Protein AF-A0AAD5Y5A1-F1 (afdb_monomer)

Solvent-accessible surface area (backbone atoms only — not comparable to full-atom values): 31643 Å² total; per-residue (Å²): 118,76,91,76,54,57,68,68,59,48,31,57,57,49,21,71,51,94,55,69,64,64,50,63,69,56,23,79,80,36,78,77,49,42,60,58,72,33,55,66,30,45,44,41,22,40,28,57,68,47,31,45,24,33,17,50,56,51,38,55,77,77,40,48,89,76,65,45,74,69,37,52,51,54,33,43,78,63,56,19,50,69,35,48,54,56,27,30,54,24,68,76,68,72,42,78,67,27,50,52,49,33,55,53,34,34,69,75,55,75,61,59,80,59,85,63,53,57,65,60,49,49,57,58,41,51,73,50,40,86,83,31,44,67,59,52,48,43,43,30,71,76,38,53,52,72,79,39,65,93,78,34,93,56,18,50,63,54,50,49,53,44,41,76,74,42,50,66,61,46,53,41,35,45,74,65,54,27,56,58,58,87,83,44,30,62,59,41,50,41,63,59,62,45,80,55,95,46,73,68,55,39,53,54,40,50,56,53,48,53,51,45,44,74,76,68,46,64,92,46,69,69,40,52,41,54,41,65,71,65,55,82,50,71,69,55,49,59,53,44,62,75,74,43,61,63,71,59,54,45,53,38,48,52,50,47,50,39,42,33,30,24,46,89,31,74,74,52,70,70,43,53,53,47,52,35,63,73,62,66,58,48,68,79,67,46,49,66,40,40,30,65,48,84,86,73,62,72,87,88,79,79,70,97,59,52,51,31,28,74,71,24,96,60,33,59,61,53,50,36,50,49,50,70,74,42,74,82,44,65,69,64,47,51,48,49,49,56,35,51,57,50,45,58,68,53,44,70,80,54,77,83,71,66,75,78,59,51,62,52,48,49,48,34,52,48,50,47,52,75,72,42,57,88,69,63,50,74,70,52,58,56,49,49,59,62,52,34,75,40,83,78,53,18,60,57,48,49,50,49,51,49,52,52,48,50,51,46,73,73,49,79,55,80,83,47,63,70,62,49,48,56,48,45,51,49,50,52,50,52,52,67,62,50,76,77,53,98,52,79,79,48,54,65,51,53,52,51,51,52,51,50,45,50,50,44,52,52,59,56,64,72,40,58,69,46,79,47,94,45,95,95,46,54,36,39,35,35,38,47,98,85,70,51,76,48,76,46,80,52,83,70,79,69,58,62,71,65,60,76,76,44,83,81,60,79,80,74,77,77,87,89,88,87,87,82,90,80,91,77,72,86,90,51,64,78,65,62,66,68,72,74,72,89,88,80,89,84,79,135

Sequence (540 aa):
MLALLPIELLYNIISYLPDIQSLRNTTGTSKRLRSLYDEYAIKKYVNGKYGVPLSLYYAYEKERYILNEKLILLLVEGGSLVPRFLAQHCQKSNTKIDNIIVEYAKRIYNQQEFNGDDVASFEYLSNDFDLNFNDILGLMQEYSFIPLPELTPTAVIRLLKIIQKDIKVFDWLLNVQGLYIPSVNDGLIRMMVTNPPNKEAAQQQFELLKHLLSLGFRISDDVILCQLRNYTSPELFEMLDALVPYSKLKDCAMQVLNRMFGPTGSFIPDIASSLISHFEISLDEIRPIILYTKSSRQSGQHLPYQTRSFEQERVVEIWYWVVTHYSNGALLIDVILDDFMMWLSQSQALLKFRTFKIEIGESLMKSILEYRFDSFKPRHLEQLSKIANIAEWSRLCLNTLSQLQEAFSSGYYKNDLDLLWLWSLNLRYSLNNWVNSPNSQNIAFLNKTKQTLTICNKQISEFSIERLDIPKLDLVRYRTNEGTVRYAEHHTHLELKKTLTDESIYKKNKFNWFKKSFVVQDNKIQSFFKSVSIRLFRKT

Radius of gyration: 38.62 Å; Cα contacts (8 Å, |Δi|>4): 486; chains: 1; bounding box: 82×56×119 Å

Structure (mmCIF, N/CA/C/O backbone):
data_AF-A0AAD5Y5A1-F1
#
_entry.id   AF-A0AAD5Y5A1-F1
#
loop_
_atom_site.group_PDB
_atom_site.id
_atom_site.type_symbol
_atom_site.label_atom_id
_atom_site.label_alt_id
_atom_site.label_comp_id
_atom_site.label_asym_id
_atom_site.label_entity_id
_atom_site.label_seq_id
_atom_site.pdbx_PDB_ins_code
_atom_site.Cartn_x
_atom_site.Cartn_y
_atom_site.Cartn_z
_atom_site.occupancy
_atom_site.B_iso_or_equiv
_atom_site.auth_seq_id
_atom_site.auth_comp_id
_atom_site.auth_asym_id
_atom_site.auth_atom_id
_atom_site.pdbx_PDB_model_num
ATOM 1 N N . MET A 1 1 ? -40.477 -4.847 1.075 1.00 64.44 1 MET A N 1
ATOM 2 C CA . MET A 1 1 ? -39.586 -6.008 1.287 1.00 64.44 1 MET A CA 1
ATOM 3 C C . MET A 1 1 ? -38.921 -5.974 2.666 1.00 64.44 1 MET A C 1
ATOM 5 O O . MET A 1 1 ? -39.270 -6.813 3.478 1.00 64.44 1 MET A O 1
ATOM 9 N N . LEU A 1 2 ? -38.077 -4.982 2.997 1.00 68.12 2 LEU A N 1
ATOM 10 C CA . LEU A 1 2 ? -37.389 -4.906 4.306 1.00 68.12 2 LEU A CA 1
ATOM 11 C C . LEU A 1 2 ? -38.329 -4.858 5.527 1.00 68.12 2 LEU A C 1
ATOM 13 O O . LEU A 1 2 ? -38.074 -5.516 6.524 1.00 68.12 2 LEU A O 1
ATOM 17 N N . ALA A 1 3 ? -39.465 -4.159 5.440 1.00 69.19 3 ALA A N 1
ATOM 18 C CA . ALA A 1 3 ? -40.424 -4.056 6.550 1.00 69.19 3 ALA A CA 1
ATOM 19 C C . ALA A 1 3 ? -41.063 -5.396 6.987 1.00 69.19 3 ALA A C 1
ATOM 21 O O . ALA A 1 3 ? -41.715 -5.435 8.027 1.00 69.19 3 ALA A O 1
ATOM 22 N N . LEU A 1 4 ? -40.899 -6.468 6.202 1.00 78.94 4 LEU A N 1
ATOM 23 C CA . LEU A 1 4 ? -41.423 -7.805 6.499 1.00 78.94 4 LEU A CA 1
ATOM 24 C C . LEU A 1 4 ? -40.405 -8.699 7.227 1.00 78.94 4 LEU A C 1
ATOM 26 O O . LEU A 1 4 ? -40.784 -9.756 7.721 1.00 78.94 4 LEU A O 1
ATOM 30 N N . LEU A 1 5 ? -39.133 -8.292 7.307 1.00 81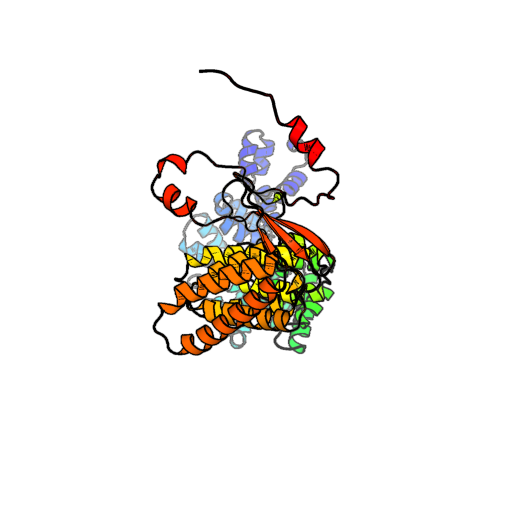.81 5 LEU A N 1
ATOM 31 C CA . LEU A 1 5 ? -38.093 -9.080 7.964 1.00 81.81 5 LEU A CA 1
ATOM 32 C C . LEU A 1 5 ? -38.164 -8.949 9.501 1.00 81.81 5 LEU A C 1
ATOM 34 O O . LEU A 1 5 ? -38.522 -7.876 10.011 1.00 81.81 5 LEU A O 1
ATOM 38 N N . PRO A 1 6 ? -37.806 -10.012 10.248 1.00 84.50 6 PRO A N 1
ATOM 39 C CA . PRO A 1 6 ? -37.517 -9.940 11.681 1.00 84.50 6 PRO A CA 1
ATOM 40 C C . PRO A 1 6 ? -36.509 -8.832 12.003 1.00 84.50 6 PRO A C 1
ATOM 42 O O . PRO A 1 6 ? -35.623 -8.536 11.195 1.00 84.50 6 PRO A O 1
ATOM 45 N N . ILE A 1 7 ? -36.651 -8.198 13.169 1.00 78.50 7 ILE A N 1
ATOM 46 C CA . ILE A 1 7 ? -35.848 -7.018 13.518 1.00 78.50 7 ILE A CA 1
ATOM 47 C C . ILE A 1 7 ? -34.367 -7.367 13.700 1.00 78.50 7 ILE A C 1
ATOM 49 O O . ILE A 1 7 ? -33.494 -6.592 13.330 1.00 78.50 7 ILE A O 1
ATOM 53 N N . GLU A 1 8 ? -34.086 -8.589 14.138 1.00 79.56 8 GLU A N 1
ATOM 54 C CA . GLU A 1 8 ? -32.752 -9.158 14.291 1.00 79.56 8 GLU A CA 1
ATOM 55 C C . GLU A 1 8 ? -32.048 -9.292 12.935 1.00 79.56 8 GLU A C 1
ATOM 57 O O . GLU A 1 8 ? -30.884 -8.918 12.787 1.00 79.56 8 GLU A O 1
ATOM 62 N N . LEU A 1 9 ? -32.773 -9.770 11.915 1.00 82.69 9 LEU A N 1
ATOM 63 C CA . LEU A 1 9 ? -32.259 -9.850 10.546 1.00 82.69 9 LEU A CA 1
ATOM 64 C C . LEU A 1 9 ? -32.047 -8.458 9.952 1.00 82.69 9 LEU A C 1
ATOM 66 O O . LEU A 1 9 ? -31.065 -8.241 9.247 1.00 82.69 9 LEU A O 1
ATOM 70 N N . LEU A 1 10 ? -32.926 -7.504 10.266 1.00 79.81 10 LEU A N 1
ATOM 71 C CA . LEU A 1 10 ? -32.747 -6.118 9.847 1.00 79.81 10 LEU A CA 1
ATOM 72 C C . LEU A 1 10 ? -31.497 -5.496 10.469 1.00 79.81 10 LEU A C 1
ATOM 74 O O . LEU A 1 10 ? -30.721 -4.888 9.742 1.00 79.81 10 LEU A O 1
ATOM 78 N N . TYR A 1 11 ? -31.246 -5.694 11.763 1.00 82.31 11 TYR A N 1
ATOM 79 C CA . TYR A 1 11 ? -30.022 -5.211 12.408 1.00 82.31 11 TYR A CA 1
ATOM 80 C C . TYR A 1 11 ? -28.756 -5.823 11.797 1.00 82.31 11 TYR A C 1
ATOM 82 O O . TYR A 1 11 ? -27.768 -5.114 11.605 1.00 82.31 11 TYR A O 1
ATOM 90 N N . ASN A 1 12 ? -28.791 -7.105 11.418 1.00 80.44 12 ASN A N 1
ATOM 91 C CA . ASN A 1 12 ? -27.677 -7.727 10.703 1.00 80.44 12 ASN A CA 1
ATOM 92 C C . ASN A 1 12 ? -27.467 -7.089 9.325 1.00 80.44 12 ASN A C 1
ATOM 94 O O . ASN A 1 12 ? -26.341 -6.745 8.987 1.00 80.44 12 ASN A O 1
ATOM 98 N N . ILE A 1 13 ? -28.530 -6.858 8.550 1.00 83.00 13 ILE A N 1
ATOM 99 C CA . ILE A 1 13 ? -28.429 -6.183 7.243 1.00 83.00 13 ILE A CA 1
ATOM 100 C C . ILE A 1 13 ? -27.840 -4.775 7.396 1.00 83.00 13 ILE A C 1
ATOM 102 O O . ILE A 1 13 ? -26.992 -4.368 6.606 1.00 83.00 13 ILE A O 1
ATOM 106 N N . ILE A 1 14 ? -28.256 -4.049 8.434 1.00 80.75 14 ILE A N 1
ATOM 107 C CA . ILE A 1 14 ? -27.786 -2.690 8.718 1.00 80.75 14 ILE A CA 1
ATOM 108 C C . ILE A 1 14 ? -26.282 -2.653 8.978 1.00 80.75 14 ILE A C 1
ATOM 110 O O . ILE A 1 14 ? -25.628 -1.709 8.546 1.00 80.75 14 ILE A O 1
ATOM 114 N N . SER A 1 15 ? -25.718 -3.687 9.606 1.00 80.19 15 SER A N 1
ATOM 115 C CA . SER A 1 15 ? -24.272 -3.769 9.848 1.00 80.19 15 SER A CA 1
ATOM 116 C C . SER A 1 15 ? -23.399 -3.811 8.592 1.00 80.19 15 SER A C 1
ATOM 118 O O . SER A 1 15 ? -22.211 -3.521 8.680 1.00 80.19 15 SER A O 1
ATOM 120 N N . TYR A 1 16 ? -23.988 -4.082 7.423 1.00 82.00 16 TYR A N 1
ATOM 121 C CA . TYR A 1 16 ? -23.297 -4.073 6.132 1.00 82.00 16 TYR A CA 1
ATOM 122 C C . TYR A 1 16 ? -23.526 -2.798 5.319 1.00 82.00 16 TYR A C 1
ATOM 124 O O . TYR A 1 16 ? -23.075 -2.705 4.176 1.00 82.00 16 TYR A O 1
ATOM 132 N N . LEU A 1 17 ? -24.252 -1.818 5.861 1.00 81.56 17 LEU A N 1
ATOM 133 C CA . LEU A 1 17 ? -24.471 -0.573 5.143 1.00 81.56 17 LEU A CA 1
ATOM 134 C C . LEU A 1 17 ? -23.171 0.238 5.069 1.00 81.56 17 LEU A C 1
ATOM 136 O O . LEU A 1 17 ? -22.462 0.359 6.067 1.00 81.56 17 LEU A O 1
ATOM 140 N N . PRO A 1 18 ? -22.860 0.841 3.910 1.00 80.25 18 PRO A N 1
ATOM 141 C CA . PRO A 1 18 ? -21.688 1.702 3.787 1.00 80.25 18 PRO A CA 1
ATOM 142 C C . PRO A 1 18 ? -21.858 3.011 4.576 1.00 80.25 18 PRO A C 1
ATOM 144 O O . PRO A 1 18 ? -20.888 3.546 5.116 1.00 80.25 18 PRO A O 1
ATOM 147 N N . ASP A 1 19 ? -23.099 3.499 4.665 1.00 83.00 19 ASP A N 1
ATOM 148 C CA . ASP A 1 19 ? -23.468 4.764 5.292 1.00 83.00 19 ASP A CA 1
ATOM 149 C C . ASP A 1 19 ? -24.813 4.650 6.034 1.00 83.00 19 ASP A C 1
ATOM 151 O O . ASP A 1 19 ? -25.828 4.223 5.474 1.00 83.00 19 ASP A O 1
ATOM 155 N N . ILE A 1 20 ? -24.821 5.070 7.301 1.00 82.94 20 ILE A N 1
ATOM 156 C CA . ILE A 1 20 ? -26.004 5.071 8.166 1.00 82.94 20 ILE A CA 1
ATOM 157 C C . ILE A 1 20 ? -26.892 6.311 7.974 1.00 82.94 20 ILE A C 1
ATOM 159 O O . ILE A 1 20 ? -28.067 6.294 8.347 1.00 82.94 20 ILE A O 1
ATOM 163 N N . GLN A 1 21 ? -26.410 7.379 7.331 1.00 80.88 21 GLN A N 1
ATOM 164 C CA . GLN A 1 21 ? -27.255 8.535 7.003 1.00 80.88 21 GLN A CA 1
ATOM 165 C C . GLN A 1 21 ? -28.320 8.175 5.965 1.00 80.88 21 GLN A C 1
ATOM 167 O O . GLN A 1 21 ? -29.464 8.632 6.042 1.00 80.88 21 GLN A O 1
ATOM 172 N N . SER A 1 22 ? -27.977 7.279 5.042 1.00 75.75 22 SER A N 1
ATOM 173 C CA . SER A 1 22 ? -28.907 6.699 4.075 1.00 75.75 22 SER A CA 1
ATOM 174 C C . SER A 1 22 ? -30.122 6.034 4.744 1.00 75.75 22 SER A C 1
ATOM 176 O O . SER A 1 22 ? -31.246 6.158 4.244 1.00 75.75 22 SER A O 1
ATOM 178 N N . LEU A 1 23 ? -29.939 5.408 5.916 1.00 71.62 23 LEU A N 1
ATOM 179 C CA . LEU A 1 23 ? -31.039 4.923 6.762 1.00 71.62 23 LEU A CA 1
ATOM 180 C C . LEU A 1 23 ? -31.862 6.079 7.323 1.00 71.62 23 LEU A C 1
ATOM 182 O O . LEU A 1 23 ? -33.082 6.086 7.172 1.00 71.62 23 LEU A O 1
ATOM 186 N N . ARG A 1 24 ? -31.214 7.082 7.931 1.00 71.62 24 ARG A N 1
ATOM 187 C CA . ARG A 1 24 ? -31.900 8.247 8.515 1.00 71.62 24 ARG A CA 1
ATOM 188 C C . ARG A 1 24 ? -32.857 8.895 7.511 1.00 71.62 24 ARG A C 1
ATOM 190 O O . ARG A 1 24 ? -34.012 9.148 7.851 1.00 71.62 24 ARG A O 1
ATOM 197 N N . ASN A 1 25 ? -32.419 9.064 6.266 1.00 69.94 25 ASN A N 1
ATOM 198 C CA . ASN A 1 25 ? -33.219 9.671 5.202 1.00 69.94 25 ASN A CA 1
ATOM 199 C C . ASN A 1 25 ? -34.383 8.773 4.740 1.00 69.94 25 ASN A C 1
ATOM 201 O O . ASN A 1 25 ? -35.474 9.267 4.460 1.00 69.94 25 ASN A O 1
ATOM 205 N N . THR A 1 26 ? -34.201 7.448 4.718 1.00 64.38 26 THR A N 1
ATOM 206 C CA . THR A 1 26 ? -35.265 6.492 4.354 1.00 64.38 26 THR A CA 1
ATOM 207 C C . THR A 1 26 ? -36.286 6.268 5.478 1.00 64.38 26 THR A C 1
ATOM 209 O O . THR A 1 26 ? -37.455 5.980 5.196 1.00 64.38 26 THR A O 1
ATOM 212 N N . THR A 1 27 ? -35.914 6.481 6.746 1.00 58.38 27 THR A N 1
ATOM 213 C CA . THR A 1 27 ? -36.802 6.292 7.912 1.00 58.38 27 THR A CA 1
ATOM 214 C C . THR A 1 27 ? -38.013 7.242 7.966 1.00 58.38 27 THR A C 1
ATOM 216 O O . THR A 1 27 ? -38.984 6.973 8.682 1.00 58.38 27 THR A O 1
ATOM 219 N N . GLY A 1 28 ? -38.038 8.315 7.164 1.00 56.38 28 GLY A N 1
ATOM 220 C CA . GLY A 1 28 ? -39.204 9.200 7.043 1.00 56.38 28 GLY A CA 1
ATOM 221 C C . GLY A 1 28 ? -40.485 8.472 6.604 1.00 56.38 28 GLY A C 1
ATOM 222 O O . GLY A 1 28 ? -41.584 8.860 7.002 1.00 56.38 28 GLY A O 1
ATOM 223 N N . THR A 1 29 ? -40.344 7.361 5.872 1.00 58.50 29 THR A N 1
ATOM 224 C CA . THR A 1 29 ? -41.438 6.683 5.154 1.00 58.50 29 THR A CA 1
ATOM 225 C C . THR A 1 29 ? -42.168 5.578 5.938 1.00 58.50 29 THR A C 1
ATOM 227 O O . THR A 1 29 ? -43.280 5.214 5.565 1.00 58.50 29 THR A O 1
ATOM 230 N N . SER A 1 30 ? -41.615 5.048 7.043 1.00 67.62 30 SER A N 1
ATOM 231 C CA . SER A 1 30 ? -42.259 3.977 7.836 1.00 67.62 30 SER A CA 1
ATOM 232 C C . SER A 1 30 ? -41.836 3.979 9.310 1.00 67.62 30 SER A C 1
ATOM 234 O O . SER A 1 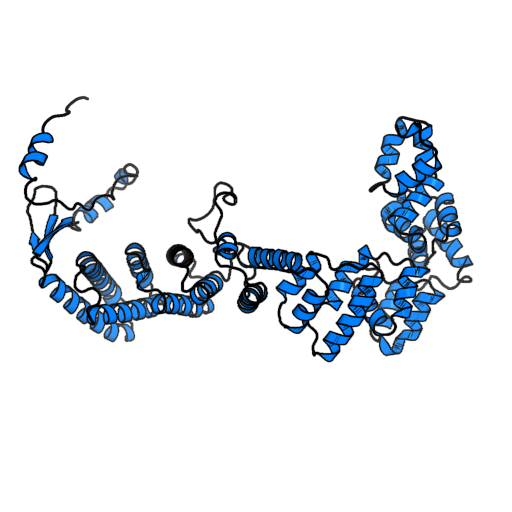30 ? -40.645 4.003 9.615 1.00 67.62 30 SER A O 1
ATOM 236 N N . LYS A 1 31 ? -42.802 3.861 10.241 1.00 70.12 31 LYS A N 1
ATOM 237 C CA . LYS A 1 31 ? -42.544 3.750 11.697 1.00 70.12 31 LYS A CA 1
ATOM 238 C C . LYS A 1 31 ? -41.590 2.597 12.047 1.00 70.12 31 LYS A C 1
ATOM 240 O O . LYS A 1 31 ? -40.758 2.758 12.930 1.00 70.12 31 LYS A O 1
ATOM 245 N N . ARG A 1 32 ? -41.671 1.469 11.330 1.00 70.25 32 ARG A N 1
ATOM 246 C CA . ARG A 1 32 ? -40.802 0.292 11.532 1.00 70.25 32 ARG A CA 1
ATOM 247 C C . ARG A 1 32 ? -39.393 0.484 10.967 1.00 70.25 32 ARG A C 1
ATOM 249 O O . ARG A 1 32 ? -38.464 -0.167 11.414 1.00 70.25 32 ARG A O 1
ATOM 256 N N . LEU A 1 33 ? -39.218 1.374 9.991 1.00 67.94 33 LEU A N 1
ATOM 257 C CA . LEU A 1 33 ? -37.882 1.757 9.534 1.00 67.94 33 LEU A CA 1
ATOM 258 C C . LEU A 1 33 ? -37.257 2.793 10.476 1.00 67.94 33 LEU A C 1
ATOM 260 O O . LEU A 1 33 ? -36.049 2.787 10.637 1.00 67.94 33 LEU A O 1
ATOM 264 N N . ARG A 1 34 ? -38.049 3.619 11.179 1.00 70.06 34 ARG A N 1
ATOM 265 C CA . ARG A 1 34 ? -37.525 4.512 12.236 1.00 70.06 34 ARG A CA 1
ATOM 266 C C . ARG A 1 34 ? -36.908 3.760 13.406 1.00 70.06 34 ARG A C 1
ATOM 268 O O . ARG A 1 34 ? -35.897 4.217 13.921 1.00 70.06 34 ARG A O 1
ATOM 275 N N . SER A 1 35 ? -37.459 2.607 13.791 1.00 69.56 35 SER A N 1
ATOM 276 C CA . SER A 1 35 ? -36.843 1.762 14.826 1.00 69.56 35 SER A CA 1
ATOM 277 C C . SER A 1 35 ? -35.498 1.168 14.397 1.00 69.56 35 SER A C 1
ATOM 279 O O . SER A 1 35 ? -34.759 0.688 15.236 1.00 69.56 35 SER A O 1
ATOM 281 N N . LEU A 1 36 ? -35.138 1.227 13.111 1.00 70.81 36 LEU A N 1
ATOM 282 C CA . LEU A 1 36 ? -33.809 0.829 12.634 1.00 70.81 36 LEU A CA 1
ATOM 283 C C . LEU A 1 36 ? -32.731 1.896 12.873 1.00 70.81 36 LEU A C 1
ATOM 285 O O . LEU A 1 36 ? -31.562 1.649 12.599 1.00 70.81 36 LEU A O 1
ATOM 289 N N . TYR A 1 37 ? -33.121 3.069 13.376 1.00 76.38 37 TYR A N 1
ATOM 290 C CA . TYR A 1 37 ? -32.216 4.109 13.861 1.00 76.38 37 TYR A CA 1
ATOM 291 C C . TYR A 1 37 ? -32.213 4.176 15.401 1.00 76.38 37 TYR A C 1
ATOM 293 O O . TYR A 1 37 ? -31.902 5.213 15.981 1.00 76.38 37 TYR A O 1
ATOM 301 N N . ASP A 1 38 ? -32.615 3.096 16.079 1.00 86.12 38 ASP A N 1
ATOM 302 C CA . ASP A 1 38 ? -32.448 2.987 17.527 1.00 86.12 38 ASP A CA 1
ATOM 303 C C . ASP A 1 38 ? -30.985 2.702 17.905 1.00 86.12 38 ASP A C 1
ATOM 305 O O . ASP A 1 38 ? -30.153 2.323 17.074 1.00 86.12 38 ASP A O 1
ATOM 309 N N . GLU A 1 39 ? -30.642 2.890 19.180 1.00 89.81 39 GLU A N 1
ATOM 310 C CA . GLU A 1 39 ? -29.256 2.730 19.622 1.00 89.81 39 GLU A CA 1
ATOM 311 C C . GLU A 1 39 ? -28.749 1.280 19.508 1.00 89.81 39 GLU A C 1
ATOM 313 O O . GLU A 1 39 ? -27.543 1.064 19.404 1.00 89.81 39 GLU A O 1
ATOM 318 N N . TYR A 1 40 ? -29.631 0.276 19.475 1.00 88.75 40 TYR A N 1
ATOM 319 C CA . TYR A 1 40 ? -29.234 -1.129 19.322 1.00 88.75 40 TYR A CA 1
ATOM 320 C C . TYR A 1 40 ? -28.842 -1.459 17.879 1.00 88.75 40 TYR A C 1
ATOM 322 O O . TYR A 1 40 ? -27.817 -2.108 17.651 1.00 88.75 40 TYR A O 1
ATOM 330 N N . ALA A 1 41 ? -29.616 -0.978 16.909 1.00 86.50 41 ALA A N 1
ATOM 331 C CA . ALA A 1 41 ? -29.311 -1.063 15.489 1.00 86.50 41 ALA A CA 1
ATOM 332 C C . ALA A 1 41 ? -28.013 -0.321 15.178 1.00 86.50 41 ALA A C 1
ATOM 334 O O . ALA A 1 41 ? -27.128 -0.866 14.518 1.00 86.50 41 ALA A O 1
ATOM 335 N N . ILE A 1 42 ? -27.874 0.898 15.712 1.00 89.75 42 ILE A N 1
ATOM 336 C CA . ILE A 1 42 ? -26.673 1.710 15.526 1.00 89.75 42 ILE A CA 1
ATOM 337 C C . ILE A 1 42 ? -25.462 1.026 16.172 1.00 89.75 42 ILE A C 1
ATOM 339 O O . ILE A 1 42 ? -24.418 0.933 15.534 1.00 89.75 42 ILE A O 1
ATOM 343 N N . LYS A 1 43 ? -25.586 0.456 17.378 1.00 92.44 43 LYS A N 1
ATOM 344 C CA . LYS A 1 43 ? -24.517 -0.358 17.982 1.00 92.44 43 LYS A CA 1
ATOM 345 C C . LYS A 1 43 ? -24.087 -1.490 17.049 1.00 92.44 43 LYS A C 1
ATOM 347 O O . LYS A 1 43 ? -22.895 -1.685 16.834 1.00 92.44 43 LYS A O 1
ATOM 352 N N . LYS A 1 44 ? -25.036 -2.248 16.489 1.00 89.75 44 LYS A N 1
ATOM 353 C CA . LYS A 1 44 ? -24.735 -3.341 15.549 1.00 89.75 44 LYS A CA 1
ATOM 354 C C . LYS A 1 44 ? -24.057 -2.833 14.277 1.00 89.75 44 LYS A C 1
ATOM 356 O O . LYS A 1 44 ? -23.122 -3.480 13.814 1.00 89.75 44 LYS A O 1
ATOM 361 N N . TYR A 1 45 ? -24.474 -1.675 13.767 1.00 90.25 45 TYR A N 1
ATOM 362 C CA . TYR A 1 45 ? -23.808 -0.994 12.658 1.00 90.25 45 TYR A CA 1
ATOM 363 C C . TYR A 1 45 ? -22.351 -0.668 12.969 1.00 90.25 45 TYR A C 1
ATOM 365 O O . TYR A 1 45 ? -21.459 -1.129 12.263 1.00 90.25 45 TYR A O 1
ATOM 373 N N . VAL A 1 46 ? -22.104 0.077 14.047 1.00 91.12 46 VAL A N 1
ATOM 374 C CA . VAL A 1 46 ? -20.756 0.514 14.425 1.00 91.12 46 VAL A CA 1
ATOM 375 C C . VAL A 1 46 ? -19.861 -0.698 14.706 1.00 91.12 46 VAL A C 1
ATOM 377 O O . VAL A 1 46 ? -18.750 -0.765 14.186 1.00 91.12 46 VAL A O 1
ATOM 380 N N . ASN A 1 47 ? -20.357 -1.694 15.449 1.00 91.19 47 ASN A N 1
ATOM 381 C CA . ASN A 1 47 ? -19.608 -2.916 15.753 1.00 91.19 47 ASN A CA 1
ATOM 382 C C . ASN A 1 47 ? -19.282 -3.737 14.501 1.00 91.19 47 ASN A C 1
ATOM 384 O O . ASN A 1 47 ? -18.192 -4.291 14.411 1.00 91.19 47 ASN A O 1
ATOM 388 N N . GLY A 1 48 ? -20.215 -3.844 13.551 1.00 87.44 48 GLY A N 1
ATOM 389 C CA . GLY A 1 48 ? -19.975 -4.558 12.297 1.00 87.44 48 GLY A CA 1
ATOM 390 C C . GLY A 1 48 ? -18.990 -3.829 11.386 1.00 87.44 48 GLY A C 1
ATOM 391 O O . GLY A 1 48 ? -18.141 -4.468 10.771 1.00 87.44 48 GLY A O 1
ATOM 392 N N . LYS A 1 49 ? -19.063 -2.493 11.342 1.00 86.44 49 LYS A N 1
ATOM 393 C CA . LYS A 1 49 ? -18.217 -1.651 10.486 1.00 86.44 49 LYS A CA 1
ATOM 394 C C . LYS A 1 49 ? -16.786 -1.502 11.011 1.00 86.44 49 LYS A C 1
ATOM 396 O O . LYS A 1 49 ? -15.854 -1.497 10.213 1.00 86.44 49 LYS A O 1
ATOM 401 N N . TYR A 1 50 ? -16.610 -1.366 12.326 1.00 86.25 50 TYR A N 1
ATOM 402 C CA . TYR A 1 50 ? -15.322 -1.017 12.942 1.00 86.25 50 TYR A CA 1
ATOM 403 C C . TYR A 1 50 ? -14.744 -2.098 13.867 1.00 86.25 50 TYR A C 1
ATOM 405 O O . TYR A 1 50 ? -13.636 -1.935 14.374 1.00 86.25 50 TYR A O 1
ATOM 413 N N . GLY A 1 51 ? -15.472 -3.194 14.093 1.00 87.88 51 GLY A N 1
ATOM 414 C CA . GLY A 1 51 ? -15.139 -4.183 15.118 1.00 87.88 51 GLY A CA 1
ATOM 415 C C . GLY A 1 51 ? -15.570 -3.729 16.514 1.00 87.88 51 GLY A C 1
ATOM 416 O O . GLY A 1 51 ? -15.693 -2.539 16.793 1.00 87.88 51 GLY A O 1
ATOM 417 N N . VAL A 1 52 ? -15.822 -4.686 17.412 1.00 91.75 52 VAL A N 1
ATOM 418 C CA . VAL A 1 52 ? -16.311 -4.389 18.770 1.00 91.75 52 VAL A CA 1
ATOM 419 C C . VAL A 1 52 ? -15.325 -3.526 19.573 1.00 91.75 52 VAL A C 1
ATOM 421 O O . VAL A 1 52 ? -15.765 -2.480 20.055 1.00 91.75 52 VAL A O 1
ATOM 424 N N . PRO A 1 53 ? -14.025 -3.873 19.694 1.00 92.75 53 PRO A N 1
ATOM 425 C CA . PRO A 1 53 ? -13.134 -3.176 20.625 1.00 92.75 53 PRO A CA 1
ATOM 426 C C . PRO A 1 53 ? -12.922 -1.691 20.294 1.00 92.75 53 PRO A C 1
ATOM 428 O O . PRO A 1 53 ? -12.911 -0.864 21.199 1.00 92.75 53 PRO A O 1
ATOM 431 N N . LEU A 1 54 ? -12.828 -1.331 19.010 1.00 91.06 54 LEU A N 1
ATOM 432 C CA . LEU A 1 54 ? -12.590 0.047 18.551 1.00 91.06 54 LEU A CA 1
ATOM 433 C C . LEU A 1 54 ? -13.863 0.804 18.138 1.00 91.06 54 LEU A C 1
ATOM 435 O O . LEU A 1 54 ? -13.780 1.940 17.663 1.00 91.06 54 LEU A O 1
ATOM 439 N N . SER A 1 55 ? -15.041 0.202 18.319 1.00 93.00 55 SER A N 1
ATOM 440 C CA . SER A 1 55 ? -16.322 0.764 17.873 1.00 93.00 55 SER A CA 1
ATOM 441 C C . SER A 1 55 ? -16.587 2.168 18.430 1.00 93.00 55 SER A C 1
ATOM 443 O O . SER A 1 55 ? -16.943 3.062 17.663 1.00 93.00 55 SER A O 1
ATOM 445 N N . LEU A 1 56 ? -16.357 2.402 19.727 1.00 94.94 56 LEU A N 1
ATOM 446 C CA . LEU A 1 56 ? -16.536 3.720 20.345 1.00 94.94 56 LEU A CA 1
ATOM 447 C C . LEU A 1 56 ? -15.572 4.768 19.779 1.00 94.94 56 LEU A C 1
ATOM 449 O O . LEU A 1 56 ? -16.008 5.872 19.459 1.00 94.94 56 LEU A O 1
ATOM 453 N N . TYR A 1 57 ? -14.288 4.427 19.627 1.00 93.69 57 TYR A N 1
ATOM 454 C CA . TYR A 1 57 ? -13.284 5.340 19.076 1.00 93.69 57 TYR A CA 1
ATOM 455 C C . TYR A 1 57 ? -13.646 5.767 17.647 1.00 93.69 57 TYR A C 1
ATOM 457 O O . TYR A 1 57 ? -13.737 6.959 17.359 1.00 93.69 57 TYR A O 1
ATOM 465 N N . TYR A 1 58 ? -13.935 4.813 16.757 1.00 91.62 58 TYR A N 1
ATOM 466 C CA . TYR A 1 58 ? -14.278 5.149 15.375 1.00 91.62 58 TYR A CA 1
ATOM 467 C C . TYR A 1 58 ? -15.646 5.822 15.241 1.00 91.62 58 TYR A C 1
ATOM 469 O O . TYR A 1 58 ? -15.804 6.691 14.384 1.00 91.62 58 TYR A O 1
ATOM 477 N N . ALA A 1 59 ? -16.625 5.480 16.085 1.00 93.12 59 ALA A N 1
ATOM 478 C CA . ALA A 1 59 ? -17.884 6.219 16.133 1.00 93.12 59 ALA A CA 1
ATOM 479 C C . ALA A 1 59 ? -17.666 7.673 16.561 1.00 93.12 59 ALA A C 1
ATOM 481 O O . ALA A 1 59 ? -18.291 8.566 15.996 1.00 93.12 59 ALA A O 1
ATOM 482 N N . TYR A 1 60 ? -16.773 7.917 17.522 1.00 94.06 60 TYR A N 1
ATOM 483 C CA . TYR A 1 60 ? -16.425 9.264 17.963 1.00 94.06 60 TYR A CA 1
ATOM 484 C C . TYR A 1 60 ? -15.770 10.071 16.848 1.00 94.06 60 TYR A C 1
ATOM 486 O O . TYR A 1 60 ? -16.194 11.193 16.580 1.00 94.06 60 TYR A O 1
ATOM 494 N N . GLU A 1 61 ? -14.799 9.476 16.160 1.00 91.94 61 GLU A N 1
ATOM 495 C CA . GLU A 1 61 ? -14.000 10.186 15.166 1.00 91.94 61 GLU A CA 1
ATOM 496 C C . GLU A 1 61 ? -14.729 10.378 13.830 1.00 91.94 61 GLU A C 1
ATOM 498 O O . GLU A 1 61 ? -14.689 11.451 13.232 1.00 91.94 61 GLU A O 1
ATOM 503 N N . LYS A 1 62 ? -15.428 9.343 13.349 1.00 90.62 62 LYS A N 1
ATOM 504 C CA . LYS A 1 62 ? -16.001 9.320 11.991 1.00 90.62 62 LYS A CA 1
ATOM 505 C C . LYS A 1 62 ? -17.507 9.569 11.966 1.00 90.62 62 LYS A C 1
ATOM 507 O O . LYS A 1 62 ? -18.032 10.000 10.946 1.00 90.62 62 LYS A O 1
ATOM 512 N N . GLU A 1 63 ? -18.215 9.306 13.064 1.00 90.69 63 GLU A N 1
ATOM 513 C CA . GLU A 1 63 ? -19.683 9.297 13.092 1.00 90.69 63 GLU A CA 1
ATOM 514 C C . GLU A 1 63 ? -20.256 10.043 14.314 1.00 90.69 63 GLU A C 1
ATOM 516 O O . GLU A 1 63 ? -21.340 9.715 14.789 1.00 90.69 63 GLU A O 1
ATOM 521 N N . ARG A 1 64 ? -19.565 11.071 14.836 1.00 90.50 64 ARG A N 1
ATOM 522 C CA . ARG A 1 64 ? -19.902 11.738 16.117 1.00 90.50 64 ARG A CA 1
ATOM 523 C C . ARG A 1 64 ? -21.380 12.121 16.275 1.00 90.50 64 ARG A C 1
ATOM 525 O O . ARG A 1 64 ? -21.903 12.127 17.383 1.00 90.50 64 ARG A O 1
ATOM 532 N N . TYR A 1 65 ? -22.068 12.420 15.173 1.00 89.31 65 TYR A N 1
ATOM 533 C CA . TYR A 1 65 ? -23.483 12.801 15.145 1.00 89.31 65 TYR A CA 1
ATOM 534 C C . TYR A 1 65 ? -24.463 11.681 15.542 1.00 89.31 65 TYR A C 1
ATOM 536 O O . TYR A 1 65 ? -25.607 11.994 15.876 1.00 89.31 65 TYR A O 1
ATOM 544 N N . ILE A 1 66 ? -24.070 10.401 15.483 1.00 90.19 66 ILE A N 1
ATOM 545 C CA . ILE A 1 66 ? -24.908 9.278 15.950 1.00 90.19 66 ILE A CA 1
ATOM 546 C C . ILE A 1 66 ? -24.702 8.984 17.433 1.00 90.19 66 ILE A C 1
ATOM 548 O O . ILE A 1 66 ? -25.519 8.284 18.032 1.00 90.19 66 ILE A O 1
ATOM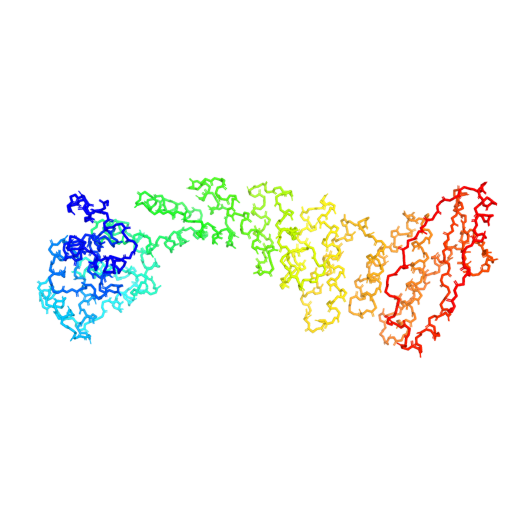 552 N N . LEU A 1 67 ? -23.619 9.495 18.026 1.00 93.12 67 LEU A N 1
ATOM 553 C CA . LEU A 1 67 ? -23.306 9.251 19.423 1.00 93.12 67 LEU A CA 1
ATOM 554 C C . LEU A 1 67 ? -24.278 9.989 20.335 1.00 93.12 67 LEU A C 1
ATOM 556 O O . LEU A 1 67 ? -24.514 11.190 20.224 1.00 93.12 67 LEU A O 1
ATOM 560 N N . ASN A 1 68 ? -24.813 9.241 21.286 1.00 92.62 68 ASN A N 1
ATOM 561 C CA . ASN A 1 68 ? -25.557 9.758 22.415 1.00 92.62 68 ASN A CA 1
ATOM 562 C C . ASN A 1 68 ? -25.187 8.939 23.658 1.00 92.62 68 ASN A C 1
ATOM 564 O O . ASN A 1 68 ? -24.521 7.908 23.562 1.00 92.62 68 ASN A O 1
ATOM 568 N N . GLU A 1 69 ? -25.623 9.401 24.825 1.00 93.00 69 GLU A N 1
ATOM 569 C CA . GLU A 1 69 ? -25.325 8.768 26.113 1.00 93.00 69 GLU A CA 1
ATOM 570 C C . GLU A 1 69 ? -25.672 7.274 26.127 1.00 93.00 69 GLU A C 1
ATOM 572 O O . GLU A 1 69 ? -24.829 6.443 26.449 1.00 93.00 69 GLU A O 1
ATOM 577 N N . LYS A 1 70 ? -26.874 6.915 25.668 1.00 94.25 70 LYS A N 1
ATOM 578 C CA . LYS A 1 70 ? -27.346 5.529 25.637 1.00 94.25 70 LYS A CA 1
ATOM 579 C C . LYS A 1 70 ? -26.539 4.654 24.675 1.00 94.25 70 LYS A C 1
ATOM 581 O O . LYS A 1 70 ? -26.252 3.508 25.004 1.00 94.25 70 LYS A O 1
ATOM 586 N N . LEU A 1 71 ? -26.149 5.169 23.511 1.00 94.88 71 LEU A N 1
ATOM 587 C CA . LEU A 1 71 ? -25.320 4.427 22.563 1.00 94.88 71 LEU A CA 1
ATOM 588 C C . LEU A 1 71 ? -23.911 4.182 23.117 1.00 94.88 71 LEU A C 1
ATOM 590 O O . LEU A 1 71 ? -23.401 3.077 22.968 1.00 94.88 71 LEU A O 1
ATOM 594 N N . ILE A 1 72 ? -23.301 5.167 23.782 1.00 95.06 72 ILE A N 1
ATOM 595 C CA . ILE A 1 72 ? -21.979 5.007 24.413 1.00 95.06 72 ILE A CA 1
ATOM 596 C C . ILE A 1 72 ? -22.037 3.904 25.470 1.00 95.06 72 ILE A C 1
ATOM 598 O O . ILE A 1 72 ? -21.220 2.987 25.429 1.00 95.06 72 ILE A O 1
ATOM 602 N N . LEU A 1 73 ? -23.046 3.941 26.348 1.00 93.12 73 LEU A N 1
ATOM 603 C CA . LEU A 1 73 ? -23.299 2.888 27.338 1.00 93.12 73 LEU A CA 1
ATOM 604 C C . LEU A 1 73 ? -23.403 1.515 26.673 1.00 93.12 73 LEU A C 1
ATOM 606 O O . LEU A 1 73 ? -22.683 0.588 27.030 1.00 93.12 73 LEU A O 1
ATOM 610 N N . LEU A 1 74 ? -24.243 1.412 25.643 1.00 95.25 74 LEU A N 1
ATOM 611 C CA . LEU A 1 74 ? -24.465 0.171 24.915 1.00 95.25 74 LEU A CA 1
ATOM 612 C C . LEU A 1 74 ? -23.204 -0.345 24.207 1.00 95.25 74 LEU A C 1
ATOM 614 O O . LEU A 1 74 ? -23.033 -1.563 24.113 1.00 95.25 74 LEU A O 1
ATOM 618 N N . LEU A 1 75 ? -22.340 0.531 23.690 1.00 95.56 75 LEU A N 1
ATOM 619 C CA . LEU A 1 75 ? -21.065 0.155 23.072 1.00 95.56 75 LEU A CA 1
ATOM 620 C C . LEU A 1 75 ? -20.087 -0.376 24.125 1.00 95.56 75 LEU A C 1
ATOM 622 O O . LEU A 1 75 ? -19.547 -1.465 23.939 1.00 95.56 75 LEU A O 1
ATOM 626 N N . VAL A 1 76 ? -19.927 0.332 25.247 1.00 94.19 76 VAL A N 1
ATOM 627 C CA . VAL A 1 76 ? -19.043 -0.070 26.356 1.00 94.19 76 VAL A CA 1
ATOM 628 C C . VAL A 1 76 ? -19.502 -1.390 26.982 1.00 94.19 76 VAL A C 1
ATOM 630 O O . VAL A 1 76 ? -18.718 -2.328 27.077 1.00 94.19 76 VAL A O 1
ATOM 633 N N . GLU A 1 77 ? -20.790 -1.533 27.307 1.00 93.00 77 GLU A N 1
ATOM 634 C CA . GLU A 1 77 ? -21.382 -2.802 27.774 1.00 93.00 77 GLU A CA 1
ATOM 635 C C . GLU A 1 77 ? -21.270 -3.920 26.728 1.00 93.00 77 GLU A C 1
ATOM 637 O O . GLU A 1 77 ? -21.276 -5.106 27.047 1.00 93.00 77 GLU A O 1
ATOM 642 N N . GLY A 1 78 ? -21.182 -3.544 25.451 1.00 91.44 78 GLY A N 1
ATOM 643 C CA . GLY A 1 78 ? -20.939 -4.453 24.341 1.00 91.44 78 GLY A CA 1
ATOM 644 C C . GLY A 1 78 ? -19.495 -4.921 24.198 1.00 91.44 78 GLY A C 1
ATOM 645 O O . GLY A 1 78 ? -19.253 -5.706 23.287 1.00 91.44 78 GLY A O 1
ATOM 646 N N . GLY A 1 79 ? -18.574 -4.449 25.042 1.00 92.12 79 GLY A N 1
ATOM 647 C CA . GLY A 1 79 ? -17.149 -4.768 24.978 1.00 92.12 79 GLY A CA 1
ATOM 648 C C . GLY A 1 79 ? -16.313 -3.775 24.170 1.00 92.12 79 GLY A C 1
ATOM 649 O O . GLY A 1 79 ? -15.159 -4.075 23.873 1.00 92.12 79 GLY A O 1
ATOM 650 N N . SER A 1 80 ? -16.860 -2.614 23.791 1.00 94.56 80 SER A N 1
ATOM 651 C CA . SER A 1 80 ? -16.026 -1.545 23.239 1.00 94.56 80 SER A CA 1
ATOM 652 C C . SER A 1 80 ? -15.063 -1.038 24.298 1.00 94.56 80 SER A C 1
ATOM 654 O O . SER A 1 80 ? -15.457 -0.749 25.429 1.00 94.56 80 SER A O 1
ATOM 656 N N . LEU A 1 81 ? -13.814 -0.852 23.897 1.00 92.69 81 LEU A N 1
ATOM 657 C CA . LEU A 1 81 ? -12.807 -0.226 24.729 1.00 92.69 81 LEU A CA 1
ATOM 658 C C . LEU A 1 81 ? -13.092 1.269 24.859 1.00 92.69 81 LEU A C 1
ATOM 660 O O . LEU A 1 81 ? -13.690 1.894 23.975 1.00 92.69 81 LEU A O 1
ATOM 664 N N . VAL A 1 82 ? -12.610 1.838 25.961 1.00 93.31 82 VAL A N 1
ATOM 665 C CA . VAL A 1 82 ? -12.553 3.283 26.191 1.00 93.31 82 VAL A CA 1
ATOM 666 C C . VAL A 1 82 ? -11.082 3.653 26.376 1.00 93.31 82 VAL A C 1
ATOM 668 O O . VAL A 1 82 ? -10.636 3.762 27.515 1.00 93.31 82 VAL A O 1
ATOM 671 N N . PRO A 1 83 ? -10.300 3.789 25.287 1.00 91.19 83 PRO A N 1
ATOM 672 C CA . PRO A 1 83 ? -8.868 4.039 25.403 1.00 91.19 83 PRO A CA 1
ATOM 673 C C . PRO A 1 83 ? -8.572 5.331 26.166 1.00 91.19 83 PRO A C 1
ATOM 675 O O . PRO A 1 83 ? -9.264 6.339 25.980 1.00 91.19 83 PRO A O 1
ATOM 678 N N . ARG A 1 84 ? -7.510 5.342 26.980 1.00 91.88 84 ARG A N 1
ATOM 679 C CA . ARG A 1 84 ? -7.155 6.523 27.784 1.00 91.88 84 ARG A CA 1
ATOM 680 C C . ARG A 1 84 ? -6.883 7.756 26.919 1.00 91.88 84 ARG A C 1
ATOM 682 O O . ARG A 1 84 ? -7.375 8.837 27.244 1.00 91.88 84 ARG A O 1
ATOM 689 N N . PHE A 1 85 ? -6.209 7.590 25.780 1.00 91.38 85 PHE A N 1
ATOM 690 C CA . PHE A 1 85 ? -5.934 8.685 24.842 1.00 91.38 85 PHE A CA 1
ATOM 691 C C . PHE A 1 85 ? -7.214 9.360 24.313 1.00 91.38 85 PHE A C 1
ATOM 693 O O . PHE A 1 85 ? -7.248 10.577 24.124 1.00 91.38 85 PHE A O 1
ATOM 700 N N . LEU A 1 86 ? -8.299 8.598 24.111 1.00 92.69 86 LEU A N 1
ATOM 701 C CA . LEU A 1 86 ? -9.583 9.151 23.677 1.00 92.69 86 LEU A CA 1
ATOM 702 C C . LEU A 1 86 ? -10.179 10.033 24.779 1.00 92.69 86 LEU A C 1
ATOM 704 O O . LEU A 1 86 ? -10.684 11.118 24.497 1.00 92.69 86 LEU A O 1
ATOM 708 N N . ALA A 1 87 ? -10.080 9.606 26.039 1.00 92.25 87 ALA A N 1
ATOM 709 C CA . ALA A 1 87 ? -10.525 10.400 27.179 1.00 92.25 87 ALA A CA 1
ATOM 710 C C . ALA A 1 87 ? -9.678 11.671 27.373 1.00 92.25 87 ALA A C 1
ATOM 712 O O . ALA A 1 87 ? -10.246 12.740 27.594 1.00 92.25 87 ALA A O 1
ATOM 713 N N . GLN A 1 88 ? -8.351 11.591 27.209 1.00 91.44 88 GLN A N 1
ATOM 714 C CA . GLN A 1 88 ? -7.453 12.760 27.211 1.00 91.44 88 GLN A CA 1
ATOM 715 C C . GLN A 1 88 ? -7.844 13.770 26.118 1.00 91.44 88 GLN A C 1
ATOM 717 O O . GLN A 1 88 ? -7.848 14.981 26.345 1.00 91.44 88 GLN A O 1
ATOM 722 N N . HIS A 1 89 ? -8.228 13.284 24.931 1.00 90.31 89 HIS A N 1
ATOM 723 C CA . HIS A 1 89 ? -8.736 14.130 23.851 1.00 90.31 89 HIS A CA 1
ATOM 724 C C . HIS A 1 89 ? -10.101 14.759 24.194 1.00 90.31 89 HIS A C 1
ATOM 726 O O . HIS A 1 89 ? -10.294 15.967 24.038 1.00 90.31 89 HIS A O 1
ATOM 732 N N . CYS A 1 90 ? -11.036 13.965 24.719 1.00 91.19 90 CYS A N 1
ATOM 733 C CA . CYS A 1 90 ? -12.375 14.405 25.125 1.00 91.19 90 CYS A CA 1
ATOM 734 C C . CYS A 1 90 ? -12.333 15.479 26.226 1.00 91.19 90 CYS A C 1
ATOM 736 O O . CYS A 1 90 ? -13.084 16.454 26.176 1.00 91.19 90 CYS A O 1
ATOM 738 N N . GLN A 1 91 ? -11.410 15.366 27.186 1.00 89.31 91 GLN A N 1
ATOM 739 C CA . GLN A 1 91 ? -11.253 16.346 28.265 1.00 89.31 91 GLN A CA 1
ATOM 740 C C . GLN A 1 91 ? -10.970 17.767 27.743 1.00 89.31 91 GLN A C 1
ATOM 742 O O . GLN A 1 91 ? -11.328 18.743 28.399 1.00 89.31 91 GLN A O 1
ATOM 747 N N . LYS A 1 92 ? -10.372 17.898 26.551 1.00 86.44 92 LYS A N 1
ATOM 748 C CA . LYS A 1 92 ? -10.066 19.194 25.926 1.00 86.44 92 LYS A CA 1
ATOM 749 C C . LYS A 1 92 ? -11.284 19.840 25.240 1.00 86.44 92 LYS A C 1
ATOM 751 O O . LYS A 1 92 ? -11.295 21.057 25.084 1.00 86.44 92 LYS A O 1
ATOM 756 N N . SER A 1 93 ? -12.291 19.064 24.818 1.00 80.00 93 SER A N 1
ATOM 757 C CA . SER A 1 93 ? -13.417 19.531 23.978 1.00 80.00 93 SER A CA 1
ATOM 758 C C . SER A 1 93 ? -14.737 19.778 24.729 1.00 80.00 93 SER A C 1
ATOM 760 O O . SER A 1 93 ? -15.576 20.538 24.242 1.00 80.00 93 SER A O 1
ATOM 762 N N . ASN A 1 94 ? -14.881 19.246 25.947 1.00 78.81 94 ASN A N 1
ATOM 763 C CA . ASN A 1 94 ? -15.876 19.633 26.960 1.00 78.81 94 ASN A CA 1
ATOM 764 C C . ASN A 1 94 ? -17.367 19.585 26.527 1.00 78.81 94 ASN A C 1
ATOM 766 O O . ASN A 1 94 ? -18.198 20.330 27.053 1.00 78.81 94 ASN A O 1
ATOM 770 N N . THR A 1 95 ? -17.746 18.717 25.579 1.00 90.38 95 THR A N 1
ATOM 771 C CA . THR A 1 95 ? -19.161 18.471 25.232 1.00 90.38 95 THR A CA 1
ATOM 772 C C . THR A 1 95 ? -19.817 17.440 26.162 1.00 90.38 95 THR A C 1
ATOM 774 O O . THR A 1 95 ? -19.141 16.694 26.869 1.00 90.38 95 THR A O 1
ATOM 777 N N . LYS A 1 96 ? -21.158 17.329 26.139 1.00 89.25 96 LYS A N 1
ATOM 778 C CA . LYS A 1 96 ? -21.885 16.319 26.939 1.00 89.25 96 LYS A CA 1
ATOM 779 C C . LYS A 1 96 ? -21.390 14.890 26.659 1.00 89.25 96 LYS A C 1
ATOM 781 O O . LYS A 1 96 ? -21.238 14.110 27.591 1.00 89.25 96 LYS A O 1
ATOM 786 N N . ILE A 1 97 ? -21.143 14.557 25.389 1.00 92.25 97 ILE A N 1
ATOM 787 C CA . ILE A 1 97 ? -20.626 13.242 24.969 1.00 92.25 97 ILE A CA 1
ATOM 788 C C . ILE A 1 97 ? -19.211 13.022 25.514 1.00 92.25 97 ILE A C 1
ATOM 790 O O . ILE A 1 97 ? -18.925 11.954 26.050 1.00 92.25 97 ILE A O 1
ATOM 794 N N . ASP A 1 98 ? -18.361 14.045 25.425 1.00 93.19 98 ASP A N 1
ATOM 795 C CA . ASP A 1 98 ? -16.975 13.979 25.894 1.00 93.19 98 ASP A CA 1
ATOM 796 C C . ASP A 1 98 ? -16.918 13.713 27.403 1.00 93.19 98 ASP A C 1
ATOM 798 O O . ASP A 1 98 ? -16.175 12.841 27.850 1.00 93.19 98 ASP A O 1
ATOM 802 N N . ASN A 1 99 ? -17.765 14.396 28.180 1.00 91.31 99 ASN A N 1
ATOM 803 C CA . ASN A 1 99 ? -17.847 14.212 29.630 1.00 91.31 99 ASN A CA 1
ATOM 804 C C . ASN A 1 99 ? -18.225 12.776 30.010 1.00 91.31 99 ASN A C 1
ATOM 806 O O . ASN A 1 99 ? -17.629 12.216 30.925 1.00 91.31 99 ASN A O 1
ATOM 810 N N . ILE A 1 100 ? -19.153 12.153 29.275 1.00 92.50 100 ILE A N 1
ATOM 811 C CA . ILE A 1 100 ? -19.547 10.755 29.507 1.00 92.50 100 ILE A CA 1
ATOM 812 C C . ILE A 1 100 ? -18.363 9.814 29.252 1.00 92.50 100 ILE A C 1
ATOM 814 O O . ILE A 1 100 ? -18.086 8.938 30.069 1.00 92.50 100 ILE A O 1
ATOM 818 N N . ILE A 1 101 ? -17.635 10.006 28.147 1.00 93.94 101 ILE A N 1
ATOM 819 C CA . ILE A 1 101 ? -16.456 9.191 27.816 1.00 93.94 101 ILE A C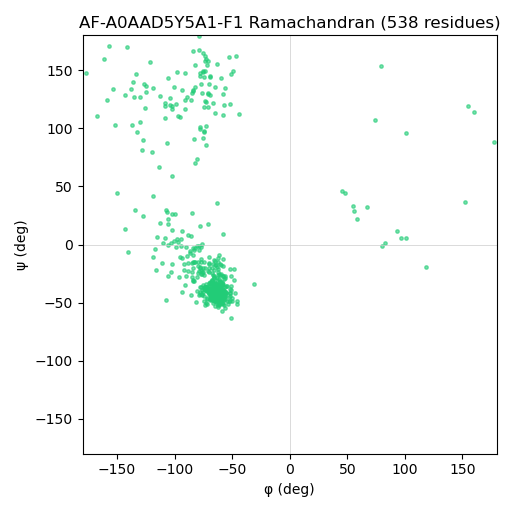A 1
ATOM 820 C C . ILE A 1 101 ? -15.377 9.342 28.900 1.00 93.94 101 ILE A C 1
ATOM 822 O O . ILE A 1 101 ? -14.835 8.342 29.372 1.00 93.94 101 ILE A O 1
ATOM 826 N N . VAL A 1 102 ? -15.106 10.574 29.345 1.00 92.62 102 VAL A N 1
ATOM 827 C CA . VAL A 1 102 ? -14.132 10.866 30.410 1.00 92.62 102 VAL A CA 1
ATOM 828 C C . VAL A 1 102 ? -14.548 10.244 31.745 1.00 92.62 102 VAL A C 1
ATOM 830 O O . VAL A 1 102 ? -13.710 9.674 32.442 1.00 92.62 102 VAL A O 1
ATOM 833 N N . GLU A 1 103 ? -15.826 10.314 32.121 1.00 91.06 103 GLU A N 1
ATOM 834 C CA . GLU A 1 103 ? -16.334 9.680 33.344 1.00 91.06 103 GLU A CA 1
ATOM 835 C C . GLU A 1 103 ? -16.177 8.157 33.314 1.00 91.06 103 GLU A C 1
ATOM 837 O O . GLU A 1 103 ? -15.759 7.564 34.310 1.00 91.06 103 GLU A O 1
ATOM 842 N N . TYR A 1 104 ? -16.460 7.523 32.174 1.00 91.12 104 TYR A N 1
ATOM 843 C CA . TYR A 1 104 ? -16.238 6.089 31.995 1.00 91.12 104 TYR A CA 1
ATOM 844 C C . TYR A 1 104 ? -14.760 5.723 32.098 1.00 91.12 104 TYR A C 1
ATOM 846 O O . TYR A 1 104 ? -14.404 4.807 32.840 1.00 91.12 104 TYR A O 1
ATOM 854 N N . ALA A 1 105 ? -13.890 6.476 31.429 1.00 92.31 105 ALA A N 1
ATOM 855 C CA . ALA A 1 105 ? -12.454 6.255 31.503 1.00 92.31 105 ALA A CA 1
ATOM 856 C C . ALA A 1 105 ? -11.924 6.416 32.939 1.00 92.31 105 ALA A C 1
ATOM 858 O O . ALA A 1 105 ? -11.141 5.589 33.398 1.00 92.31 105 ALA A O 1
ATOM 859 N N . LYS A 1 106 ? -12.398 7.413 33.702 1.00 91.12 106 LYS A N 1
ATOM 860 C CA . LYS A 1 106 ? -12.034 7.598 35.122 1.00 91.12 106 LYS A CA 1
ATOM 861 C C . LYS A 1 106 ? -12.365 6.385 35.991 1.00 91.12 106 LYS A C 1
ATOM 863 O O . LYS A 1 106 ? -11.627 6.117 36.937 1.00 91.12 106 LYS A O 1
ATOM 868 N N . ARG A 1 107 ? -13.452 5.664 35.686 1.00 90.38 107 ARG A N 1
ATOM 869 C CA . ARG A 1 107 ? -13.834 4.426 36.389 1.00 90.38 107 ARG A CA 1
ATOM 870 C C . ARG A 1 107 ? -12.916 3.257 36.038 1.00 90.38 107 ARG A C 1
ATOM 872 O O . ARG A 1 107 ? -12.632 2.451 36.913 1.00 90.38 107 ARG A O 1
ATOM 879 N N . ILE A 1 108 ? -12.463 3.173 34.787 1.00 89.81 108 ILE A N 1
ATOM 880 C CA . ILE A 1 108 ? -11.576 2.100 34.310 1.00 89.81 108 ILE A CA 1
ATOM 881 C C . ILE A 1 108 ? -10.150 2.303 34.838 1.00 89.81 108 ILE A C 1
ATOM 883 O O . ILE A 1 108 ? -9.533 1.366 35.332 1.00 89.81 108 ILE A O 1
ATOM 887 N N . TYR A 1 109 ? -9.645 3.536 34.784 1.00 88.50 109 TYR A N 1
ATOM 888 C CA . TYR A 1 109 ? -8.249 3.867 35.085 1.00 88.50 109 TYR A CA 1
ATOM 889 C C . TYR A 1 109 ? -8.050 4.494 36.477 1.00 88.50 109 TYR A C 1
ATOM 891 O O . TYR A 1 109 ? -7.111 5.259 36.681 1.00 88.50 109 TYR A O 1
ATOM 899 N N . ASN A 1 110 ? -8.936 4.208 37.441 1.00 82.31 110 ASN A N 1
ATOM 900 C CA . ASN A 1 110 ? -8.825 4.627 38.851 1.00 82.31 110 ASN A CA 1
ATOM 901 C C . ASN A 1 110 ? -8.497 6.121 39.065 1.00 82.31 110 ASN A C 1
ATOM 903 O O . ASN A 1 110 ? -7.658 6.466 39.892 1.00 82.31 110 ASN A O 1
ATOM 907 N N . GLN A 1 111 ? -9.164 7.015 38.329 1.00 68.50 111 GLN A N 1
ATOM 908 C CA . GLN A 1 111 ? -8.956 8.473 38.397 1.00 68.50 111 GLN A CA 1
ATOM 909 C C . GLN A 1 111 ? -7.523 8.964 38.097 1.00 68.50 111 GLN A C 1
ATOM 911 O O . GLN A 1 111 ? -7.190 10.084 38.485 1.00 68.50 111 GLN A O 1
ATOM 916 N N . GLN A 1 112 ? -6.688 8.186 37.396 1.00 65.50 112 GLN A N 1
ATOM 917 C CA . GLN A 1 112 ? -5.392 8.678 36.913 1.00 65.50 112 GLN A CA 1
ATOM 918 C C . GLN A 1 112 ? -5.525 10.026 36.185 1.00 65.50 112 GLN A C 1
ATOM 920 O O . GLN A 1 112 ? -6.547 10.315 35.556 1.00 65.50 112 GLN A O 1
ATOM 925 N N . GLU A 1 113 ? -4.484 10.859 36.259 1.00 65.38 113 GLU A N 1
ATOM 926 C CA . GLU A 1 113 ? -4.489 12.154 35.586 1.00 65.38 113 GLU A CA 1
ATOM 927 C C . GLU A 1 113 ? -4.531 11.982 34.060 1.00 65.38 113 GLU A C 1
ATOM 929 O O . GLU A 1 113 ? -3.570 11.562 33.420 1.00 65.38 113 GLU A O 1
ATOM 934 N N . PHE A 1 114 ? -5.645 12.395 33.458 1.00 79.75 114 PHE A N 1
ATOM 935 C CA . PHE A 1 114 ? -5.828 12.515 32.006 1.00 79.75 114 PHE A CA 1
ATOM 936 C C . PHE A 1 114 ? -5.168 13.793 31.437 1.00 79.75 114 PHE A C 1
ATOM 938 O O . PHE A 1 114 ? -5.444 14.200 30.313 1.00 79.75 114 PHE A O 1
ATOM 945 N N . ASN A 1 115 ? -4.278 14.428 32.208 1.00 76.56 115 ASN A N 1
ATOM 946 C CA . ASN A 1 115 ? -3.550 15.639 31.820 1.00 76.56 115 ASN A CA 1
ATOM 947 C C . ASN A 1 115 ? -2.387 15.357 30.844 1.00 76.56 115 ASN A C 1
ATOM 949 O O . ASN A 1 115 ? -1.826 16.294 30.277 1.00 76.56 115 ASN A O 1
ATOM 953 N N . GLY A 1 116 ? -2.011 14.084 30.673 1.00 81.31 116 GLY A N 1
ATOM 954 C CA . GLY A 1 116 ? -0.978 13.641 29.736 1.00 81.31 116 GLY A CA 1
ATOM 955 C C . GLY A 1 116 ? -1.449 13.548 28.281 1.00 81.31 116 GLY A C 1
ATOM 956 O O . GLY A 1 116 ? -2.607 13.809 27.954 1.00 81.31 116 GLY A O 1
ATOM 957 N N . ASP A 1 117 ? -0.524 13.159 27.406 1.00 89.62 117 ASP A N 1
ATOM 958 C CA . ASP A 1 117 ? -0.782 12.902 25.989 1.00 89.62 117 ASP A CA 1
ATOM 959 C C . ASP A 1 117 ? -0.143 11.568 25.596 1.00 89.62 117 ASP A C 1
ATOM 961 O O . ASP A 1 117 ? 1.057 11.486 25.332 1.00 89.62 117 ASP A O 1
ATOM 965 N N . ASP A 1 118 ? -0.953 10.509 25.594 1.00 91.56 118 ASP A N 1
ATOM 966 C CA . ASP A 1 118 ? -0.493 9.147 25.317 1.00 91.56 118 ASP A CA 1
ATOM 967 C C . ASP A 1 118 ? 0.066 9.000 23.898 1.00 91.56 118 ASP A C 1
ATOM 969 O O . ASP A 1 118 ? 0.979 8.204 23.682 1.00 91.56 118 ASP A O 1
ATOM 973 N N . VAL A 1 119 ? -0.441 9.782 22.936 1.00 92.06 119 VAL A N 1
ATOM 974 C CA . VAL A 1 119 ? 0.065 9.780 21.557 1.00 92.06 119 VAL A CA 1
ATOM 975 C C . VAL A 1 119 ? 1.481 10.351 21.540 1.00 92.06 119 VAL A C 1
ATOM 977 O O . VAL A 1 119 ? 2.388 9.735 20.978 1.00 92.06 119 VAL A O 1
ATOM 980 N N . ALA A 1 120 ? 1.698 11.488 22.206 1.00 92.12 120 ALA A N 1
ATOM 981 C CA . ALA A 1 120 ? 3.024 12.086 22.324 1.00 92.12 120 ALA A CA 1
ATOM 982 C C . ALA A 1 120 ? 3.993 11.192 23.118 1.00 92.12 120 ALA A C 1
ATOM 984 O O . ALA A 1 120 ? 5.150 11.038 22.720 1.00 92.12 120 ALA A O 1
ATOM 985 N N . SER A 1 121 ? 3.531 10.566 24.205 1.00 92.75 121 SER A N 1
ATOM 986 C CA . SER A 1 121 ? 4.326 9.607 24.977 1.00 92.75 121 SER A CA 1
ATOM 987 C C . SER A 1 121 ? 4.724 8.396 24.138 1.00 92.75 121 SER A C 1
ATOM 989 O O . SER A 1 121 ? 5.890 8.008 24.159 1.00 92.75 121 SER A O 1
ATOM 991 N N . PHE A 1 122 ? 3.806 7.829 23.351 1.00 94.31 122 PHE A N 1
ATOM 992 C CA . PHE A 1 122 ? 4.118 6.721 22.451 1.00 94.31 122 PHE A CA 1
ATOM 993 C C . PHE A 1 122 ? 5.153 7.116 21.389 1.00 94.31 122 PHE A C 1
ATOM 995 O O . PHE A 1 122 ? 6.121 6.385 21.170 1.00 94.31 122 PHE A O 1
ATOM 1002 N N . GLU A 1 123 ? 5.009 8.283 20.754 1.00 93.06 123 GLU A N 1
ATOM 1003 C CA . GLU A 1 123 ? 5.998 8.773 19.784 1.00 93.06 123 GLU A CA 1
ATOM 1004 C C . GLU A 1 123 ? 7.377 8.971 20.419 1.00 93.06 123 GLU A C 1
ATOM 1006 O O . GLU A 1 123 ? 8.384 8.538 19.856 1.00 93.06 123 GLU A O 1
ATOM 1011 N N . TYR A 1 124 ? 7.424 9.569 21.610 1.00 94.00 124 TYR A N 1
ATOM 1012 C CA . TYR A 1 124 ? 8.666 9.777 22.344 1.00 94.00 124 TYR A CA 1
ATOM 1013 C C . TYR A 1 124 ? 9.343 8.450 22.704 1.00 94.00 124 TYR A C 1
ATOM 1015 O O . TYR A 1 124 ? 10.495 8.230 22.332 1.00 94.00 124 TYR A O 1
ATOM 1023 N N . LEU A 1 125 ? 8.618 7.539 23.363 1.00 93.62 125 LEU A N 1
ATOM 1024 C CA . LEU A 1 125 ? 9.155 6.245 23.794 1.00 93.62 125 LEU A CA 1
ATOM 1025 C C . LEU A 1 125 ? 9.606 5.403 22.603 1.00 93.62 125 LEU A C 1
ATOM 1027 O O . LEU A 1 125 ? 10.646 4.748 22.652 1.00 93.62 125 LEU A O 1
ATOM 1031 N N . SER A 1 126 ? 8.849 5.445 21.507 1.00 92.12 126 SER A N 1
ATOM 1032 C CA . SER A 1 126 ? 9.148 4.638 20.335 1.00 92.12 126 SER A CA 1
ATOM 1033 C C . SER A 1 126 ? 10.399 5.092 19.581 1.00 92.12 126 SER A C 1
ATOM 1035 O O . SER A 1 126 ? 10.946 4.274 18.836 1.00 92.12 126 SER A O 1
ATOM 1037 N N . ASN A 1 127 ? 10.879 6.334 19.746 1.00 91.44 127 ASN A N 1
ATOM 1038 C CA . ASN A 1 127 ? 12.148 6.793 19.158 1.00 91.44 127 ASN A CA 1
ATOM 1039 C C . ASN A 1 127 ? 13.317 5.899 19.578 1.00 91.44 127 ASN A C 1
ATOM 1041 O O . ASN A 1 127 ? 14.016 5.394 18.700 1.00 91.44 127 ASN A O 1
ATOM 1045 N N . ASP A 1 128 ? 13.406 5.587 20.870 1.00 91.31 128 ASP A N 1
ATOM 1046 C CA . ASP A 1 128 ? 14.358 4.628 21.436 1.00 91.31 128 ASP A CA 1
ATOM 1047 C C . ASP A 1 128 ? 13.666 3.288 21.733 1.00 91.31 128 ASP A C 1
ATOM 1049 O O . ASP A 1 128 ? 13.602 2.815 22.869 1.00 91.31 128 ASP A O 1
ATOM 1053 N N . PHE A 1 129 ? 13.111 2.688 20.674 1.00 91.62 129 PHE A N 1
ATOM 1054 C CA . PHE A 1 129 ? 12.202 1.538 20.746 1.00 91.62 129 PHE A CA 1
ATOM 1055 C C . PHE A 1 129 ? 12.714 0.381 21.616 1.00 91.62 129 PHE A C 1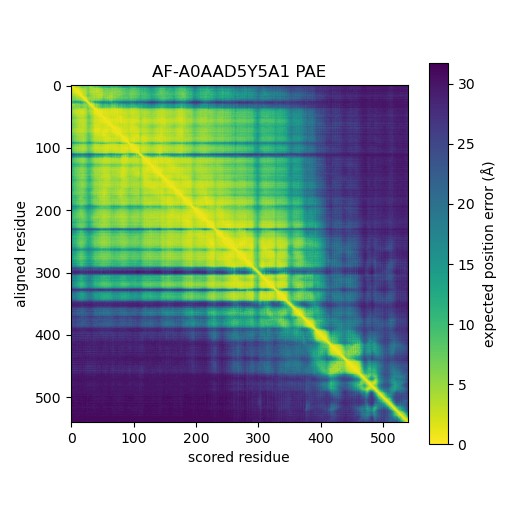
ATOM 1057 O O . PHE A 1 129 ? 11.962 -0.147 22.429 1.00 91.62 129 PHE A O 1
ATOM 1064 N N . ASP A 1 130 ? 13.980 -0.016 21.460 1.00 91.12 130 ASP A N 1
ATOM 1065 C CA . ASP A 1 130 ? 14.537 -1.162 22.186 1.00 91.12 130 ASP A CA 1
ATOM 1066 C C . ASP A 1 130 ? 14.710 -0.905 23.686 1.00 91.12 130 ASP A C 1
ATOM 1068 O O . ASP A 1 130 ? 14.547 -1.833 24.477 1.00 91.12 130 ASP A O 1
ATOM 1072 N N . LEU A 1 131 ? 15.019 0.336 24.077 1.00 93.25 131 LEU A N 1
ATOM 1073 C CA . LEU A 1 131 ? 15.190 0.714 25.481 1.00 93.25 131 LEU A CA 1
ATOM 1074 C C . LEU A 1 131 ? 13.839 0.816 26.194 1.00 93.25 131 LEU A C 1
ATOM 1076 O O . LEU A 1 131 ? 13.711 0.380 27.334 1.00 93.25 131 LEU A O 1
ATOM 1080 N N . ASN A 1 132 ? 12.829 1.332 25.494 1.00 95.50 132 ASN A N 1
ATOM 1081 C CA . ASN A 1 132 ? 11.525 1.657 26.069 1.00 95.50 132 ASN A CA 1
ATOM 1082 C C . ASN A 1 132 ? 10.435 0.623 25.742 1.00 95.50 132 ASN A C 1
ATOM 1084 O O . ASN A 1 132 ? 9.251 0.898 25.929 1.00 95.50 132 ASN A O 1
ATOM 1088 N N . PHE A 1 133 ? 10.790 -0.558 25.223 1.00 94.44 133 PHE A N 1
ATOM 1089 C CA . PHE A 1 133 ? 9.800 -1.531 24.747 1.00 94.44 133 PHE A CA 1
ATOM 1090 C C . PHE A 1 133 ? 8.788 -1.926 25.834 1.00 94.44 133 PHE A C 1
ATOM 1092 O O . PHE A 1 133 ? 7.593 -1.991 25.559 1.00 94.44 133 PHE A O 1
ATOM 1099 N N . ASN A 1 134 ? 9.236 -2.112 27.079 1.00 94.00 134 ASN A N 1
ATOM 1100 C CA . ASN A 1 134 ? 8.346 -2.442 28.197 1.00 94.00 134 ASN A CA 1
ATOM 1101 C C . ASN A 1 134 ? 7.379 -1.300 28.538 1.00 94.00 134 ASN A C 1
ATOM 1103 O O . ASN A 1 134 ? 6.220 -1.566 28.836 1.00 94.00 134 ASN A O 1
ATOM 1107 N N . ASP A 1 135 ? 7.816 -0.044 28.438 1.00 94.38 135 ASP A N 1
ATOM 1108 C CA . ASP A 1 135 ? 6.951 1.116 28.680 1.00 94.38 135 ASP A CA 1
ATOM 1109 C C . ASP A 1 135 ? 5.920 1.280 27.557 1.00 94.38 135 ASP A C 1
ATOM 1111 O O . ASP A 1 135 ? 4.760 1.601 27.810 1.00 94.38 135 ASP A O 1
ATOM 1115 N N . ILE A 1 136 ? 6.311 0.984 26.311 1.00 93.50 136 ILE A N 1
ATOM 1116 C CA . ILE A 1 136 ? 5.388 0.910 25.172 1.00 93.50 136 ILE A CA 1
ATOM 1117 C C . ILE A 1 136 ? 4.347 -0.192 25.408 1.00 93.50 136 ILE A C 1
ATOM 1119 O O . ILE A 1 136 ? 3.155 0.043 25.208 1.00 93.50 136 ILE A O 1
ATOM 1123 N N . LEU A 1 137 ? 4.766 -1.372 25.878 1.00 92.44 137 LEU A N 1
ATOM 1124 C CA . LEU A 1 137 ? 3.838 -2.443 26.247 1.00 92.44 137 LEU A CA 1
ATOM 1125 C C . LEU A 1 137 ? 2.920 -2.036 27.398 1.00 92.44 137 LEU A C 1
ATOM 1127 O O . LEU A 1 137 ? 1.732 -2.338 27.331 1.00 92.44 137 LEU A O 1
ATOM 1131 N N . GLY A 1 138 ? 3.427 -1.311 28.395 1.00 91.81 138 GLY A N 1
ATOM 1132 C CA . GLY A 1 138 ? 2.622 -0.724 29.466 1.00 91.81 138 GLY A CA 1
ATOM 1133 C C . GLY A 1 138 ? 1.551 0.218 28.914 1.00 91.81 138 GLY A C 1
ATOM 1134 O O . GLY A 1 138 ? 0.373 0.053 29.224 1.00 91.81 138 GLY A O 1
ATOM 1135 N N . LEU A 1 139 ? 1.916 1.132 28.002 1.00 91.12 139 LEU A N 1
ATOM 1136 C CA . LEU A 1 139 ? 0.948 2.009 27.328 1.00 91.12 139 LEU A CA 1
ATOM 1137 C C . LEU A 1 139 ? -0.155 1.221 26.613 1.00 91.12 139 LEU A C 1
ATOM 1139 O O . LEU A 1 139 ? -1.336 1.563 26.696 1.00 91.12 139 LEU A O 1
ATOM 1143 N N . MET A 1 140 ? 0.224 0.152 25.921 1.00 90.88 140 MET A N 1
ATOM 1144 C CA . MET A 1 140 ? -0.717 -0.668 25.172 1.00 90.88 140 MET A CA 1
ATOM 1145 C C . MET A 1 140 ? -1.611 -1.491 26.104 1.00 90.88 140 MET A C 1
ATOM 1147 O O . MET A 1 140 ? -2.830 -1.441 25.980 1.00 90.88 140 MET A O 1
ATOM 1151 N N . GLN A 1 141 ? -1.037 -2.224 27.056 1.00 89.56 141 GLN A N 1
ATOM 1152 C CA . GLN A 1 141 ? -1.753 -3.187 27.895 1.00 89.56 141 GLN A CA 1
ATOM 1153 C C . GLN A 1 141 ? -2.532 -2.521 29.032 1.00 89.56 141 GLN A C 1
ATOM 1155 O O . GLN A 1 141 ? -3.689 -2.875 29.253 1.00 89.56 141 GLN A O 1
ATOM 1160 N N . GLU A 1 142 ? -1.938 -1.548 29.727 1.00 88.88 142 GLU A N 1
ATOM 1161 C CA . GLU A 1 142 ? -2.573 -0.878 30.869 1.00 88.88 142 GLU A CA 1
ATOM 1162 C C . GLU A 1 142 ? -3.554 0.202 30.417 1.00 88.88 142 GLU A C 1
ATOM 1164 O O . GLU A 1 142 ? -4.633 0.329 30.992 1.00 88.88 142 GLU A O 1
ATOM 1169 N N . TYR A 1 143 ? -3.208 0.963 29.372 1.00 88.94 143 TYR A N 1
ATOM 1170 C CA . TYR A 1 143 ? -3.995 2.123 28.927 1.00 88.94 143 TYR A CA 1
ATOM 1171 C C . TYR A 1 143 ? -4.749 1.901 27.616 1.00 88.94 143 TYR A C 1
ATOM 1173 O O . TYR A 1 143 ? -5.410 2.818 27.120 1.00 88.94 143 TYR A O 1
ATOM 1181 N N . SER A 1 144 ? -4.711 0.672 27.086 1.00 88.62 144 SER A N 1
ATOM 1182 C CA . SER A 1 144 ? -5.382 0.292 25.833 1.00 88.62 144 SER A CA 1
ATOM 1183 C C . SER A 1 144 ? -4.975 1.192 24.659 1.00 88.62 144 SER A C 1
ATOM 1185 O O . SER A 1 144 ? -5.791 1.508 23.792 1.00 88.62 144 SER A O 1
ATOM 1187 N N . PHE A 1 145 ? -3.721 1.662 24.647 1.00 91.06 145 PHE A N 1
ATOM 1188 C CA . PHE A 1 145 ? -3.203 2.453 23.539 1.00 91.06 145 PHE A CA 1
ATOM 1189 C C . PHE A 1 145 ? -3.015 1.571 22.301 1.00 91.06 145 PHE A C 1
ATOM 1191 O O . PHE A 1 145 ? -2.378 0.518 22.361 1.00 91.06 145 PHE A O 1
ATOM 1198 N N . ILE A 1 146 ? -3.543 2.018 21.161 1.00 90.38 146 ILE A N 1
ATOM 1199 C CA . ILE A 1 146 ? -3.449 1.308 19.884 1.00 90.38 146 ILE A CA 1
ATOM 1200 C C . ILE A 1 146 ? -2.862 2.286 18.861 1.00 90.38 146 ILE A C 1
ATOM 1202 O O . ILE A 1 146 ? -3.488 3.311 18.582 1.00 90.38 146 ILE A O 1
ATOM 1206 N N . PRO A 1 147 ? -1.675 2.010 18.292 1.00 90.38 147 PRO A N 1
ATOM 1207 C CA . PRO A 1 147 ? -1.061 2.902 17.317 1.00 90.38 147 PRO A CA 1
ATOM 1208 C C . PRO A 1 147 ? -1.819 2.829 15.987 1.00 90.38 147 PRO A C 1
ATOM 1210 O O . PRO A 1 147 ? -1.657 1.889 15.209 1.00 90.38 147 PRO A O 1
ATOM 1213 N N . LEU A 1 148 ? -2.655 3.833 15.729 1.00 89.75 148 LEU A N 1
ATOM 1214 C CA . LEU A 1 148 ? -3.432 3.963 14.496 1.00 89.75 148 LEU A CA 1
ATOM 1215 C C . LEU A 1 148 ? -2.838 5.053 13.591 1.00 89.75 148 LEU A C 1
ATOM 1217 O O . LEU A 1 148 ? -2.403 6.084 14.112 1.00 89.75 148 LEU A O 1
ATOM 1221 N N . PRO A 1 149 ? -2.850 4.879 12.255 1.00 89.25 149 PRO A N 1
ATOM 1222 C CA . PRO A 1 149 ? -2.374 5.903 11.319 1.00 89.25 149 PRO A CA 1
ATOM 1223 C C . PRO A 1 149 ? -3.092 7.250 11.465 1.00 89.25 149 PRO A C 1
ATOM 1225 O O . PRO A 1 149 ? -2.498 8.292 11.206 1.00 89.25 149 PRO A O 1
ATOM 1228 N N . GLU A 1 150 ? -4.359 7.237 11.892 1.00 87.94 150 GLU A N 1
ATOM 1229 C CA . GLU A 1 150 ? -5.128 8.453 12.171 1.00 87.94 150 GLU A CA 1
ATOM 1230 C C . GLU A 1 150 ? -4.651 9.208 13.425 1.00 87.94 150 GLU A C 1
ATOM 1232 O O . GLU A 1 150 ? -4.878 10.409 13.532 1.00 87.94 150 GLU A O 1
ATOM 1237 N N . LEU A 1 151 ? -3.984 8.525 14.364 1.00 88.25 151 LEU A N 1
ATOM 1238 C CA . LEU A 1 151 ? -3.468 9.121 15.603 1.00 88.25 151 LEU A CA 1
ATOM 1239 C C . LEU A 1 151 ? -2.018 9.571 15.462 1.00 88.25 151 LEU A C 1
ATOM 1241 O O . LEU A 1 151 ? -1.645 10.628 15.964 1.00 88.25 151 LEU A O 1
ATOM 1245 N N . THR A 1 152 ? -1.196 8.767 14.787 1.00 89.06 152 THR A N 1
ATOM 1246 C CA . THR A 1 152 ? 0.210 9.085 14.557 1.00 89.06 152 THR A CA 1
ATOM 1247 C C . THR A 1 152 ? 0.642 8.747 13.130 1.00 89.06 152 THR A C 1
ATOM 1249 O O . THR A 1 152 ? 0.415 7.628 12.658 1.00 89.06 152 THR A O 1
ATOM 1252 N N . PRO A 1 153 ? 1.370 9.663 12.458 1.00 86.06 153 PRO A N 1
ATOM 1253 C CA . PRO A 1 153 ? 1.900 9.415 11.123 1.00 86.06 153 PRO A CA 1
ATOM 1254 C C . PRO A 1 153 ? 2.922 8.269 11.086 1.00 86.06 153 PRO A C 1
ATOM 1256 O O . PRO A 1 153 ? 3.166 7.719 10.013 1.00 86.06 153 PRO A O 1
ATOM 1259 N N . THR A 1 154 ? 3.523 7.886 12.223 1.00 90.94 154 THR A N 1
ATOM 1260 C CA . THR A 1 154 ? 4.524 6.806 12.277 1.00 90.94 154 THR A CA 1
ATOM 1261 C C . THR A 1 154 ? 3.947 5.448 12.692 1.00 90.94 154 THR A C 1
ATOM 1263 O O . THR A 1 154 ? 4.694 4.468 12.725 1.00 90.94 154 THR A O 1
ATOM 1266 N N . ALA A 1 155 ? 2.627 5.345 12.921 1.00 91.88 155 ALA A N 1
ATOM 1267 C CA . ALA A 1 155 ? 1.953 4.144 13.436 1.00 91.88 155 ALA A CA 1
ATOM 1268 C C . ALA A 1 155 ? 2.384 2.849 12.738 1.00 91.88 155 ALA A C 1
ATOM 1270 O O . ALA A 1 155 ? 2.785 1.894 13.395 1.00 91.88 155 ALA A O 1
ATOM 1271 N N . VAL A 1 156 ? 2.352 2.830 11.402 1.00 92.56 156 VAL A N 1
ATOM 1272 C CA . VAL A 1 156 ? 2.693 1.650 10.589 1.00 92.56 156 VAL A CA 1
ATOM 1273 C C . VAL A 1 156 ? 4.141 1.210 10.821 1.00 92.56 156 VAL A C 1
ATOM 1275 O O . VAL A 1 156 ? 4.407 0.025 11.009 1.00 92.56 156 VAL A O 1
ATOM 1278 N N . ILE A 1 157 ? 5.075 2.163 10.872 1.00 91.75 157 ILE A N 1
ATOM 1279 C CA . ILE A 1 157 ? 6.498 1.890 11.111 1.00 91.75 157 ILE A CA 1
ATOM 1280 C C . ILE A 1 157 ? 6.693 1.333 12.526 1.00 91.75 157 ILE A C 1
ATOM 1282 O O . ILE A 1 157 ? 7.460 0.391 12.719 1.00 91.75 157 ILE A O 1
ATOM 1286 N N . ARG A 1 158 ? 6.006 1.894 13.530 1.00 91.88 158 ARG A N 1
ATOM 1287 C CA . ARG A 1 158 ? 6.111 1.417 14.919 1.00 91.88 158 ARG A CA 1
ATOM 1288 C C . ARG A 1 158 ? 5.459 0.050 15.106 1.00 91.88 158 ARG A C 1
ATOM 1290 O O . ARG A 1 158 ? 6.037 -0.792 15.780 1.00 91.88 158 ARG A O 1
ATOM 1297 N N . LEU A 1 159 ? 4.317 -0.199 14.467 1.00 92.44 159 LEU A N 1
ATOM 1298 C CA . LEU A 1 159 ? 3.671 -1.512 14.438 1.00 92.44 159 LEU A CA 1
ATOM 1299 C C . LEU A 1 159 ? 4.598 -2.574 13.853 1.00 92.44 159 LEU A C 1
ATOM 1301 O O . LEU A 1 159 ? 4.719 -3.650 14.429 1.00 92.44 159 LEU A O 1
ATOM 1305 N N . LEU A 1 160 ? 5.307 -2.259 12.766 1.00 91.12 160 LEU A N 1
ATOM 1306 C CA . LEU A 1 160 ? 6.305 -3.168 12.213 1.00 91.12 160 LEU A CA 1
ATOM 1307 C C . LEU A 1 160 ? 7.413 -3.490 13.226 1.00 91.12 160 LEU A C 1
ATOM 1309 O O . LEU A 1 160 ? 7.748 -4.658 13.403 1.00 91.12 160 LEU A O 1
ATOM 1313 N N . LYS A 1 161 ? 7.945 -2.479 13.925 1.00 91.44 161 LYS A N 1
ATOM 1314 C CA . LYS A 1 161 ? 8.949 -2.694 14.982 1.00 91.44 161 LYS A CA 1
ATOM 1315 C C . LYS A 1 161 ? 8.415 -3.592 16.103 1.00 91.44 161 LYS A C 1
ATOM 1317 O O . LYS A 1 161 ? 9.135 -4.469 16.569 1.00 91.44 161 LYS A O 1
ATOM 1322 N N . ILE A 1 162 ? 7.151 -3.416 16.499 1.00 91.31 162 ILE A N 1
ATOM 1323 C CA . ILE A 1 162 ? 6.479 -4.275 17.487 1.00 91.31 162 ILE A CA 1
ATOM 1324 C C . ILE A 1 162 ? 6.399 -5.719 16.981 1.00 91.31 162 ILE A C 1
ATOM 1326 O O . ILE A 1 162 ? 6.824 -6.618 17.698 1.00 91.31 162 ILE A O 1
ATOM 1330 N N . ILE A 1 163 ? 5.943 -5.938 15.742 1.00 90.69 163 ILE A N 1
ATOM 1331 C CA . ILE A 1 163 ? 5.853 -7.274 15.123 1.00 90.69 163 ILE A CA 1
ATOM 1332 C C . ILE A 1 163 ? 7.220 -7.966 15.095 1.00 90.69 163 ILE A C 1
ATOM 1334 O O . ILE A 1 163 ? 7.323 -9.145 15.423 1.00 90.69 163 ILE A O 1
ATOM 1338 N N . GLN A 1 164 ? 8.268 -7.237 14.705 1.00 89.25 164 GLN A N 1
ATOM 1339 C CA . GLN A 1 164 ? 9.631 -7.764 14.619 1.00 89.25 164 GLN A CA 1
ATOM 1340 C C . GLN A 1 164 ? 10.216 -8.113 15.992 1.00 89.25 164 GLN A C 1
ATOM 1342 O O . GLN A 1 164 ? 11.024 -9.034 16.092 1.00 89.25 164 GLN A O 1
ATOM 1347 N N . LYS A 1 165 ? 9.826 -7.382 17.042 1.00 91.12 165 LYS A N 1
ATOM 1348 C CA . LYS A 1 165 ? 10.317 -7.594 18.406 1.00 91.12 165 LYS A CA 1
ATOM 1349 C C . LYS A 1 165 ? 9.586 -8.725 19.121 1.00 91.12 165 LYS A C 1
ATOM 1351 O O . LYS A 1 165 ? 10.234 -9.586 19.708 1.00 91.12 165 LYS A O 1
ATOM 1356 N N . ASP A 1 166 ? 8.257 -8.703 19.088 1.00 90.06 166 ASP A N 1
ATOM 1357 C CA . ASP A 1 166 ? 7.402 -9.729 19.677 1.00 90.06 166 ASP A CA 1
ATOM 1358 C C . ASP A 1 166 ? 6.065 -9.815 18.930 1.00 90.06 166 ASP A C 1
ATOM 1360 O O . ASP A 1 166 ? 5.137 -9.024 19.128 1.00 90.06 166 ASP A O 1
ATOM 1364 N N . ILE A 1 167 ? 5.949 -10.842 18.092 1.00 87.31 167 ILE A N 1
ATOM 1365 C CA . ILE A 1 167 ? 4.768 -11.092 17.268 1.00 87.31 167 ILE A CA 1
ATOM 1366 C C . ILE A 1 167 ? 3.499 -11.347 18.095 1.00 87.31 167 ILE A C 1
ATOM 1368 O O . ILE A 1 167 ? 2.399 -11.029 17.646 1.00 87.31 167 ILE A O 1
ATOM 1372 N N . LYS A 1 168 ? 3.628 -11.840 19.336 1.00 89.38 168 LYS A N 1
ATOM 1373 C CA . LYS A 1 168 ? 2.474 -12.128 20.205 1.00 89.38 168 LYS A CA 1
ATOM 1374 C C . LYS A 1 168 ? 1.747 -10.858 20.626 1.00 89.38 168 LYS A C 1
ATOM 1376 O O . LYS A 1 168 ? 0.534 -10.878 20.828 1.00 89.38 168 LYS A O 1
ATOM 1381 N N . VAL A 1 169 ? 2.473 -9.746 20.739 1.00 87.94 169 VAL A N 1
ATOM 1382 C CA . VAL A 1 169 ? 1.888 -8.430 21.028 1.00 87.94 169 VAL A CA 1
ATOM 1383 C C . VAL A 1 169 ? 0.980 -8.007 19.879 1.00 87.94 169 VAL A C 1
ATOM 1385 O O . VAL A 1 169 ? -0.099 -7.459 20.101 1.00 87.94 169 VAL A O 1
ATOM 1388 N N . PHE A 1 170 ? 1.385 -8.305 18.646 1.00 87.50 170 PHE A N 1
ATOM 1389 C CA . PHE A 1 170 ? 0.576 -8.022 17.472 1.00 87.50 170 PHE A CA 1
ATOM 1390 C C . PHE A 1 170 ? -0.657 -8.928 17.381 1.00 87.50 170 PHE A C 1
ATOM 1392 O O . PHE A 1 170 ? -1.757 -8.437 17.126 1.00 87.50 170 PHE A O 1
ATOM 1399 N N . ASP A 1 171 ? -0.516 -10.221 17.684 1.00 87.88 171 ASP A N 1
ATOM 1400 C CA . ASP A 1 171 ? -1.661 -11.134 17.774 1.00 87.88 171 ASP A CA 1
ATOM 1401 C C . ASP A 1 171 ? -2.670 -10.658 18.834 1.00 87.88 171 ASP A C 1
ATOM 1403 O O . ASP A 1 171 ? -3.883 -10.712 18.619 1.00 87.88 171 ASP A O 1
ATOM 1407 N N . TRP A 1 172 ? -2.193 -10.137 19.968 1.00 90.31 172 TRP A N 1
ATOM 1408 C CA . TRP A 1 172 ? -3.041 -9.522 20.990 1.00 90.31 172 TRP A CA 1
ATOM 1409 C C . TRP A 1 172 ? -3.719 -8.235 20.493 1.00 90.31 172 TRP A C 1
ATOM 1411 O O . TRP A 1 172 ? -4.913 -8.045 20.733 1.00 90.31 172 TRP A O 1
ATOM 1421 N N . LEU A 1 173 ? -3.013 -7.379 19.745 1.00 90.12 173 LEU A N 1
ATOM 1422 C CA . LEU A 1 173 ? -3.606 -6.176 19.151 1.00 90.12 173 LEU A CA 1
ATOM 1423 C C . LEU A 1 173 ? -4.775 -6.504 18.212 1.00 90.12 173 LEU A C 1
ATOM 1425 O O . LEU A 1 173 ? -5.798 -5.821 18.227 1.00 90.12 173 LEU A O 1
ATOM 1429 N N . LEU A 1 174 ? -4.638 -7.552 17.405 1.00 88.44 174 LEU A N 1
ATOM 1430 C CA . LEU A 1 174 ? -5.687 -7.978 16.481 1.00 88.44 174 LEU A CA 1
ATOM 1431 C C . LEU A 1 174 ? -6.858 -8.634 17.217 1.00 88.44 174 LEU A C 1
ATOM 1433 O O . LEU A 1 174 ? -8.009 -8.253 17.013 1.00 88.44 174 LEU A O 1
ATOM 1437 N N . ASN A 1 175 ? -6.567 -9.602 18.089 1.00 87.25 175 ASN A N 1
ATOM 1438 C CA . ASN A 1 175 ? -7.593 -10.462 18.680 1.00 87.25 175 ASN A CA 1
ATOM 1439 C C . ASN A 1 175 ? -8.286 -9.846 19.902 1.00 87.25 175 ASN A C 1
ATOM 1441 O O . ASN A 1 175 ? -9.450 -10.146 20.156 1.00 87.25 175 ASN A O 1
ATOM 1445 N N . VAL A 1 176 ? -7.582 -9.006 20.667 1.00 86.25 176 VAL A N 1
ATOM 1446 C CA . VAL A 1 176 ? -8.090 -8.417 21.918 1.00 86.25 176 VAL A CA 1
ATOM 1447 C C . VAL A 1 176 ? -8.403 -6.937 21.742 1.00 86.25 176 VAL A C 1
ATOM 1449 O O . VAL A 1 176 ? -9.487 -6.493 22.111 1.00 86.25 176 VAL A O 1
ATOM 1452 N N . GLN A 1 177 ? -7.483 -6.174 21.147 1.00 86.00 177 GLN A N 1
ATOM 1453 C CA . GLN A 1 177 ? -7.655 -4.726 20.975 1.00 86.00 177 GLN A CA 1
ATOM 1454 C C . GLN A 1 177 ? -8.416 -4.342 19.699 1.00 86.00 177 GLN A C 1
ATOM 1456 O O . GLN A 1 177 ? -8.765 -3.179 19.518 1.00 86.00 177 GLN A O 1
ATOM 1461 N N . GLY A 1 178 ? -8.712 -5.308 18.824 1.00 84.88 178 GLY A N 1
ATOM 1462 C CA . GLY A 1 178 ? -9.534 -5.109 17.632 1.00 84.88 178 GLY A CA 1
ATOM 1463 C C . GLY A 1 178 ? -8.903 -4.207 16.576 1.00 84.88 178 GLY A C 1
ATOM 1464 O O . GLY A 1 178 ? -9.637 -3.503 15.884 1.00 84.88 178 GLY A O 1
ATOM 1465 N N . LEU A 1 179 ? -7.569 -4.208 16.448 1.00 88.12 179 LEU A N 1
ATOM 1466 C CA . LEU A 1 179 ? -6.869 -3.474 15.393 1.00 88.12 179 LEU A CA 1
ATOM 1467 C C . LEU A 1 179 ? -7.464 -3.825 14.017 1.00 88.12 179 LEU A C 1
ATOM 1469 O O . LEU A 1 179 ? -7.464 -4.979 13.585 1.00 88.12 179 LEU A O 1
ATOM 1473 N N . TYR A 1 180 ? -7.967 -2.811 13.315 1.00 85.38 180 TYR A N 1
ATOM 1474 C CA . TYR A 1 180 ? -8.647 -2.990 12.038 1.00 85.38 180 TYR A CA 1
ATOM 1475 C C . TYR A 1 180 ? -7.636 -3.203 10.903 1.00 85.38 180 TYR A C 1
ATOM 1477 O O . TYR A 1 180 ? -7.061 -2.248 10.393 1.00 85.38 180 TYR A O 1
ATOM 1485 N N . ILE A 1 181 ? -7.432 -4.456 10.477 1.00 88.38 181 ILE A N 1
ATOM 1486 C CA . ILE A 1 181 ? -6.439 -4.828 9.447 1.00 88.38 181 ILE A CA 1
ATOM 1487 C C . ILE A 1 181 ? -6.467 -3.904 8.215 1.00 88.38 181 ILE A C 1
ATOM 1489 O O . ILE A 1 181 ? -5.401 -3.415 7.838 1.00 88.38 181 ILE A O 1
ATOM 1493 N N . PRO A 1 182 ? -7.623 -3.590 7.589 1.00 87.25 182 PRO A N 1
ATOM 1494 C CA . PRO A 1 182 ? -7.634 -2.770 6.379 1.00 87.25 182 PRO A CA 1
ATOM 1495 C C . PRO A 1 182 ? -7.083 -1.347 6.551 1.00 87.25 182 PRO A C 1
ATOM 1497 O O . PRO A 1 182 ? -6.681 -0.763 5.550 1.00 87.25 182 PRO A O 1
ATOM 1500 N N . SER A 1 183 ? -7.022 -0.781 7.768 1.00 85.75 183 SER A N 1
ATOM 1501 C CA . SER A 1 183 ? -6.405 0.543 7.972 1.00 85.75 183 SER A CA 1
ATOM 1502 C C . SER A 1 183 ? -4.876 0.512 7.923 1.00 85.75 183 SER A C 1
ATOM 1504 O O . SER A 1 183 ? -4.258 1.531 7.624 1.00 85.75 183 SER A O 1
ATOM 1506 N N . VAL A 1 184 ? -4.256 -0.644 8.183 1.00 90.69 184 VAL A N 1
ATOM 1507 C CA . VAL A 1 184 ? -2.791 -0.800 8.256 1.00 90.69 184 VAL A CA 1
ATOM 1508 C C . VAL A 1 184 ? -2.220 -1.775 7.222 1.00 90.69 184 VAL A C 1
ATOM 1510 O O . VAL A 1 184 ? -1.003 -1.808 7.044 1.00 90.69 184 VAL A O 1
ATOM 1513 N N . ASN A 1 185 ? -3.072 -2.537 6.522 1.00 92.75 185 ASN A N 1
ATOM 1514 C CA . ASN A 1 185 ? -2.692 -3.632 5.623 1.00 92.75 185 ASN A CA 1
ATOM 1515 C C . ASN A 1 185 ? -1.621 -3.222 4.611 1.00 92.75 185 ASN A C 1
ATOM 1517 O O . ASN A 1 185 ? -0.504 -3.729 4.646 1.00 92.75 185 ASN A O 1
ATOM 1521 N N . ASP A 1 186 ? -1.942 -2.275 3.733 1.00 92.50 186 ASP A N 1
ATOM 1522 C CA . ASP A 1 186 ? -1.060 -1.923 2.622 1.00 92.50 186 ASP A CA 1
ATOM 1523 C C . ASP A 1 186 ? 0.233 -1.266 3.106 1.00 92.50 186 ASP A C 1
ATOM 1525 O O . ASP A 1 186 ? 1.286 -1.483 2.515 1.00 92.50 186 ASP A O 1
ATOM 1529 N N . GLY A 1 187 ? 0.175 -0.506 4.203 1.00 91.94 187 GLY A N 1
ATOM 1530 C CA . GLY A 1 187 ? 1.354 0.099 4.817 1.00 91.94 187 GLY A CA 1
ATOM 1531 C C . GLY A 1 187 ? 2.319 -0.953 5.365 1.00 91.94 187 GLY A C 1
ATOM 1532 O O . GLY A 1 187 ? 3.496 -0.950 5.004 1.00 91.94 187 GLY A O 1
ATOM 1533 N N . LEU A 1 188 ? 1.818 -1.875 6.195 1.00 92.56 188 LEU A N 1
ATOM 1534 C CA . LEU A 1 188 ? 2.630 -2.932 6.803 1.00 92.56 188 LEU A CA 1
ATOM 1535 C C . LEU A 1 188 ? 3.177 -3.892 5.748 1.00 92.56 188 LEU A C 1
ATOM 1537 O O . LEU A 1 188 ? 4.378 -4.150 5.720 1.00 92.56 188 LEU A O 1
ATOM 1541 N N . ILE A 1 189 ? 2.321 -4.373 4.843 1.00 93.88 189 ILE A N 1
ATOM 1542 C CA . ILE A 1 189 ? 2.722 -5.317 3.796 1.00 93.88 189 ILE A CA 1
ATOM 1543 C C . ILE A 1 189 ? 3.714 -4.660 2.833 1.00 93.88 189 ILE A C 1
ATOM 1545 O O . ILE A 1 189 ? 4.705 -5.283 2.469 1.00 93.88 189 ILE A O 1
ATOM 1549 N N . ARG A 1 190 ? 3.559 -3.372 2.500 1.00 91.31 190 ARG A N 1
ATOM 1550 C CA . ARG A 1 190 ? 4.574 -2.658 1.715 1.00 91.31 190 ARG A CA 1
ATOM 1551 C C . ARG A 1 190 ? 5.928 -2.638 2.420 1.00 91.31 190 ARG A C 1
ATOM 1553 O O . ARG A 1 190 ? 6.924 -2.943 1.777 1.00 91.31 190 ARG A O 1
ATOM 1560 N N . MET A 1 191 ? 5.978 -2.317 3.711 1.00 89.12 191 MET A N 1
ATOM 1561 C CA . MET A 1 191 ? 7.246 -2.291 4.446 1.00 89.12 191 MET A CA 1
ATOM 1562 C C . MET A 1 191 ? 7.880 -3.681 4.592 1.00 89.12 191 MET A C 1
ATOM 1564 O O . MET A 1 191 ? 9.094 -3.804 4.468 1.00 89.12 191 MET A O 1
ATOM 1568 N N . MET A 1 192 ? 7.068 -4.722 4.795 1.00 88.81 192 MET A N 1
ATOM 1569 C CA . MET A 1 192 ? 7.532 -6.114 4.877 1.00 88.81 192 MET A CA 1
ATOM 1570 C C . MET A 1 192 ? 8.118 -6.629 3.564 1.00 88.81 192 MET A C 1
ATOM 1572 O O . MET A 1 192 ? 9.032 -7.443 3.577 1.00 88.81 192 MET A O 1
ATOM 1576 N N . VAL A 1 193 ? 7.593 -6.149 2.439 1.00 87.00 193 VAL A N 1
ATOM 1577 C CA . VAL A 1 193 ? 7.962 -6.583 1.087 1.00 87.00 193 VAL A CA 1
ATOM 1578 C C . VAL A 1 193 ? 8.948 -5.582 0.458 1.00 87.00 193 VAL A C 1
ATOM 1580 O O . VAL A 1 193 ? 8.977 -5.405 -0.752 1.00 87.00 193 VAL A O 1
ATOM 1583 N N . THR A 1 194 ? 9.725 -4.858 1.271 1.00 85.25 194 THR A N 1
ATOM 1584 C CA . THR A 1 194 ? 10.763 -3.924 0.793 1.00 85.25 194 THR A CA 1
ATOM 1585 C C . THR A 1 194 ? 12.103 -4.649 0.671 1.00 85.25 194 THR A C 1
ATOM 1587 O O . THR A 1 194 ? 12.372 -5.545 1.463 1.00 85.25 194 THR A O 1
ATOM 1590 N N . ASN A 1 195 ? 12.945 -4.249 -0.293 1.00 78.19 195 ASN A N 1
ATOM 1591 C CA . ASN A 1 195 ? 14.219 -4.905 -0.613 1.00 78.19 195 ASN A CA 1
ATOM 1592 C C . ASN A 1 195 ? 15.038 -5.265 0.647 1.00 78.19 195 ASN A C 1
ATOM 1594 O O . ASN A 1 195 ? 15.522 -4.358 1.338 1.00 78.19 195 ASN A O 1
ATOM 1598 N N . PRO A 1 196 ? 15.201 -6.564 0.954 1.00 80.44 196 PRO A N 1
ATOM 1599 C CA . PRO A 1 196 ? 15.987 -6.997 2.097 1.00 80.44 196 PRO A CA 1
ATOM 1600 C C . PRO A 1 196 ? 17.478 -6.711 1.855 1.00 80.44 196 PRO A C 1
ATOM 1602 O O . PRO A 1 196 ? 17.962 -6.858 0.733 1.00 80.44 196 PRO A O 1
ATOM 1605 N N . PRO A 1 197 ? 18.247 -6.330 2.892 1.00 81.44 197 PRO A N 1
ATOM 1606 C CA . PRO A 1 197 ? 19.671 -6.026 2.737 1.00 81.44 197 PRO A CA 1
ATOM 1607 C C . PRO A 1 197 ? 20.531 -7.273 2.476 1.00 81.44 197 PRO A C 1
ATOM 1609 O O . PRO A 1 197 ? 21.648 -7.157 1.976 1.00 81.44 197 PRO A O 1
ATOM 1612 N N . ASN A 1 198 ? 20.051 -8.461 2.858 1.00 84.00 198 ASN A N 1
ATOM 1613 C CA . ASN A 1 198 ? 20.736 -9.737 2.679 1.00 84.00 198 ASN A CA 1
ATOM 1614 C C . ASN A 1 198 ? 19.732 -10.909 2.682 1.00 84.00 198 ASN A C 1
ATOM 1616 O O . ASN A 1 198 ? 18.559 -10.742 3.022 1.00 84.00 198 ASN A O 1
ATOM 1620 N N . LYS A 1 199 ? 20.204 -12.112 2.330 1.00 84.06 199 LYS A N 1
ATOM 1621 C CA . LYS A 1 199 ? 19.371 -13.327 2.251 1.00 84.06 199 LYS A CA 1
ATOM 1622 C C . LYS A 1 199 ? 18.776 -13.765 3.592 1.00 84.06 199 LYS A C 1
ATOM 1624 O O . LYS A 1 199 ? 17.664 -14.277 3.625 1.00 84.06 199 LYS A O 1
ATOM 1629 N N . GLU A 1 200 ? 19.496 -13.569 4.694 1.00 86.88 200 GLU A N 1
ATOM 1630 C CA . GLU A 1 200 ? 19.002 -13.930 6.028 1.00 86.88 200 GLU A CA 1
ATOM 1631 C C . GLU A 1 200 ? 17.805 -13.056 6.430 1.00 86.88 200 GLU A C 1
ATOM 1633 O O . GLU A 1 200 ? 16.766 -13.567 6.845 1.00 86.88 200 GLU A O 1
ATOM 1638 N N . ALA A 1 201 ? 17.913 -11.744 6.215 1.00 85.81 201 ALA A N 1
ATOM 1639 C CA . ALA A 1 201 ? 16.833 -10.790 6.421 1.00 85.81 201 ALA A CA 1
ATOM 1640 C C . ALA A 1 201 ? 15.644 -11.078 5.494 1.00 85.81 201 ALA A C 1
ATOM 1642 O O . ALA A 1 201 ? 14.503 -10.995 5.942 1.00 85.81 201 ALA A O 1
ATOM 1643 N N . ALA A 1 202 ? 15.898 -11.474 4.240 1.00 86.31 202 ALA A N 1
ATOM 1644 C CA . ALA A 1 202 ? 14.849 -11.895 3.310 1.00 86.31 202 ALA A CA 1
ATOM 1645 C C . ALA A 1 202 ? 14.055 -13.091 3.860 1.00 86.31 202 ALA A C 1
ATOM 1647 O O . ALA A 1 202 ? 12.826 -13.065 3.880 1.00 86.31 202 ALA A O 1
ATOM 1648 N N . GLN A 1 203 ? 14.746 -14.110 4.383 1.00 88.69 203 GLN A N 1
ATOM 1649 C CA . GLN A 1 203 ? 14.102 -15.289 4.963 1.00 88.69 203 GLN A CA 1
ATOM 1650 C C . GLN A 1 203 ? 13.279 -14.944 6.214 1.00 88.69 203 GLN A C 1
ATOM 1652 O O . GLN A 1 203 ? 12.162 -15.434 6.374 1.00 88.69 203 GLN A O 1
ATOM 1657 N N . GLN A 1 204 ? 13.801 -14.087 7.096 1.00 88.25 204 GLN A N 1
ATOM 1658 C CA . GLN A 1 204 ? 13.068 -13.639 8.287 1.00 88.25 204 GLN A CA 1
ATOM 1659 C C . GLN A 1 204 ? 11.816 -12.832 7.914 1.00 88.25 204 GLN A C 1
ATOM 1661 O O . GLN A 1 204 ? 10.739 -13.066 8.466 1.00 88.25 204 GLN A O 1
ATOM 1666 N N . GLN A 1 205 ? 11.932 -11.913 6.949 1.00 89.75 205 GLN A N 1
ATOM 1667 C CA . GLN A 1 205 ? 10.794 -11.156 6.424 1.00 89.75 205 GLN A CA 1
ATOM 1668 C C . GLN A 1 205 ? 9.746 -12.075 5.795 1.00 89.75 205 GLN A C 1
ATOM 1670 O O . GLN A 1 205 ? 8.555 -11.875 6.024 1.00 89.75 205 GLN A O 1
ATOM 1675 N N . PHE A 1 206 ? 10.175 -13.101 5.060 1.00 91.12 206 PHE A N 1
ATOM 1676 C CA . PHE A 1 206 ? 9.287 -14.071 4.429 1.00 91.12 206 PHE A CA 1
ATOM 1677 C C . PHE A 1 206 ? 8.446 -14.854 5.445 1.00 91.12 206 PHE A C 1
ATOM 1679 O O . PHE A 1 206 ? 7.231 -14.968 5.279 1.00 91.12 206 PHE A O 1
ATOM 1686 N N . GLU A 1 207 ? 9.056 -15.352 6.523 1.00 91.06 207 GLU A N 1
ATOM 1687 C CA . GLU A 1 207 ? 8.325 -16.081 7.569 1.00 91.06 207 GLU A CA 1
ATOM 1688 C C . GLU A 1 207 ? 7.353 -15.173 8.337 1.00 91.06 207 GLU A C 1
ATOM 1690 O O . GLU A 1 207 ? 6.198 -15.544 8.562 1.00 91.06 207 GLU A O 1
ATOM 1695 N N . LEU A 1 208 ? 7.765 -13.944 8.660 1.00 90.56 208 LEU A N 1
ATOM 1696 C CA . LEU A 1 208 ? 6.869 -12.947 9.256 1.00 90.56 208 LEU A CA 1
ATOM 1697 C C . LEU A 1 208 ? 5.700 -12.602 8.323 1.00 90.56 208 LEU A C 1
ATOM 1699 O O . LEU A 1 208 ? 4.557 -12.492 8.766 1.00 90.56 208 LEU A O 1
ATOM 1703 N N . LEU A 1 209 ? 5.961 -12.458 7.024 1.00 92.19 209 LEU A N 1
ATOM 1704 C CA . LEU A 1 209 ? 4.936 -12.172 6.029 1.00 92.19 209 LEU A CA 1
ATOM 1705 C C . LEU A 1 209 ? 3.925 -13.319 5.925 1.00 92.19 209 LEU A C 1
ATOM 1707 O O . LEU A 1 209 ? 2.726 -13.055 5.936 1.00 92.19 209 LEU A O 1
ATOM 1711 N N . LYS A 1 210 ? 4.369 -14.584 5.912 1.00 92.25 210 LYS A N 1
ATOM 1712 C CA . LYS A 1 210 ? 3.462 -15.746 5.976 1.00 92.25 210 LYS A CA 1
ATOM 1713 C C . LYS A 1 210 ? 2.557 -15.701 7.203 1.00 92.25 210 LYS A C 1
ATOM 1715 O O . LYS A 1 210 ? 1.357 -15.944 7.070 1.00 92.25 210 LYS A O 1
ATOM 1720 N N . HIS A 1 211 ? 3.110 -15.368 8.373 1.00 90.44 211 HIS A N 1
ATOM 1721 C CA . HIS A 1 211 ? 2.312 -15.215 9.591 1.00 90.44 211 HIS A CA 1
ATOM 1722 C C . HIS A 1 211 ? 1.240 -14.142 9.407 1.00 90.44 211 HIS A C 1
ATOM 1724 O O . HIS A 1 211 ? 0.060 -14.426 9.592 1.00 90.44 211 HIS A O 1
ATOM 1730 N N . LEU A 1 212 ? 1.606 -12.947 8.933 1.00 91.56 212 LEU A N 1
ATOM 1731 C CA . LEU A 1 212 ? 0.645 -11.866 8.682 1.00 91.56 212 LEU A CA 1
ATOM 1732 C C . LEU A 1 212 ? -0.461 -12.278 7.699 1.00 91.56 212 LEU A C 1
ATOM 1734 O O . LEU A 1 212 ? -1.637 -12.008 7.946 1.00 91.56 212 LEU A O 1
ATOM 1738 N N . LEU A 1 213 ? -0.118 -12.971 6.611 1.00 93.44 213 LEU A N 1
ATOM 1739 C CA . LEU A 1 213 ? -1.108 -13.470 5.653 1.00 93.44 213 LEU A CA 1
ATOM 1740 C C . LEU A 1 213 ? -2.066 -14.482 6.297 1.00 93.44 213 LEU A C 1
ATOM 1742 O O . LEU A 1 213 ? -3.263 -14.457 6.009 1.00 93.44 213 LEU A O 1
ATOM 1746 N N . SER A 1 214 ? -1.577 -15.320 7.218 1.00 91.94 214 SER A N 1
ATOM 1747 C CA . SER A 1 214 ? -2.422 -16.258 7.969 1.00 91.94 214 SER A CA 1
ATOM 1748 C C . SER A 1 214 ? -3.422 -15.557 8.902 1.00 91.94 214 SER A C 1
ATOM 1750 O O . SER A 1 214 ? -4.521 -16.066 9.115 1.00 91.94 214 SER A O 1
ATOM 1752 N N . LEU A 1 215 ? -3.090 -14.352 9.382 1.00 88.31 215 LEU A N 1
ATOM 1753 C CA . LEU A 1 215 ? -3.970 -13.507 10.198 1.00 88.31 215 LEU A CA 1
ATOM 1754 C C . LEU A 1 215 ? -5.005 -12.723 9.370 1.00 88.31 215 LEU A C 1
ATOM 1756 O O . LEU A 1 215 ? -5.821 -11.992 9.929 1.00 88.31 215 LEU A O 1
ATOM 1760 N N . GLY A 1 216 ? -4.988 -12.857 8.040 1.00 90.75 216 GLY A N 1
ATOM 1761 C CA . GLY A 1 216 ? -5.946 -12.220 7.135 1.00 90.75 216 GLY A CA 1
ATOM 1762 C C . GLY A 1 216 ? -5.441 -10.961 6.428 1.00 90.75 216 GLY A C 1
ATOM 1763 O O . GLY A 1 216 ? -6.219 -10.345 5.691 1.00 90.75 216 GLY A O 1
ATOM 1764 N N . PHE A 1 217 ? -4.163 -10.593 6.588 1.00 93.44 217 PHE A N 1
ATOM 1765 C CA . PHE A 1 217 ? -3.536 -9.581 5.732 1.00 93.44 217 PHE A CA 1
ATOM 1766 C C . PHE A 1 217 ? -3.487 -10.061 4.280 1.00 93.44 217 PHE A C 1
ATOM 1768 O O . PHE A 1 217 ? -3.506 -11.259 3.991 1.00 93.44 217 PHE A O 1
ATOM 1775 N N . ARG A 1 218 ? -3.436 -9.119 3.338 1.00 94.69 218 ARG A N 1
ATOM 1776 C CA . ARG A 1 218 ? -3.437 -9.422 1.903 1.00 94.69 218 ARG A CA 1
ATOM 1777 C C . ARG A 1 218 ? -2.414 -8.580 1.165 1.00 94.69 218 ARG A C 1
ATOM 1779 O O . ARG A 1 218 ? -2.311 -7.377 1.386 1.00 94.69 218 ARG A O 1
ATOM 1786 N N . ILE A 1 219 ? -1.730 -9.204 0.212 1.00 94.75 219 ILE A N 1
ATOM 1787 C CA . ILE A 1 219 ? -0.883 -8.494 -0.747 1.00 94.75 219 ILE A CA 1
ATOM 1788 C C . ILE A 1 219 ? -1.797 -7.871 -1.817 1.00 94.75 219 ILE A C 1
ATOM 1790 O O . ILE A 1 219 ? -2.285 -8.557 -2.725 1.00 94.75 219 ILE A O 1
ATOM 1794 N N . SER A 1 220 ? -2.082 -6.575 -1.665 1.00 94.69 220 SER A N 1
ATOM 1795 C CA . SER A 1 220 ? -2.890 -5.802 -2.613 1.00 94.69 220 SER A CA 1
ATOM 1796 C C . SER A 1 220 ? -2.122 -5.525 -3.909 1.00 94.69 220 SER A C 1
ATOM 1798 O O . SER A 1 220 ? -0.890 -5.577 -3.955 1.00 94.69 220 SER A O 1
ATOM 1800 N N . ASP A 1 221 ? -2.854 -5.208 -4.975 1.00 94.88 221 ASP A N 1
ATOM 1801 C CA . ASP A 1 221 ? -2.271 -4.854 -6.274 1.00 94.88 221 ASP A CA 1
ATOM 1802 C C . ASP A 1 221 ? -1.387 -3.610 -6.145 1.00 94.88 221 ASP A C 1
ATOM 1804 O O . ASP A 1 221 ? -0.311 -3.549 -6.731 1.00 94.88 221 ASP A O 1
ATOM 1808 N N . ASP A 1 222 ? -1.789 -2.651 -5.308 1.00 92.75 222 ASP A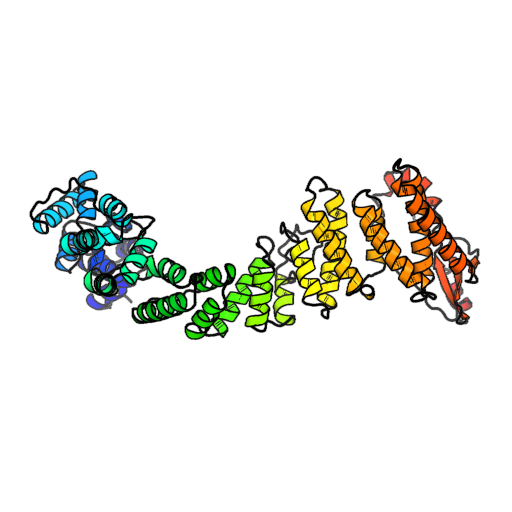 N 1
ATOM 1809 C CA . ASP A 1 222 ? -1.021 -1.437 -5.048 1.00 92.75 222 ASP A CA 1
ATOM 1810 C C . ASP A 1 222 ? 0.320 -1.726 -4.368 1.00 92.75 222 ASP A C 1
ATOM 1812 O O . ASP A 1 222 ? 1.316 -1.063 -4.677 1.00 92.75 222 ASP A O 1
ATOM 1816 N N . VAL A 1 223 ? 0.384 -2.724 -3.477 1.00 93.12 223 VAL A N 1
ATOM 1817 C CA . VAL A 1 223 ? 1.662 -3.162 -2.899 1.00 93.12 223 VAL A CA 1
ATOM 1818 C C . VAL A 1 223 ? 2.548 -3.781 -3.977 1.00 93.12 223 VAL A C 1
ATOM 1820 O O . VAL A 1 223 ? 3.698 -3.367 -4.107 1.00 93.12 223 VAL A O 1
ATOM 1823 N N . ILE A 1 224 ? 2.017 -4.700 -4.790 1.00 93.44 224 ILE A N 1
ATOM 1824 C CA . ILE A 1 224 ? 2.779 -5.350 -5.870 1.00 93.44 224 ILE A CA 1
ATOM 1825 C C . ILE A 1 224 ? 3.317 -4.292 -6.839 1.00 93.44 224 ILE A C 1
ATOM 1827 O O . ILE A 1 224 ? 4.518 -4.231 -7.091 1.00 93.44 224 ILE A O 1
ATOM 1831 N N . LEU A 1 225 ? 2.454 -3.398 -7.329 1.00 92.69 225 LEU A N 1
ATOM 1832 C CA . LEU A 1 225 ? 2.832 -2.309 -8.232 1.00 92.69 225 LEU A CA 1
ATOM 1833 C C . LEU A 1 225 ? 3.914 -1.409 -7.628 1.00 92.69 225 LEU A C 1
ATOM 1835 O O . LEU A 1 225 ? 4.816 -0.976 -8.343 1.00 92.69 225 LEU A O 1
ATOM 1839 N N . CYS A 1 226 ? 3.825 -1.099 -6.332 1.00 90.25 226 CYS A N 1
ATOM 1840 C CA . CYS A 1 226 ? 4.827 -0.294 -5.641 1.00 90.25 226 CYS A CA 1
ATOM 1841 C C . CYS A 1 226 ? 6.190 -0.993 -5.601 1.00 90.25 226 CYS A C 1
ATOM 1843 O O . CYS A 1 226 ? 7.205 -0.348 -5.852 1.00 90.25 226 CYS A O 1
ATOM 1845 N N . GLN A 1 227 ? 6.216 -2.294 -5.315 1.00 89.38 227 GLN A N 1
ATOM 1846 C CA . GLN A 1 227 ? 7.465 -3.043 -5.187 1.00 89.38 227 GLN A CA 1
ATOM 1847 C C . GLN A 1 227 ? 8.116 -3.331 -6.541 1.00 89.38 227 GLN A C 1
ATOM 1849 O O . GLN A 1 227 ? 9.310 -3.095 -6.707 1.00 89.38 227 GLN A O 1
ATOM 1854 N N . LEU A 1 228 ? 7.327 -3.684 -7.560 1.00 90.25 228 LEU A N 1
ATOM 1855 C CA . LEU A 1 228 ? 7.820 -3.859 -8.932 1.00 90.25 228 LEU A CA 1
ATOM 1856 C C . LEU A 1 228 ? 8.391 -2.562 -9.541 1.00 90.25 228 LEU A C 1
ATOM 1858 O O . LEU A 1 228 ? 9.218 -2.618 -10.445 1.00 90.25 228 LEU A O 1
ATOM 1862 N N . ARG A 1 229 ? 7.979 -1.383 -9.052 1.00 88.31 229 ARG A N 1
ATOM 1863 C CA . ARG A 1 229 ? 8.544 -0.079 -9.459 1.00 88.31 229 ARG A CA 1
ATOM 1864 C C . ARG A 1 229 ? 9.874 0.259 -8.805 1.00 88.31 229 ARG A C 1
ATOM 1866 O O . ARG A 1 229 ? 10.593 1.093 -9.340 1.00 88.31 229 ARG A O 1
ATOM 1873 N N . ASN A 1 230 ? 10.164 -0.337 -7.655 1.00 80.69 230 ASN A N 1
ATOM 1874 C CA . ASN A 1 230 ? 11.388 -0.112 -6.887 1.00 80.69 230 ASN A CA 1
ATOM 1875 C C . ASN A 1 230 ? 12.324 -1.321 -7.001 1.00 80.69 230 ASN A C 1
ATOM 1877 O O . ASN A 1 230 ? 13.089 -1.621 -6.084 1.00 80.69 230 ASN A O 1
ATOM 1881 N N . TYR A 1 231 ? 12.209 -2.039 -8.117 1.00 71.69 231 TYR A N 1
ATOM 1882 C CA . TYR A 1 231 ? 12.878 -3.298 -8.367 1.00 71.69 231 TYR A CA 1
ATOM 1883 C C . TYR A 1 231 ? 14.402 -3.162 -8.270 1.00 71.69 231 TYR A C 1
ATOM 1885 O O . TYR A 1 231 ? 15.021 -2.523 -9.122 1.00 71.69 231 TYR A O 1
ATOM 1893 N N . THR A 1 232 ? 15.005 -3.774 -7.245 1.00 64.19 232 THR A N 1
ATOM 1894 C CA . THR A 1 232 ? 16.472 -3.823 -7.115 1.00 64.19 232 THR A CA 1
ATOM 1895 C C . THR A 1 232 ? 17.031 -5.153 -6.599 1.00 64.19 232 THR A C 1
ATOM 1897 O O . THR A 1 232 ? 18.250 -5.287 -6.561 1.00 64.19 232 THR A O 1
ATOM 1900 N N . SER A 1 233 ? 16.207 -6.128 -6.187 1.00 73.94 233 SER A N 1
ATOM 1901 C CA . SER A 1 233 ? 16.676 -7.375 -5.549 1.00 73.94 233 SER A CA 1
ATOM 1902 C C . SER A 1 233 ? 15.964 -8.619 -6.115 1.00 73.94 233 SER A C 1
ATOM 1904 O O . SER A 1 233 ? 14.733 -8.657 -6.116 1.00 73.94 233 SER A O 1
ATOM 1906 N N . PRO A 1 234 ? 16.707 -9.646 -6.578 1.00 79.75 234 PRO A N 1
ATOM 1907 C CA . PRO A 1 234 ? 16.147 -10.944 -6.973 1.00 79.75 234 PRO A CA 1
ATOM 1908 C C . PRO A 1 234 ? 15.386 -11.655 -5.845 1.00 79.75 234 PRO A C 1
ATOM 1910 O O . PRO A 1 234 ? 14.361 -12.282 -6.094 1.00 79.75 234 PRO A O 1
ATOM 1913 N N . GLU A 1 235 ? 15.841 -11.508 -4.599 1.00 82.50 235 GLU A N 1
ATOM 1914 C CA . GLU A 1 235 ? 15.225 -12.121 -3.417 1.00 82.50 235 GLU A CA 1
ATOM 1915 C C . GLU A 1 235 ? 13.772 -11.656 -3.212 1.00 82.50 235 GLU A C 1
ATOM 1917 O O . GLU A 1 235 ? 12.919 -12.418 -2.757 1.00 82.50 235 GLU A O 1
ATOM 1922 N N . LEU A 1 236 ? 13.467 -10.409 -3.587 1.00 81.94 236 LEU A N 1
ATOM 1923 C CA . LEU A 1 236 ? 12.109 -9.870 -3.548 1.00 81.94 236 LEU A CA 1
ATOM 1924 C C . LEU A 1 236 ? 11.168 -10.599 -4.521 1.00 81.94 236 LEU A C 1
ATOM 1926 O O . LEU A 1 236 ? 10.008 -10.832 -4.179 1.00 81.94 236 LEU A O 1
ATOM 1930 N N . PHE A 1 237 ? 11.652 -10.968 -5.712 1.00 81.56 237 PHE A N 1
ATOM 1931 C CA . PHE A 1 237 ? 10.859 -11.747 -6.666 1.00 81.56 237 PHE A CA 1
ATOM 1932 C C . PHE A 1 237 ? 10.613 -13.155 -6.163 1.00 81.56 237 PHE A C 1
ATOM 1934 O O . PHE A 1 237 ? 9.467 -13.580 -6.156 1.00 81.56 237 PHE A O 1
ATOM 1941 N N . GLU A 1 238 ? 11.647 -13.834 -5.668 1.00 85.19 238 GLU A N 1
ATOM 1942 C CA . GLU A 1 238 ? 11.499 -15.181 -5.109 1.00 85.19 238 GLU A CA 1
ATOM 1943 C C . GLU A 1 238 ? 10.442 -15.205 -3.992 1.00 85.19 238 GLU A C 1
ATOM 1945 O O . GLU A 1 238 ? 9.590 -16.095 -3.942 1.00 85.19 238 GLU A O 1
ATOM 1950 N N . MET A 1 239 ? 10.439 -14.180 -3.133 1.00 88.06 239 MET A N 1
ATOM 1951 C CA . MET A 1 239 ? 9.417 -14.006 -2.103 1.00 88.06 239 MET A CA 1
ATOM 1952 C C . MET A 1 239 ? 8.018 -13.760 -2.689 1.00 88.06 239 MET A C 1
ATOM 1954 O O . MET A 1 239 ? 7.048 -14.360 -2.222 1.00 88.06 239 MET A O 1
ATOM 1958 N N . LEU A 1 240 ? 7.881 -12.872 -3.678 1.00 89.81 240 LEU A N 1
ATOM 1959 C CA . LEU A 1 240 ? 6.589 -12.566 -4.298 1.00 89.81 240 LEU A CA 1
ATOM 1960 C C . LEU A 1 240 ? 6.027 -13.756 -5.087 1.00 89.81 240 LEU A C 1
ATOM 1962 O O . LEU A 1 240 ? 4.844 -14.056 -4.933 1.00 89.81 240 LEU A O 1
ATOM 1966 N N . ASP A 1 241 ? 6.857 -14.457 -5.857 1.00 89.81 241 ASP A N 1
ATOM 1967 C CA . ASP A 1 241 ? 6.497 -15.653 -6.629 1.00 89.81 241 ASP A CA 1
ATOM 1968 C C . ASP A 1 241 ? 5.989 -16.780 -5.726 1.00 89.81 241 ASP A C 1
ATOM 1970 O O . ASP A 1 241 ? 5.071 -17.518 -6.088 1.00 89.81 241 ASP A O 1
ATOM 1974 N N . ALA A 1 242 ? 6.542 -16.893 -4.515 1.00 91.19 242 ALA A N 1
ATOM 1975 C CA . ALA A 1 242 ? 6.104 -17.879 -3.536 1.00 91.19 242 ALA A CA 1
ATOM 1976 C C . ALA A 1 242 ? 4.748 -17.545 -2.878 1.00 91.19 242 ALA A C 1
ATOM 1978 O O . ALA A 1 242 ? 4.116 -18.438 -2.310 1.00 91.19 242 ALA A O 1
ATOM 1979 N N . LEU A 1 243 ? 4.298 -16.284 -2.915 1.00 92.25 243 LEU A N 1
ATOM 1980 C CA . LEU A 1 243 ? 3.118 -15.810 -2.169 1.00 92.25 243 LEU A CA 1
ATOM 1981 C C . LEU A 1 243 ? 1.968 -15.326 -3.052 1.00 92.25 243 LEU A C 1
ATOM 1983 O O . LEU A 1 243 ? 0.826 -15.261 -2.593 1.00 92.25 243 LEU A O 1
ATOM 1987 N N . VAL A 1 244 ? 2.246 -14.956 -4.299 1.00 93.06 244 VAL A N 1
ATOM 1988 C CA . VAL A 1 244 ? 1.282 -14.350 -5.216 1.00 93.06 244 VAL A CA 1
ATOM 1989 C C . VAL A 1 244 ? 1.221 -15.168 -6.507 1.00 93.06 244 VAL A C 1
ATOM 1991 O O . VAL A 1 244 ? 2.260 -15.526 -7.051 1.00 93.06 244 VAL A O 1
ATOM 1994 N N . PRO A 1 245 ? 0.020 -15.442 -7.055 1.00 94.12 245 PRO A N 1
ATOM 1995 C CA . PRO A 1 245 ? -0.095 -16.128 -8.335 1.00 94.12 245 PRO A CA 1
ATOM 1996 C C . PRO A 1 245 ? 0.661 -15.400 -9.451 1.00 94.12 245 PRO A C 1
ATOM 1998 O O . PRO A 1 245 ? 0.489 -14.193 -9.636 1.00 94.12 245 PRO A O 1
ATOM 2001 N N . TYR A 1 246 ? 1.413 -16.159 -10.251 1.00 93.50 246 TYR A N 1
ATOM 2002 C CA . TYR A 1 246 ? 2.214 -15.635 -11.360 1.00 93.50 246 TYR A CA 1
ATOM 2003 C C . TYR A 1 246 ? 1.406 -14.750 -12.321 1.00 93.50 246 TYR A C 1
ATOM 2005 O O . TYR A 1 246 ? 1.867 -13.684 -12.719 1.00 93.50 246 TYR A O 1
ATOM 2013 N N . SER A 1 247 ? 0.166 -15.139 -12.651 1.00 94.75 247 SER A N 1
ATOM 2014 C CA . SER A 1 247 ? -0.702 -14.343 -13.534 1.00 94.75 247 SER A CA 1
ATOM 2015 C C . SER A 1 247 ? -0.938 -12.930 -12.997 1.00 94.75 247 SER A C 1
ATOM 2017 O O . SER A 1 247 ? -0.832 -11.961 -13.741 1.00 94.75 247 SER A O 1
ATOM 2019 N N . LYS A 1 248 ? -1.174 -12.804 -11.688 1.00 95.06 248 LYS A N 1
ATOM 2020 C CA . LYS A 1 248 ? -1.382 -11.522 -11.014 1.00 95.06 248 LYS A CA 1
ATOM 2021 C C . LYS A 1 248 ? -0.107 -10.672 -10.998 1.00 95.06 248 LYS A C 1
ATOM 2023 O O . LYS A 1 248 ? -0.173 -9.468 -11.235 1.00 95.06 248 LYS A O 1
ATOM 2028 N N . LEU A 1 249 ? 1.051 -11.287 -10.747 1.00 94.12 249 LEU A N 1
ATOM 2029 C CA . LEU A 1 249 ? 2.344 -10.598 -10.800 1.00 94.12 249 LEU A CA 1
ATOM 2030 C C . LEU A 1 249 ? 2.651 -10.086 -12.211 1.00 94.12 249 LEU A C 1
ATOM 2032 O O . LEU A 1 249 ? 3.006 -8.916 -12.362 1.00 94.12 249 LEU A O 1
ATOM 2036 N N . LYS A 1 250 ? 2.425 -10.912 -13.240 1.00 94.50 250 LYS A N 1
ATOM 2037 C CA . LYS A 1 250 ? 2.592 -10.528 -14.647 1.00 94.50 250 LYS A CA 1
ATOM 2038 C C . LYS A 1 250 ? 1.651 -9.383 -15.039 1.00 94.50 250 LYS A C 1
ATOM 2040 O O . LYS A 1 250 ? 2.100 -8.423 -15.664 1.00 94.50 250 LYS A O 1
ATOM 2045 N N . ASP A 1 251 ? 0.386 -9.418 -14.620 1.00 95.50 251 ASP A N 1
ATOM 2046 C CA . ASP A 1 251 ? -0.569 -8.326 -14.863 1.00 95.50 251 ASP A CA 1
ATOM 2047 C C . ASP A 1 251 ? -0.106 -7.007 -14.220 1.00 95.50 251 ASP A C 1
ATOM 2049 O O . ASP A 1 251 ? -0.135 -5.946 -14.855 1.00 95.50 251 ASP A O 1
ATOM 2053 N N . CYS A 1 252 ? 0.378 -7.050 -12.975 1.00 95.38 252 CYS A N 1
ATOM 2054 C CA . CYS A 1 252 ? 0.957 -5.883 -12.309 1.00 95.38 252 CYS A CA 1
ATOM 2055 C C . CYS A 1 252 ? 2.243 -5.401 -13.003 1.00 95.38 252 CYS A C 1
ATOM 2057 O O . CYS A 1 252 ? 2.414 -4.195 -13.190 1.00 95.38 252 CYS A O 1
ATOM 2059 N N . ALA A 1 253 ? 3.124 -6.303 -13.440 1.00 94.31 253 ALA A N 1
ATOM 2060 C CA . ALA A 1 253 ? 4.333 -5.956 -14.187 1.00 94.31 253 ALA A CA 1
ATOM 2061 C C . ALA A 1 253 ? 3.991 -5.232 -15.496 1.00 94.31 253 ALA A C 1
ATOM 2063 O O . ALA A 1 253 ? 4.541 -4.168 -15.786 1.00 94.31 253 ALA A O 1
ATOM 2064 N N . MET A 1 254 ? 3.000 -5.736 -16.234 1.00 95.06 254 MET A N 1
ATOM 2065 C CA . MET A 1 254 ? 2.478 -5.091 -17.438 1.00 95.06 254 MET A CA 1
ATOM 2066 C C . MET A 1 254 ? 1.911 -3.700 -17.147 1.00 95.06 254 MET A C 1
ATOM 2068 O O . MET A 1 254 ? 2.143 -2.769 -17.917 1.00 95.06 254 MET A O 1
ATOM 2072 N N . GLN A 1 255 ? 1.223 -3.506 -16.017 1.00 95.12 255 GLN A N 1
ATOM 2073 C CA . GLN A 1 255 ? 0.771 -2.180 -15.586 1.00 95.12 255 GLN A CA 1
ATOM 2074 C C . GLN A 1 255 ? 1.931 -1.236 -15.235 1.00 95.12 255 GLN A C 1
ATOM 2076 O O . GLN A 1 255 ? 1.864 -0.048 -15.564 1.00 95.12 255 GLN A O 1
ATOM 2081 N N . VAL A 1 256 ? 2.990 -1.731 -14.584 1.00 94.19 256 VAL A N 1
ATOM 2082 C CA . VAL A 1 256 ? 4.196 -0.939 -14.296 1.00 94.19 256 VAL A CA 1
ATOM 2083 C C . VAL A 1 256 ? 4.847 -0.489 -15.598 1.00 94.19 256 VAL A C 1
ATOM 2085 O O . VAL A 1 256 ? 5.024 0.715 -15.784 1.00 94.19 256 VAL A O 1
ATOM 2088 N N . LEU A 1 257 ? 5.085 -1.407 -16.536 1.00 93.88 257 LEU A N 1
ATOM 2089 C CA . LEU A 1 257 ? 5.634 -1.094 -17.857 1.00 93.88 257 LEU A CA 1
ATOM 2090 C C . LEU A 1 257 ? 4.729 -0.118 -18.618 1.00 93.88 257 LEU A C 1
ATOM 2092 O O . LEU A 1 257 ? 5.199 0.893 -19.135 1.00 93.88 257 LEU A O 1
ATOM 2096 N N . ASN A 1 258 ? 3.413 -0.339 -18.605 1.00 93.38 258 ASN A N 1
ATOM 2097 C CA . ASN A 1 258 ? 2.433 0.554 -19.221 1.00 93.38 258 ASN A CA 1
ATOM 2098 C C . ASN A 1 258 ? 2.515 1.997 -18.699 1.00 93.38 258 ASN A C 1
ATOM 2100 O O . ASN A 1 258 ? 2.313 2.946 -19.461 1.00 93.38 258 ASN A O 1
ATOM 2104 N N . ARG A 1 259 ? 2.808 2.170 -17.404 1.00 92.12 259 ARG A N 1
ATOM 2105 C CA . ARG A 1 259 ? 3.031 3.487 -16.795 1.00 92.12 259 ARG A CA 1
ATOM 2106 C C . ARG A 1 259 ? 4.427 4.028 -17.112 1.00 92.12 259 ARG A C 1
ATOM 2108 O O . ARG A 1 259 ? 4.528 5.209 -17.417 1.00 92.12 259 ARG A O 1
ATOM 2115 N N . MET A 1 260 ? 5.470 3.194 -17.093 1.00 91.88 260 MET A N 1
ATOM 2116 C CA . MET A 1 260 ? 6.851 3.587 -17.415 1.00 91.88 260 MET A CA 1
ATOM 2117 C C . MET A 1 260 ? 7.008 4.085 -18.854 1.00 91.88 260 MET A C 1
ATOM 2119 O O . MET A 1 260 ? 7.737 5.042 -19.074 1.00 91.88 260 MET A O 1
ATOM 2123 N N . PHE A 1 261 ? 6.307 3.489 -19.822 1.00 90.94 261 PHE A N 1
ATOM 2124 C CA . PHE A 1 261 ? 6.303 3.928 -21.226 1.00 90.94 261 PHE A CA 1
ATOM 2125 C C . PHE A 1 261 ? 5.202 4.961 -21.548 1.00 90.94 261 PHE A C 1
ATOM 2127 O O . PHE A 1 261 ? 5.104 5.430 -22.681 1.00 90.94 261 PHE A O 1
ATOM 2134 N N . GLY A 1 262 ? 4.360 5.324 -20.573 1.00 87.50 262 GLY A N 1
ATOM 2135 C CA . GLY A 1 262 ? 3.288 6.312 -20.739 1.00 87.50 262 GLY A CA 1
ATOM 2136 C C . GLY A 1 262 ? 3.785 7.766 -20.693 1.00 87.50 262 GLY A C 1
ATOM 2137 O O . GLY A 1 262 ? 4.895 8.013 -20.246 1.00 87.50 262 GLY A O 1
ATOM 2138 N N . PRO A 1 263 ? 2.976 8.760 -21.087 1.00 82.44 263 PRO A N 1
ATOM 2139 C CA . PRO A 1 263 ? 3.425 10.156 -21.212 1.00 82.44 263 PRO A CA 1
ATOM 2140 C C . PRO A 1 263 ? 3.920 10.782 -19.896 1.00 82.44 263 PRO A C 1
ATOM 2142 O O . PRO A 1 263 ? 4.820 11.612 -19.905 1.00 82.44 263 PRO A O 1
ATOM 2145 N N . THR A 1 264 ? 3.381 10.346 -18.754 1.00 83.62 264 THR A N 1
ATOM 2146 C CA . THR A 1 264 ? 3.745 10.833 -17.410 1.00 83.62 264 THR A CA 1
ATOM 2147 C C . THR A 1 264 ? 4.607 9.834 -16.627 1.00 83.62 264 THR A C 1
ATOM 2149 O O . THR A 1 264 ? 4.625 9.856 -15.395 1.00 83.62 264 THR A O 1
ATOM 2152 N N . GLY A 1 265 ? 5.223 8.873 -17.319 1.00 84.12 265 GLY A N 1
ATOM 2153 C CA . GLY A 1 265 ? 6.038 7.824 -16.712 1.00 84.12 265 GLY A CA 1
ATOM 2154 C C . GLY A 1 265 ? 7.394 8.320 -16.215 1.00 84.12 265 GLY A C 1
ATOM 2155 O O . GLY A 1 265 ? 7.915 9.323 -16.692 1.00 84.12 265 GLY A O 1
ATOM 2156 N N . SER A 1 266 ? 7.980 7.577 -15.274 1.00 88.12 266 SER A N 1
ATOM 2157 C CA . SER A 1 266 ? 9.411 7.648 -14.966 1.00 88.12 266 SER A CA 1
ATOM 2158 C C . SER A 1 266 ? 10.050 6.362 -15.471 1.00 88.12 266 SER A C 1
ATOM 2160 O O . SER A 1 266 ? 9.767 5.281 -14.947 1.00 88.12 266 SER A O 1
ATOM 2162 N N . PHE A 1 267 ? 10.839 6.464 -16.537 1.00 89.69 267 PHE A N 1
ATOM 2163 C CA . PHE A 1 267 ? 11.497 5.311 -17.132 1.00 89.69 267 PHE A CA 1
ATOM 2164 C C . PHE A 1 267 ? 12.813 4.986 -16.422 1.00 89.69 267 PHE A C 1
ATOM 2166 O O . PHE A 1 267 ? 13.661 5.858 -16.232 1.00 89.69 267 PHE A O 1
ATOM 2173 N N . ILE A 1 268 ? 12.976 3.714 -16.058 1.00 89.88 268 ILE A N 1
ATOM 2174 C CA . ILE A 1 268 ? 14.174 3.162 -15.424 1.00 89.88 268 ILE A CA 1
ATOM 2175 C C . ILE A 1 268 ? 14.560 1.896 -16.215 1.00 89.88 268 ILE A C 1
ATOM 2177 O O . ILE A 1 268 ? 13.863 0.885 -16.086 1.00 89.88 268 ILE A O 1
ATOM 2181 N N . PRO A 1 269 ? 15.622 1.943 -17.046 1.00 88.62 269 PRO A N 1
ATOM 2182 C CA . PRO A 1 269 ? 16.022 0.848 -17.936 1.00 88.62 269 PRO A CA 1
ATOM 2183 C C . PRO A 1 269 ? 16.133 -0.514 -17.245 1.00 88.62 269 PRO A C 1
ATOM 2185 O O . PRO A 1 269 ? 15.538 -1.485 -17.706 1.00 88.62 269 PRO A O 1
ATOM 2188 N N . ASP A 1 270 ? 16.828 -0.564 -16.107 1.00 88.06 270 ASP A N 1
ATOM 2189 C CA . ASP A 1 270 ? 17.131 -1.814 -15.400 1.00 88.06 270 ASP A CA 1
ATOM 2190 C C . ASP A 1 270 ? 15.866 -2.518 -14.901 1.00 88.06 270 ASP A C 1
ATOM 2192 O O . ASP A 1 270 ? 15.739 -3.741 -14.992 1.00 88.06 270 ASP A O 1
ATOM 2196 N N . ILE A 1 271 ? 14.889 -1.737 -14.434 1.00 90.44 271 ILE A N 1
ATOM 2197 C CA . ILE A 1 271 ? 13.591 -2.243 -13.980 1.00 90.44 271 ILE A CA 1
ATOM 2198 C C . ILE A 1 271 ? 12.796 -2.784 -15.166 1.00 90.44 271 ILE A C 1
ATOM 2200 O O . ILE A 1 271 ? 12.252 -3.883 -15.087 1.00 90.44 271 ILE A O 1
ATOM 2204 N N . ALA A 1 272 ? 12.763 -2.053 -16.285 1.00 91.50 272 ALA A N 1
ATOM 2205 C CA . ALA A 1 272 ? 12.058 -2.495 -17.484 1.00 91.50 272 ALA A CA 1
ATOM 2206 C C . ALA A 1 272 ? 12.641 -3.807 -18.034 1.00 91.50 272 ALA A C 1
ATOM 2208 O O . ALA A 1 272 ? 11.892 -4.760 -18.248 1.00 91.50 272 ALA A O 1
ATOM 2209 N N . SER A 1 273 ? 13.967 -3.883 -18.199 1.00 90.38 273 SER A N 1
ATOM 2210 C CA . SER A 1 273 ? 14.659 -5.095 -18.658 1.00 90.38 273 SER A CA 1
ATOM 2211 C C . SER A 1 273 ? 14.391 -6.282 -17.743 1.00 90.38 273 SER A C 1
ATOM 2213 O O . SER A 1 273 ? 14.096 -7.375 -18.223 1.00 90.38 273 SER A O 1
ATOM 2215 N N . SER A 1 274 ? 14.446 -6.066 -16.430 1.00 89.06 274 SER A N 1
ATOM 2216 C CA . SER A 1 274 ? 14.268 -7.141 -15.459 1.00 89.06 274 SER A CA 1
ATOM 2217 C C . SER A 1 274 ? 12.839 -7.666 -15.426 1.00 89.06 274 SER A C 1
ATOM 2219 O O . SER A 1 274 ? 12.649 -8.876 -15.447 1.00 89.06 274 SER A O 1
ATOM 2221 N N . LEU A 1 275 ? 11.832 -6.784 -15.455 1.00 91.62 275 LEU A N 1
ATOM 2222 C CA . LEU A 1 275 ? 10.427 -7.194 -15.537 1.00 91.62 275 LEU A CA 1
ATOM 2223 C C . LEU A 1 275 ? 10.154 -7.995 -16.814 1.00 91.62 275 LEU A C 1
ATOM 2225 O O . LEU A 1 275 ? 9.498 -9.031 -16.772 1.00 91.62 275 LEU A O 1
ATOM 2229 N N . ILE A 1 276 ? 10.675 -7.533 -17.949 1.00 91.06 276 ILE A N 1
ATOM 2230 C CA . ILE A 1 276 ? 10.460 -8.180 -19.248 1.00 91.06 276 ILE A CA 1
ATOM 2231 C C . ILE A 1 276 ? 11.139 -9.543 -19.306 1.00 91.06 276 ILE A C 1
ATOM 2233 O O . ILE A 1 276 ? 10.531 -10.498 -19.780 1.00 91.06 276 ILE A O 1
ATOM 2237 N N . SER A 1 277 ? 12.366 -9.643 -18.792 1.00 89.50 277 SER A N 1
ATOM 2238 C CA . SER A 1 277 ? 13.097 -10.906 -18.735 1.00 89.50 277 SER A CA 1
ATOM 2239 C C . SER A 1 277 ? 12.466 -11.893 -17.756 1.00 89.50 277 SER A C 1
ATOM 2241 O O . SER A 1 277 ? 12.355 -13.067 -18.082 1.00 89.50 277 SER A O 1
ATOM 2243 N N . HIS A 1 278 ? 12.070 -11.440 -16.565 1.00 89.12 278 HIS A N 1
ATOM 2244 C CA . HIS A 1 278 ? 11.541 -12.310 -15.514 1.00 89.12 278 HIS A CA 1
ATOM 2245 C C . HIS A 1 278 ? 10.141 -12.846 -15.856 1.00 89.12 278 HIS A C 1
ATOM 2247 O O . HIS A 1 278 ? 9.866 -14.025 -15.662 1.00 89.12 278 HIS A O 1
ATOM 2253 N N . PHE A 1 279 ? 9.267 -12.010 -16.428 1.00 91.38 279 PHE A N 1
ATOM 2254 C CA . PHE A 1 279 ? 7.908 -12.411 -16.821 1.00 91.38 279 PHE A CA 1
ATOM 2255 C C . PHE A 1 279 ? 7.787 -12.879 -18.281 1.00 91.38 279 PHE A C 1
ATOM 2257 O O . PHE A 1 279 ? 6.669 -13.000 -18.790 1.00 91.38 279 PHE A O 1
ATOM 2264 N N . GLU A 1 280 ? 8.921 -13.097 -18.957 1.00 91.25 280 GLU A N 1
ATOM 2265 C CA . GLU A 1 280 ? 9.005 -13.527 -20.361 1.00 91.25 280 GLU A CA 1
ATOM 2266 C C . GLU A 1 280 ? 8.057 -12.734 -21.282 1.00 91.25 280 GLU A C 1
ATOM 2268 O O . GLU A 1 280 ? 7.303 -13.287 -22.086 1.00 91.25 280 GLU A O 1
ATOM 2273 N N . ILE A 1 281 ? 8.039 -11.407 -21.125 1.00 90.75 281 ILE A N 1
ATOM 2274 C CA . ILE A 1 281 ? 7.072 -10.550 -21.815 1.00 90.75 281 ILE A CA 1
ATOM 2275 C C . ILE A 1 281 ? 7.475 -10.427 -23.285 1.00 90.75 281 ILE A C 1
ATOM 2277 O O . ILE A 1 281 ? 8.538 -9.901 -23.627 1.00 90.75 281 ILE A O 1
ATOM 2281 N N . SER A 1 282 ? 6.597 -10.888 -24.170 1.00 89.62 282 SER A N 1
ATOM 2282 C CA . SER A 1 282 ? 6.846 -10.908 -25.608 1.00 89.62 282 SER A CA 1
ATOM 2283 C C . SER A 1 282 ? 6.826 -9.504 -26.229 1.00 89.62 282 SER A C 1
ATOM 2285 O O . SER A 1 282 ? 6.201 -8.564 -25.729 1.00 89.62 282 SER A O 1
ATOM 2287 N N . LEU A 1 283 ? 7.469 -9.356 -27.393 1.00 85.75 283 LEU A N 1
ATOM 2288 C CA . LEU A 1 283 ? 7.416 -8.108 -28.164 1.00 85.75 283 LEU A CA 1
ATOM 2289 C C . LEU A 1 283 ? 5.973 -7.724 -28.544 1.00 85.75 283 LEU A C 1
ATOM 2291 O O . LEU A 1 283 ? 5.645 -6.537 -28.582 1.00 85.75 283 LEU A O 1
ATOM 2295 N N . ASP A 1 284 ? 5.105 -8.707 -28.795 1.00 87.69 284 ASP A N 1
ATOM 2296 C CA . ASP A 1 284 ? 3.698 -8.470 -29.132 1.00 87.69 284 ASP A CA 1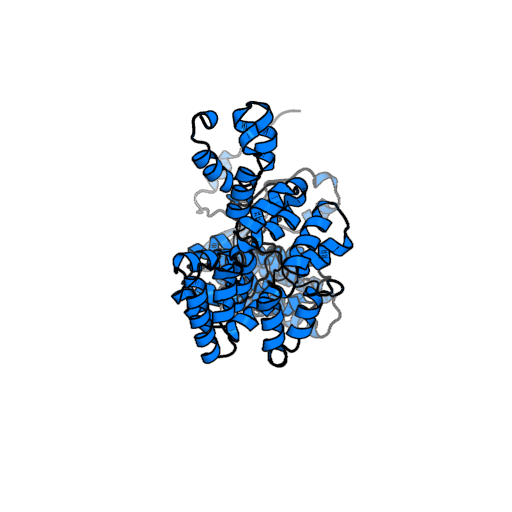
ATOM 2297 C C . ASP A 1 284 ? 2.906 -7.871 -27.962 1.00 87.69 284 ASP A C 1
ATOM 2299 O O . ASP A 1 284 ? 2.033 -7.029 -28.187 1.00 87.69 284 ASP A O 1
ATOM 2303 N N . GLU A 1 285 ? 3.250 -8.234 -26.724 1.00 89.94 285 GLU A N 1
ATOM 2304 C CA . GLU A 1 285 ? 2.688 -7.662 -25.495 1.00 89.94 285 GLU A CA 1
ATOM 2305 C C . GLU A 1 285 ? 3.237 -6.252 -25.207 1.00 89.94 285 GLU A C 1
ATOM 2307 O O . GLU A 1 285 ? 2.496 -5.366 -24.777 1.00 89.94 285 GLU A O 1
ATOM 2312 N N . ILE A 1 286 ? 4.518 -6.002 -25.498 1.00 88.50 286 ILE A N 1
ATOM 2313 C CA . ILE A 1 286 ? 5.187 -4.712 -25.244 1.00 88.50 286 ILE A CA 1
ATOM 2314 C C . ILE A 1 286 ? 4.833 -3.639 -26.277 1.00 88.50 286 ILE A C 1
ATOM 2316 O O . ILE A 1 286 ? 4.677 -2.462 -25.943 1.00 88.50 286 ILE A O 1
ATOM 2320 N N . ARG A 1 287 ? 4.668 -4.011 -27.547 1.00 87.38 287 ARG A N 1
ATOM 2321 C CA . ARG A 1 287 ? 4.352 -3.066 -28.625 1.00 87.38 287 ARG A CA 1
ATOM 2322 C C . ARG A 1 287 ? 3.139 -2.159 -28.330 1.00 87.38 287 ARG A C 1
ATOM 2324 O O . ARG A 1 287 ? 3.274 -0.950 -28.526 1.00 87.38 287 ARG A O 1
ATOM 2331 N N . PRO A 1 288 ? 1.970 -2.657 -27.874 1.00 86.75 288 PRO A N 1
ATOM 2332 C CA . PRO A 1 288 ? 0.825 -1.801 -27.541 1.00 86.75 288 PRO A CA 1
ATOM 2333 C C . PRO A 1 288 ? 1.037 -0.945 -26.283 1.00 86.75 288 PRO A C 1
ATOM 2335 O O . PRO A 1 288 ? 0.309 0.026 -26.091 1.00 86.75 288 PRO A O 1
ATOM 2338 N N . ILE A 1 289 ? 2.020 -1.276 -25.440 1.00 88.94 289 ILE A N 1
ATOM 2339 C CA . ILE A 1 289 ? 2.430 -0.439 -24.310 1.00 88.94 289 ILE A CA 1
ATOM 2340 C C . ILE A 1 289 ? 3.264 0.752 -24.798 1.00 88.94 289 ILE A C 1
ATOM 2342 O O . ILE A 1 289 ? 3.047 1.872 -24.339 1.00 88.94 289 ILE A O 1
ATOM 2346 N N . ILE A 1 290 ? 4.184 0.544 -25.740 1.00 88.62 290 ILE A N 1
ATOM 2347 C CA . ILE A 1 290 ? 5.060 1.613 -26.244 1.00 88.62 290 ILE A CA 1
ATOM 2348 C C . ILE A 1 290 ? 4.321 2.537 -27.220 1.00 88.62 290 ILE A C 1
ATOM 2350 O O . ILE A 1 290 ? 4.557 3.744 -27.228 1.00 88.62 290 ILE A O 1
ATOM 2354 N N . LEU A 1 291 ? 3.427 1.995 -28.050 1.00 86.88 291 LEU A N 1
ATOM 2355 C CA . LEU A 1 291 ? 2.757 2.734 -29.124 1.00 86.88 291 LEU A CA 1
ATOM 2356 C C . LEU A 1 291 ? 1.359 3.222 -28.727 1.00 86.88 291 LEU A C 1
ATOM 2358 O O . LEU A 1 291 ? 0.629 2.551 -28.001 1.00 86.88 291 LEU A O 1
ATOM 2362 N N . TYR A 1 292 ? 0.925 4.363 -29.269 1.00 79.44 292 TYR A N 1
ATOM 2363 C CA . TYR A 1 292 ? -0.472 4.784 -29.161 1.00 79.44 292 TYR A CA 1
ATOM 2364 C C . TYR A 1 292 ? -1.378 3.831 -29.943 1.00 79.44 292 TYR A C 1
ATOM 2366 O O . TYR A 1 292 ? -1.291 3.715 -31.170 1.00 79.44 292 TYR A O 1
ATOM 2374 N N . THR A 1 293 ? -2.337 3.214 -29.256 1.00 66.94 293 THR A N 1
ATOM 2375 C CA . THR A 1 293 ? -3.421 2.482 -29.918 1.00 66.94 293 THR A CA 1
ATOM 2376 C C . THR A 1 293 ? -4.414 3.467 -30.544 1.00 66.94 293 THR A C 1
ATOM 2378 O O . THR A 1 293 ? -4.625 4.571 -30.032 1.00 66.94 293 THR A O 1
ATOM 2381 N N . LYS A 1 294 ? -5.063 3.084 -31.654 1.00 58.91 294 LYS A N 1
ATOM 2382 C CA . LYS A 1 294 ? -6.096 3.919 -32.306 1.00 58.91 294 LYS A CA 1
ATOM 2383 C C . LYS A 1 294 ? -7.236 4.299 -31.345 1.00 58.91 294 LYS A C 1
ATOM 2385 O O . LYS A 1 294 ? -7.800 5.373 -31.494 1.00 58.91 294 LYS A O 1
ATOM 2390 N N . SER A 1 295 ? -7.519 3.457 -30.351 1.00 51.47 295 SER A N 1
ATOM 2391 C CA . SER A 1 295 ? -8.504 3.667 -29.280 1.00 51.47 295 SER A CA 1
ATOM 2392 C C . SER A 1 295 ? -8.063 4.661 -28.200 1.00 51.47 295 SER A C 1
ATOM 2394 O O . SER A 1 295 ? -8.914 5.297 -27.591 1.00 51.47 295 SER A O 1
ATOM 2396 N N . SER A 1 296 ? -6.757 4.838 -27.971 1.00 53.47 296 SER A N 1
ATOM 2397 C CA . SER A 1 296 ? -6.222 5.828 -27.015 1.00 53.47 296 SER A CA 1
ATOM 2398 C C . SER A 1 296 ? -6.073 7.242 -27.592 1.00 53.47 296 SER A C 1
ATOM 2400 O O . SER A 1 296 ? -5.689 8.162 -26.876 1.00 53.47 296 SER A O 1
ATOM 2402 N N . ARG A 1 297 ? -6.371 7.434 -28.884 1.00 55.84 297 ARG A N 1
ATOM 2403 C CA . ARG A 1 297 ? -6.312 8.736 -29.563 1.00 55.84 297 ARG A CA 1
ATOM 2404 C C . ARG A 1 297 ? -7.575 9.541 -29.260 1.00 55.84 297 ARG A C 1
ATOM 2406 O O . ARG A 1 297 ? -8.455 9.659 -30.111 1.00 55.84 297 ARG A O 1
ATOM 2413 N N . GLN A 1 298 ? -7.684 10.066 -28.042 1.00 48.88 298 GLN A N 1
ATOM 2414 C CA . GLN A 1 298 ? -8.694 11.080 -27.755 1.00 48.88 298 GLN A CA 1
ATOM 2415 C C . GLN A 1 298 ? -8.345 12.396 -28.470 1.00 48.88 298 GLN A C 1
ATOM 2417 O O . GLN A 1 298 ? -7.192 12.729 -28.736 1.00 48.88 298 GLN A O 1
ATOM 2422 N N . SER A 1 299 ? -9.403 13.073 -28.890 1.00 45.62 299 SER A N 1
ATOM 2423 C CA . SER A 1 299 ? -9.475 14.130 -29.891 1.00 45.62 299 SER A CA 1
ATOM 2424 C C . SER A 1 299 ? -8.602 15.362 -29.625 1.00 45.62 299 SER A C 1
ATOM 2426 O O . SER A 1 299 ? -8.765 16.028 -28.609 1.00 45.62 299 SER A O 1
ATOM 2428 N N . GLY A 1 300 ? -7.819 15.766 -30.633 1.00 46.97 300 GLY A N 1
ATOM 2429 C CA . GLY A 1 300 ? -7.709 17.183 -31.005 1.00 46.97 300 GLY A CA 1
ATOM 2430 C C . GLY A 1 300 ? -6.347 17.875 -30.917 1.00 46.97 300 GLY A C 1
ATOM 2431 O O . GLY A 1 300 ? -6.204 18.901 -31.575 1.00 46.97 300 GLY A O 1
ATOM 2432 N N . GLN A 1 301 ? -5.355 17.370 -30.172 1.00 44.81 301 GLN A N 1
ATOM 2433 C CA . GLN A 1 301 ? -4.146 18.176 -29.892 1.00 44.81 301 GLN A CA 1
ATOM 2434 C C . GLN A 1 301 ? -2.786 17.459 -29.855 1.00 44.81 301 GLN A C 1
ATOM 2436 O O . GLN A 1 301 ? -1.809 18.077 -29.443 1.00 44.81 301 GLN A O 1
ATOM 2441 N N . HIS A 1 302 ? -2.645 16.218 -30.322 1.00 51.41 302 HIS A N 1
ATOM 2442 C CA . HIS A 1 302 ? -1.329 15.568 -30.259 1.00 51.41 302 HIS A CA 1
ATOM 2443 C C . HIS A 1 302 ? -0.510 15.734 -31.546 1.00 51.41 302 HIS A C 1
ATOM 2445 O O . HIS A 1 302 ? -1.004 15.558 -32.663 1.00 51.41 302 HIS A O 1
ATOM 2451 N N . LEU A 1 303 ? 0.761 16.101 -31.345 1.00 58.66 303 LEU A N 1
ATOM 2452 C CA . LEU A 1 303 ? 1.839 16.115 -32.335 1.00 58.66 303 LEU A CA 1
ATOM 2453 C C . LEU A 1 303 ? 1.944 14.739 -33.041 1.00 58.66 303 LEU A C 1
ATOM 2455 O O . LEU A 1 303 ? 1.435 13.753 -32.511 1.00 58.66 303 LEU A O 1
ATOM 2459 N N . PRO A 1 304 ? 2.594 14.620 -34.217 1.00 72.06 304 PRO A N 1
ATOM 2460 C CA . PRO A 1 304 ? 2.511 13.419 -35.064 1.00 72.06 304 PRO A CA 1
ATOM 2461 C C . PRO A 1 304 ? 3.239 12.169 -34.523 1.00 72.06 304 PRO A C 1
ATOM 2463 O O . PRO A 1 304 ? 3.537 11.264 -35.303 1.00 72.06 304 PRO A O 1
ATOM 2466 N N . TYR A 1 305 ? 3.559 12.129 -33.227 1.00 78.19 305 TYR A N 1
ATOM 2467 C CA . TYR A 1 305 ? 4.318 11.058 -32.591 1.00 78.19 305 TYR A CA 1
ATOM 2468 C C . TYR A 1 305 ? 3.457 9.809 -32.412 1.00 78.19 305 TYR A C 1
ATOM 2470 O O . TYR A 1 305 ? 2.251 9.873 -32.153 1.00 78.19 305 TYR A O 1
ATOM 2478 N N . GLN A 1 306 ? 4.081 8.652 -32.569 1.00 84.12 306 GLN A N 1
ATOM 2479 C CA . GLN A 1 306 ? 3.427 7.350 -32.519 1.00 84.12 306 GLN A CA 1
ATOM 2480 C C . GLN A 1 306 ? 3.731 6.587 -31.226 1.00 84.12 306 GLN A C 1
ATOM 2482 O O . GLN A 1 306 ? 2.912 5.772 -30.794 1.00 84.12 306 GLN A O 1
ATOM 2487 N N . THR A 1 307 ? 4.874 6.851 -30.600 1.00 86.44 307 THR A N 1
ATOM 2488 C CA . THR A 1 307 ? 5.255 6.359 -29.275 1.00 86.44 307 THR A CA 1
ATOM 2489 C C . THR A 1 307 ? 4.549 7.159 -28.189 1.00 86.44 307 THR A C 1
ATOM 2491 O O . THR A 1 307 ? 4.327 8.354 -28.333 1.00 86.44 307 THR A O 1
ATOM 2494 N N . ARG A 1 308 ? 4.184 6.510 -27.083 1.00 84.81 308 ARG A N 1
ATOM 2495 C CA . ARG A 1 308 ? 3.523 7.141 -25.926 1.00 84.81 308 ARG A CA 1
ATOM 2496 C C . ARG A 1 308 ? 4.484 7.912 -25.029 1.00 84.81 308 ARG A C 1
ATOM 2498 O O . ARG A 1 308 ? 4.052 8.772 -24.270 1.00 84.81 308 ARG A O 1
ATOM 2505 N N . SER A 1 309 ? 5.773 7.612 -25.129 1.00 85.38 309 SER A N 1
ATOM 2506 C CA . SER A 1 309 ? 6.828 8.194 -24.307 1.00 85.38 309 SER A CA 1
ATOM 2507 C C . SER A 1 309 ? 7.322 9.555 -24.797 1.00 85.38 309 SER A C 1
ATOM 2509 O O . SER A 1 309 ? 8.172 10.140 -24.134 1.00 85.38 309 SER A O 1
ATOM 2511 N N . PHE A 1 310 ? 6.828 10.072 -25.931 1.00 82.81 310 PHE A N 1
ATOM 2512 C CA . PHE A 1 310 ? 7.361 11.296 -26.544 1.00 82.81 310 PHE A CA 1
ATOM 2513 C C . PHE A 1 310 ? 7.263 12.545 -25.649 1.00 82.81 310 PHE A C 1
ATOM 2515 O O . PHE A 1 310 ? 8.068 13.464 -25.788 1.00 82.81 310 PHE A O 1
ATOM 2522 N N . GLU A 1 311 ? 6.292 12.568 -24.730 1.00 77.31 311 GLU A N 1
ATOM 2523 C CA . GLU A 1 311 ? 6.075 13.657 -23.766 1.00 77.31 311 GLU A CA 1
ATOM 2524 C C . GLU A 1 311 ? 6.955 13.528 -22.509 1.00 77.31 311 GLU A C 1
ATOM 2526 O O . GLU A 1 311 ? 7.025 14.464 -21.713 1.00 77.31 311 GLU A O 1
ATOM 2531 N N . GLN A 1 312 ? 7.658 12.403 -22.325 1.00 82.94 312 GLN A N 1
ATOM 2532 C CA . GLN A 1 312 ? 8.512 12.193 -21.157 1.00 82.94 312 GLN A CA 1
ATOM 2533 C C . GLN A 1 312 ? 9.823 12.982 -21.236 1.00 82.94 312 GLN A C 1
ATOM 2535 O O . GLN A 1 312 ? 10.450 13.117 -22.289 1.00 82.94 312 GLN A O 1
ATOM 2540 N N . GLU A 1 313 ? 10.334 13.392 -20.073 1.00 77.38 313 GLU A N 1
ATOM 2541 C CA . GLU A 1 313 ? 11.622 14.087 -19.966 1.00 77.38 313 GLU A CA 1
ATOM 2542 C C . GLU A 1 313 ? 12.809 13.256 -20.486 1.00 77.38 313 GLU A C 1
ATOM 2544 O O . GLU A 1 313 ? 13.764 13.829 -21.029 1.00 77.38 313 GLU A O 1
ATOM 2549 N N . ARG A 1 314 ? 12.723 11.924 -20.334 1.00 77.56 314 ARG A N 1
ATOM 2550 C CA . ARG A 1 314 ? 13.744 10.916 -20.675 1.00 77.56 314 ARG A CA 1
ATOM 2551 C C . ARG A 1 314 ? 13.394 10.089 -21.918 1.00 77.56 314 ARG A C 1
ATOM 2553 O O . ARG A 1 314 ? 13.806 8.941 -22.052 1.00 77.56 314 ARG A O 1
ATOM 2560 N N . VAL A 1 315 ? 12.651 10.674 -22.857 1.00 81.69 315 VAL A N 1
ATOM 2561 C CA . VAL A 1 315 ? 12.228 10.009 -24.102 1.00 81.69 315 VAL A CA 1
ATOM 2562 C C . VAL A 1 315 ? 13.378 9.336 -24.877 1.00 81.69 315 VAL A C 1
ATOM 2564 O O . VAL A 1 315 ? 13.217 8.229 -25.386 1.00 81.69 315 VAL A O 1
ATOM 2567 N N . VAL A 1 316 ? 14.559 9.961 -24.925 1.00 78.31 316 VAL A N 1
ATOM 2568 C CA . VAL A 1 316 ? 15.723 9.439 -25.664 1.00 78.31 316 VAL A CA 1
ATOM 2569 C C . VAL A 1 316 ? 16.272 8.156 -25.027 1.00 78.31 316 VAL A C 1
ATOM 2571 O O . VAL A 1 316 ? 16.635 7.230 -25.747 1.00 78.31 316 VAL A O 1
ATOM 2574 N N . GLU A 1 317 ? 16.280 8.063 -23.692 1.00 82.44 317 GLU A N 1
ATOM 2575 C CA . GLU A 1 317 ? 16.702 6.852 -22.966 1.00 82.44 317 GLU A CA 1
ATOM 2576 C C . GLU A 1 317 ? 15.764 5.679 -23.261 1.00 82.44 317 GLU A C 1
ATOM 2578 O O . GLU A 1 317 ? 16.216 4.556 -23.470 1.00 82.44 317 GLU A O 1
ATOM 2583 N N . ILE A 1 318 ? 14.460 5.955 -23.343 1.00 86.88 318 ILE A N 1
ATOM 2584 C CA . ILE A 1 318 ? 13.437 4.965 -23.694 1.00 86.88 318 ILE A CA 1
ATOM 2585 C C . ILE A 1 318 ? 13.683 4.430 -25.098 1.00 86.88 318 ILE A C 1
ATOM 2587 O O . ILE A 1 318 ? 13.749 3.221 -25.302 1.00 86.88 318 ILE A O 1
ATOM 2591 N N . TRP A 1 319 ? 13.839 5.321 -26.074 1.00 86.31 319 TRP A N 1
ATOM 2592 C CA . TRP A 1 319 ? 14.084 4.933 -27.460 1.00 86.31 319 TRP A CA 1
ATOM 2593 C C . TRP A 1 319 ? 15.386 4.149 -27.620 1.00 86.31 319 TRP A C 1
ATOM 2595 O O . TRP A 1 319 ? 15.396 3.130 -28.308 1.00 86.31 319 TRP A O 1
ATOM 2605 N N . TYR A 1 320 ? 16.453 4.563 -26.934 1.00 82.25 320 TYR A N 1
ATOM 2606 C CA . TYR A 1 320 ? 17.724 3.835 -26.902 1.00 82.25 320 TYR A CA 1
ATOM 2607 C C . TYR A 1 320 ? 17.559 2.432 -26.343 1.00 82.25 320 TYR A C 1
ATOM 2609 O O . TYR A 1 320 ? 17.995 1.451 -26.951 1.00 82.25 320 TYR A O 1
ATOM 2617 N N . TRP A 1 321 ? 16.869 2.327 -25.215 1.00 87.75 321 TRP A N 1
ATOM 2618 C CA . TRP A 1 321 ? 16.590 1.051 -24.591 1.00 87.75 321 TRP A CA 1
ATOM 2619 C C . TRP A 1 321 ? 15.786 0.133 -25.525 1.00 87.75 321 TRP A C 1
ATOM 2621 O O . TRP A 1 321 ? 16.167 -1.016 -25.726 1.00 87.75 321 TRP A O 1
ATOM 2631 N N . VAL A 1 322 ? 14.746 0.639 -26.195 1.00 85.94 322 VAL A N 1
ATOM 2632 C CA . VAL A 1 322 ? 13.947 -0.172 -27.130 1.00 85.94 322 VAL A CA 1
ATOM 2633 C C . VAL A 1 322 ? 14.775 -0.638 -28.332 1.00 85.94 322 VAL A C 1
ATOM 2635 O O . VAL A 1 322 ? 14.697 -1.808 -28.706 1.00 85.94 322 VAL A O 1
ATOM 2638 N N . VAL A 1 323 ? 15.577 0.244 -28.938 1.00 80.44 323 VAL A N 1
ATOM 2639 C CA . VAL A 1 323 ? 16.410 -0.102 -30.106 1.00 80.44 323 VAL A CA 1
ATOM 2640 C C . VAL A 1 323 ? 17.448 -1.168 -29.751 1.00 80.44 323 VAL A C 1
ATOM 2642 O O . VAL A 1 323 ? 17.668 -2.091 -30.534 1.00 80.44 323 VAL A O 1
ATOM 2645 N N . THR A 1 324 ? 18.053 -1.068 -28.567 1.00 79.00 324 THR A N 1
ATOM 2646 C CA . THR A 1 324 ? 19.060 -2.031 -28.099 1.00 79.00 324 THR A CA 1
ATOM 2647 C C . THR A 1 324 ? 18.453 -3.382 -27.716 1.00 79.00 324 THR A C 1
ATOM 2649 O O . THR A 1 324 ? 19.055 -4.413 -28.003 1.00 79.00 324 THR A O 1
ATOM 2652 N N . HIS A 1 325 ? 17.250 -3.404 -27.132 1.00 81.12 325 HIS A N 1
ATOM 2653 C CA . HIS A 1 325 ? 16.609 -4.641 -26.664 1.00 81.12 325 HIS A CA 1
ATOM 2654 C C . HIS A 1 325 ? 15.832 -5.389 -27.754 1.00 81.12 325 HIS A C 1
ATOM 2656 O O . HIS A 1 325 ? 15.711 -6.611 -27.694 1.00 81.12 325 HIS A O 1
ATOM 2662 N N . TYR A 1 326 ? 15.316 -4.688 -28.766 1.00 77.19 326 TYR A N 1
ATOM 2663 C CA . TYR A 1 326 ? 14.453 -5.277 -29.794 1.00 77.19 326 TYR A CA 1
ATOM 2664 C C . TYR A 1 326 ? 15.041 -5.165 -31.195 1.00 77.19 326 TYR A C 1
ATOM 2666 O O . TYR A 1 326 ? 14.309 -4.919 -32.151 1.00 77.19 326 TYR A O 1
ATOM 2674 N N . SER A 1 327 ? 16.345 -5.400 -31.337 1.00 59.03 327 SER A N 1
ATOM 2675 C CA . SER A 1 327 ? 17.107 -5.300 -32.594 1.00 59.03 327 SER A CA 1
ATOM 2676 C C . SER A 1 327 ? 16.482 -6.020 -33.808 1.00 59.03 327 SER A C 1
ATOM 2678 O O . SER A 1 327 ? 16.740 -5.626 -34.946 1.00 59.03 327 SER A O 1
ATOM 2680 N N . ASN A 1 328 ? 15.596 -7.005 -33.597 1.00 57.50 328 ASN A N 1
ATOM 2681 C CA . ASN A 1 328 ? 14.848 -7.733 -34.636 1.00 57.50 328 ASN A CA 1
ATOM 2682 C C . ASN A 1 328 ? 13.428 -7.184 -34.936 1.00 57.50 328 ASN A C 1
ATOM 2684 O O . ASN A 1 328 ? 12.815 -7.557 -35.937 1.00 57.50 328 ASN A O 1
ATOM 2688 N N . GLY A 1 329 ? 12.893 -6.273 -34.119 1.00 60.31 329 GLY A N 1
ATOM 2689 C CA . GLY A 1 329 ? 11.543 -5.708 -34.218 1.00 60.31 329 GLY A CA 1
ATOM 2690 C C . GLY A 1 329 ? 11.428 -4.562 -35.226 1.00 60.31 329 GLY A C 1
ATOM 2691 O O . GLY A 1 329 ? 11.224 -3.414 -34.833 1.00 60.31 329 GLY A O 1
ATOM 2692 N N . ALA A 1 330 ? 11.518 -4.869 -36.526 1.00 61.94 330 ALA A N 1
ATOM 2693 C CA . ALA A 1 330 ? 11.597 -3.879 -37.612 1.00 61.94 330 ALA A CA 1
ATOM 2694 C C . ALA A 1 330 ? 10.556 -2.747 -37.535 1.00 61.94 330 ALA A C 1
ATOM 2696 O O . ALA A 1 330 ? 10.886 -1.586 -37.744 1.00 61.94 330 ALA A O 1
ATOM 2697 N N . LEU A 1 331 ? 9.309 -3.073 -37.186 1.00 71.62 331 LEU A N 1
ATOM 2698 C CA . LEU A 1 331 ? 8.225 -2.090 -37.130 1.00 71.62 331 LEU A CA 1
ATOM 2699 C C . LEU A 1 331 ? 8.319 -1.146 -35.927 1.00 71.62 331 LEU A C 1
ATOM 2701 O O . LEU A 1 331 ? 7.974 0.022 -36.054 1.00 71.62 331 LEU A O 1
ATOM 2705 N N . LEU A 1 332 ? 8.755 -1.631 -34.761 1.00 79.00 332 LEU A N 1
ATOM 2706 C CA . LEU A 1 332 ? 8.857 -0.794 -33.563 1.00 79.00 332 LEU A CA 1
ATOM 2707 C C . LEU A 1 332 ? 10.028 0.187 -33.691 1.00 79.00 332 LEU A C 1
ATOM 2709 O O . LEU A 1 332 ? 9.891 1.357 -33.341 1.00 79.00 332 LEU A O 1
ATOM 2713 N N . ILE A 1 333 ? 11.139 -0.285 -34.260 1.00 76.81 333 ILE A N 1
ATOM 2714 C CA . ILE A 1 333 ? 12.311 0.540 -34.556 1.00 76.81 333 ILE A CA 1
ATOM 2715 C C . ILE A 1 333 ? 11.954 1.621 -35.578 1.00 76.81 333 ILE A C 1
ATOM 2717 O O . ILE A 1 333 ? 12.193 2.789 -35.303 1.00 76.81 333 ILE A O 1
ATOM 2721 N N . ASP A 1 334 ? 11.320 1.272 -36.704 1.00 77.25 334 ASP A N 1
ATOM 2722 C CA . ASP A 1 334 ? 10.879 2.241 -37.722 1.00 77.25 334 ASP A CA 1
ATOM 2723 C C . ASP A 1 334 ? 10.050 3.385 -37.126 1.00 77.25 334 ASP A C 1
ATOM 2725 O O . ASP A 1 334 ? 10.224 4.548 -37.486 1.00 77.25 334 ASP A O 1
ATOM 2729 N N . VAL A 1 335 ? 9.149 3.050 -36.203 1.00 83.25 335 VAL A N 1
ATOM 2730 C CA . VAL A 1 335 ? 8.284 4.028 -35.545 1.00 83.25 335 VAL A CA 1
ATOM 2731 C C . VAL A 1 335 ? 9.072 4.934 -34.599 1.00 83.25 335 VAL A C 1
ATOM 2733 O O . VAL A 1 335 ? 8.863 6.145 -34.593 1.00 83.25 335 VAL A O 1
ATOM 2736 N N . ILE A 1 336 ? 10.003 4.371 -33.830 1.00 83.31 336 ILE A N 1
ATOM 2737 C CA . ILE A 1 336 ? 10.895 5.148 -32.965 1.00 83.31 336 ILE A CA 1
ATOM 2738 C C . ILE A 1 336 ? 11.802 6.061 -33.786 1.00 83.31 336 ILE A C 1
ATOM 2740 O O . ILE A 1 336 ? 12.041 7.192 -33.380 1.00 83.31 336 ILE A O 1
ATOM 2744 N N . LEU A 1 337 ? 12.272 5.607 -34.949 1.00 76.56 337 LEU A N 1
ATOM 2745 C CA . LEU A 1 337 ? 13.063 6.426 -35.865 1.00 76.56 337 LEU A CA 1
ATOM 2746 C C . LEU A 1 337 ? 12.255 7.602 -36.406 1.00 76.56 337 LEU A C 1
ATOM 2748 O O . LEU A 1 337 ? 12.740 8.731 -36.375 1.00 76.56 337 LEU A O 1
ATOM 2752 N N . ASP A 1 338 ? 11.027 7.357 -36.862 1.00 80.00 338 ASP A N 1
ATOM 2753 C CA . ASP A 1 338 ? 10.125 8.412 -37.332 1.00 80.00 338 ASP A CA 1
ATOM 2754 C C . ASP A 1 338 ? 9.899 9.472 -36.237 1.00 80.00 338 ASP A C 1
ATOM 2756 O O . ASP A 1 338 ? 10.034 10.675 -36.487 1.00 80.00 338 ASP A O 1
ATOM 2760 N N . ASP A 1 339 ? 9.611 9.021 -35.013 1.00 83.19 339 ASP A N 1
ATOM 2761 C CA . ASP A 1 339 ? 9.393 9.883 -33.853 1.00 83.19 339 ASP A CA 1
ATOM 2762 C C . ASP A 1 339 ? 10.662 10.637 -33.445 1.00 83.19 339 ASP A C 1
ATOM 2764 O O . ASP A 1 339 ? 10.605 11.842 -33.222 1.00 83.19 339 ASP A O 1
ATOM 2768 N N . PHE A 1 340 ? 11.816 9.974 -33.395 1.00 77.94 340 PHE A N 1
ATOM 2769 C CA . PHE A 1 340 ? 13.093 10.590 -33.038 1.00 77.94 340 PHE A CA 1
ATOM 2770 C C . PHE A 1 340 ? 13.507 11.663 -34.045 1.00 77.94 340 PHE A C 1
ATOM 2772 O O . PHE A 1 340 ? 13.896 12.763 -33.657 1.00 77.94 340 PHE A O 1
ATOM 2779 N N . MET A 1 341 ? 13.369 11.390 -35.342 1.00 71.75 341 MET A N 1
ATOM 2780 C CA . MET A 1 341 ? 13.695 12.355 -36.390 1.00 71.75 341 MET A CA 1
ATOM 2781 C C . MET A 1 341 ? 12.775 13.576 -36.351 1.00 71.75 341 MET A C 1
ATOM 2783 O O . MET A 1 341 ? 13.218 14.716 -36.525 1.00 71.75 341 MET A O 1
ATOM 2787 N N . MET A 1 342 ? 11.490 13.354 -36.083 1.00 75.81 342 MET A N 1
ATOM 2788 C CA . MET A 1 342 ? 10.540 14.438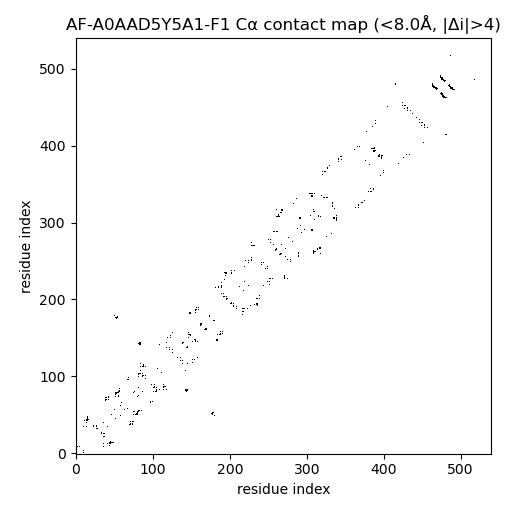 -35.894 1.00 75.81 342 MET A CA 1
ATOM 2789 C C . MET A 1 342 ? 10.821 15.224 -34.610 1.00 75.81 342 MET A C 1
ATOM 2791 O O . MET A 1 342 ? 10.792 16.455 -34.649 1.00 75.81 342 MET A O 1
ATOM 2795 N N . TRP A 1 343 ? 11.166 14.539 -33.519 1.00 75.25 343 TRP A N 1
ATOM 2796 C CA . TRP A 1 343 ? 11.586 15.150 -32.263 1.00 75.25 343 TRP A CA 1
ATOM 2797 C C . TRP A 1 343 ? 12.788 16.049 -32.483 1.00 75.25 343 TRP A C 1
ATOM 2799 O O . TRP A 1 343 ? 12.690 17.239 -32.218 1.00 75.25 343 TRP A O 1
ATOM 2809 N N . LEU A 1 344 ? 13.853 15.549 -33.113 1.00 67.06 344 LEU A N 1
ATOM 2810 C CA . LEU A 1 344 ? 15.028 16.350 -33.455 1.00 67.06 344 LEU A CA 1
ATOM 2811 C C . LEU A 1 344 ? 14.670 17.588 -34.288 1.00 67.06 344 LEU A C 1
ATOM 2813 O O . LEU A 1 344 ? 15.196 18.667 -34.025 1.00 67.06 344 LEU A O 1
ATOM 2817 N N . SER A 1 345 ? 13.753 17.466 -35.255 1.00 65.69 345 SER A N 1
ATOM 2818 C CA . SER A 1 345 ? 13.314 18.606 -36.072 1.00 65.69 345 SER A CA 1
ATOM 2819 C C . SER A 1 345 ? 12.552 19.678 -35.277 1.00 65.69 345 SER A C 1
ATOM 2821 O O . SER A 1 345 ? 12.611 20.854 -35.624 1.00 65.69 345 SER A O 1
ATOM 2823 N N . GLN A 1 346 ? 11.865 19.292 -34.196 1.00 65.62 346 GLN A N 1
ATOM 2824 C CA . GLN A 1 346 ? 11.101 20.196 -33.327 1.00 65.62 346 GLN A CA 1
ATOM 2825 C C . GLN A 1 346 ? 11.945 20.735 -32.164 1.00 65.62 346 GLN A C 1
ATOM 2827 O O . GLN A 1 346 ? 11.811 21.898 -31.785 1.00 65.62 346 GLN A O 1
ATOM 2832 N N . SER A 1 347 ? 12.859 19.926 -31.622 1.00 54.78 347 SER A N 1
ATOM 2833 C CA . SER A 1 347 ? 13.771 20.286 -30.533 1.00 54.78 347 SER A CA 1
ATOM 2834 C C . SER A 1 347 ? 14.748 21.399 -30.914 1.00 54.78 347 SER A C 1
ATOM 2836 O O . SER A 1 347 ? 15.254 22.077 -30.024 1.00 54.78 347 SER A O 1
ATOM 2838 N N . GLN A 1 348 ? 14.937 21.673 -32.210 1.00 48.78 348 GLN A N 1
ATOM 2839 C CA . GLN A 1 348 ? 15.617 22.879 -32.704 1.00 48.78 348 GLN A CA 1
ATOM 2840 C C . GLN A 1 348 ? 14.973 24.185 -32.200 1.00 48.78 348 GLN A C 1
ATOM 2842 O O . GLN A 1 348 ? 15.676 25.176 -32.025 1.00 48.78 348 GLN A O 1
ATOM 2847 N N . ALA A 1 349 ? 13.670 24.191 -31.889 1.00 39.66 349 ALA A N 1
ATOM 2848 C CA . ALA A 1 349 ? 12.992 25.324 -31.250 1.00 39.66 349 ALA A CA 1
ATOM 2849 C C . ALA A 1 349 ? 13.163 25.355 -29.712 1.00 39.66 349 ALA A C 1
ATOM 2851 O O . ALA A 1 349 ? 12.918 26.382 -29.082 1.00 39.66 349 ALA A O 1
ATOM 2852 N N . LEU A 1 350 ? 13.602 24.245 -29.103 1.00 40.94 350 LEU A N 1
ATOM 2853 C CA . LEU A 1 350 ? 13.733 24.031 -27.654 1.00 40.94 350 LEU A CA 1
ATOM 2854 C C . LEU A 1 350 ? 15.197 23.900 -27.183 1.00 40.94 350 LEU A C 1
ATOM 2856 O O . LEU A 1 350 ? 15.435 23.456 -26.057 1.00 40.94 350 LEU A O 1
ATOM 2860 N N . LEU A 1 351 ? 16.172 24.354 -27.986 1.00 44.81 351 LEU A N 1
ATOM 2861 C CA . LEU A 1 351 ? 17.619 24.451 -27.686 1.00 44.81 351 LEU A CA 1
ATOM 2862 C C . LEU A 1 351 ? 17.971 25.420 -26.522 1.00 44.81 351 LEU A C 1
ATOM 2864 O O . LEU A 1 351 ? 19.004 26.080 -26.518 1.00 44.81 351 LEU A O 1
ATOM 2868 N N . LYS A 1 352 ? 17.117 25.497 -25.495 1.00 40.56 352 LYS A N 1
ATOM 2869 C CA . LYS A 1 352 ? 17.435 25.993 -24.148 1.00 40.56 352 LYS A CA 1
ATOM 2870 C C . LYS A 1 352 ? 17.713 24.868 -23.136 1.00 40.56 352 LYS A C 1
ATOM 2872 O O . LYS A 1 352 ? 18.049 25.176 -21.995 1.00 40.56 352 LYS A O 1
ATOM 2877 N N . PHE A 1 353 ? 17.609 23.587 -23.505 1.00 36.81 353 PHE A N 1
ATOM 2878 C CA . PHE A 1 353 ? 17.831 22.472 -22.572 1.00 36.81 353 PHE A CA 1
ATOM 2879 C C . PHE A 1 353 ? 19.193 21.771 -22.769 1.00 36.81 353 PHE A C 1
ATOM 2881 O O . PHE A 1 353 ? 19.502 21.255 -23.835 1.00 36.81 353 PHE A O 1
ATOM 2888 N N . ARG A 1 354 ? 19.977 21.806 -21.680 1.00 46.84 354 ARG A N 1
ATOM 2889 C CA . ARG A 1 354 ? 21.402 21.487 -21.436 1.00 46.84 354 ARG A CA 1
ATOM 2890 C C . ARG A 1 354 ? 22.007 20.168 -21.984 1.00 46.84 354 ARG A C 1
ATOM 2892 O O . ARG A 1 354 ? 21.332 19.166 -22.198 1.00 46.84 354 ARG A O 1
ATOM 2899 N N . THR A 1 355 ? 23.345 20.200 -22.015 1.00 48.00 355 THR A N 1
ATOM 2900 C CA . THR A 1 355 ? 24.412 19.218 -22.328 1.00 48.00 355 THR A CA 1
ATOM 2901 C C . THR A 1 355 ? 24.187 17.725 -22.034 1.00 48.00 355 THR A C 1
ATOM 2903 O O . THR A 1 355 ? 24.649 16.906 -22.819 1.00 48.00 355 THR A O 1
ATOM 2906 N N . PHE A 1 356 ? 23.463 17.328 -20.981 1.00 41.06 356 PHE A N 1
ATOM 2907 C CA . PHE A 1 356 ? 23.290 15.901 -20.622 1.00 41.06 356 PHE A CA 1
ATOM 2908 C C . PHE A 1 356 ? 22.456 15.105 -21.650 1.00 41.06 356 PHE A C 1
ATOM 2910 O O . PHE A 1 356 ? 22.608 13.896 -21.790 1.00 41.06 356 PHE A O 1
ATOM 2917 N N . LYS A 1 357 ? 21.591 15.781 -22.422 1.00 53.31 357 LYS A N 1
ATOM 2918 C CA . LYS A 1 357 ? 20.762 15.141 -23.462 1.00 53.31 357 LYS A CA 1
ATOM 2919 C C . LYS A 1 357 ? 21.515 14.867 -24.768 1.00 53.31 357 LYS A C 1
ATOM 2921 O O . LYS A 1 357 ? 21.021 14.098 -25.590 1.00 53.31 357 LYS A O 1
ATOM 2926 N N . ILE A 1 358 ? 22.683 15.484 -24.962 1.00 54.59 358 ILE A N 1
ATOM 2927 C CA . ILE A 1 358 ? 23.473 15.332 -26.188 1.00 54.59 358 ILE A CA 1
ATOM 2928 C C . ILE A 1 358 ? 24.132 13.951 -26.196 1.00 54.59 358 ILE A C 1
ATOM 2930 O O . ILE A 1 358 ? 23.871 13.195 -27.116 1.00 54.59 358 ILE A O 1
ATOM 2934 N N . GLU A 1 359 ? 24.847 13.552 -25.140 1.00 55.06 359 GLU A N 1
ATOM 2935 C CA . GLU A 1 359 ? 25.555 12.256 -25.082 1.00 55.06 359 GLU A CA 1
ATOM 2936 C C . GLU A 1 359 ? 24.627 11.041 -25.278 1.00 55.06 359 GLU A C 1
ATOM 2938 O O . GLU A 1 359 ? 24.947 10.113 -26.020 1.00 55.06 359 GLU A O 1
ATOM 2943 N N . ILE A 1 360 ? 23.434 11.057 -24.673 1.00 55.06 360 ILE A N 1
ATOM 2944 C CA . ILE A 1 360 ? 22.448 9.972 -24.825 1.00 55.06 360 ILE A CA 1
ATOM 2945 C C . ILE A 1 360 ? 21.842 9.982 -26.236 1.00 55.06 360 ILE A C 1
ATOM 2947 O O . ILE A 1 360 ? 21.651 8.925 -26.835 1.00 55.06 360 ILE A O 1
ATOM 2951 N N . GLY A 1 361 ? 21.574 11.165 -26.798 1.00 59.28 361 GLY A N 1
ATOM 2952 C CA . GLY A 1 361 ? 21.119 11.307 -28.182 1.00 59.28 361 GLY A CA 1
ATOM 2953 C C . GLY A 1 361 ? 22.175 10.872 -29.203 1.00 59.28 361 GLY A C 1
ATOM 2954 O O . GLY A 1 361 ? 21.836 10.257 -30.214 1.00 59.28 361 GLY A O 1
ATOM 2955 N N . GLU A 1 362 ? 23.451 11.132 -28.915 1.00 60.12 362 GLU A N 1
ATOM 2956 C CA . GLU A 1 362 ? 24.594 10.662 -29.693 1.00 60.12 362 GLU A CA 1
ATOM 2957 C C . GLU A 1 362 ? 24.714 9.136 -29.637 1.00 60.12 362 GLU A C 1
ATOM 2959 O O . GLU A 1 362 ? 24.870 8.496 -30.677 1.00 60.12 362 GLU A O 1
ATOM 2964 N N . SER A 1 363 ? 24.568 8.549 -28.445 1.00 58.66 363 SER A N 1
ATOM 2965 C CA . SER A 1 363 ? 24.555 7.097 -28.248 1.00 58.66 363 SER A CA 1
ATOM 2966 C C . SER A 1 363 ? 23.378 6.429 -28.967 1.00 58.66 363 SER A C 1
ATOM 2968 O O . SER A 1 363 ? 23.565 5.431 -29.659 1.00 58.66 363 SER A O 1
ATOM 2970 N N . LEU A 1 364 ? 22.179 7.022 -28.903 1.00 62.78 364 LEU A N 1
ATOM 2971 C CA . LEU A 1 364 ? 21.002 6.568 -29.650 1.00 62.78 364 LEU A CA 1
ATOM 2972 C C . LEU A 1 364 ? 21.239 6.576 -31.153 1.00 62.78 364 LEU A C 1
ATOM 2974 O O . LEU A 1 364 ? 21.014 5.561 -31.809 1.00 62.78 364 LEU A O 1
ATOM 2978 N N . MET A 1 365 ? 21.731 7.688 -31.691 1.00 63.44 365 MET A N 1
ATOM 2979 C CA . MET A 1 365 ? 22.042 7.787 -33.111 1.00 63.44 365 MET A CA 1
ATOM 2980 C C . MET A 1 365 ? 23.104 6.758 -33.513 1.00 63.44 365 MET A C 1
ATOM 2982 O O . MET A 1 365 ? 22.940 6.071 -34.517 1.00 63.44 365 MET A O 1
ATOM 2986 N N . LYS A 1 366 ? 24.163 6.603 -32.711 1.00 62.66 366 LYS A N 1
ATOM 2987 C CA . LYS A 1 366 ? 25.220 5.617 -32.942 1.00 62.66 366 LYS A CA 1
ATOM 2988 C C . LYS A 1 366 ? 24.669 4.191 -32.952 1.00 62.66 366 LYS A C 1
ATOM 2990 O O . LYS A 1 366 ? 24.903 3.480 -33.919 1.00 62.66 366 LYS A O 1
ATOM 2995 N N . SER A 1 367 ? 23.881 3.791 -31.955 1.00 59.12 367 SER A N 1
ATOM 2996 C CA . SER A 1 367 ? 23.272 2.457 -31.923 1.00 59.12 367 SER A CA 1
ATOM 2997 C C . SER A 1 367 ? 22.300 2.232 -33.077 1.00 59.12 367 SER A C 1
ATOM 2999 O O . SER A 1 367 ? 22.325 1.179 -33.701 1.00 59.12 367 SER A O 1
ATOM 3001 N N . ILE A 1 368 ? 21.481 3.219 -33.436 1.00 60.25 368 ILE A N 1
ATOM 3002 C CA . ILE A 1 368 ? 20.614 3.120 -34.615 1.00 60.25 368 ILE A CA 1
ATOM 3003 C C . ILE A 1 368 ? 21.439 2.838 -35.885 1.00 60.25 368 ILE A C 1
ATOM 3005 O O . ILE A 1 368 ? 21.062 1.985 -36.690 1.00 60.25 368 ILE A O 1
ATOM 3009 N N . LEU A 1 369 ? 22.561 3.540 -36.064 1.00 60.62 369 LEU A N 1
ATOM 3010 C CA . LEU A 1 369 ? 23.445 3.375 -37.220 1.00 60.62 369 LEU A CA 1
ATOM 3011 C C . LEU A 1 369 ? 24.184 2.035 -37.204 1.00 60.62 369 LEU A C 1
ATOM 3013 O O . LEU A 1 369 ? 24.296 1.401 -38.249 1.00 60.62 369 LEU A O 1
ATOM 3017 N N . GLU A 1 370 ? 24.655 1.600 -36.035 1.00 58.62 370 GLU A N 1
ATOM 3018 C CA . GLU A 1 370 ? 25.360 0.327 -35.852 1.00 58.62 370 GLU A CA 1
ATOM 3019 C C . GLU A 1 370 ? 24.438 -0.879 -36.065 1.00 58.62 370 GLU A C 1
ATOM 3021 O O . GLU A 1 370 ? 24.859 -1.870 -36.657 1.00 58.62 370 GLU A O 1
ATOM 3026 N N . TYR A 1 371 ? 23.179 -0.800 -35.624 1.00 52.44 371 TYR A N 1
ATOM 3027 C CA . TYR A 1 371 ? 22.267 -1.944 -35.647 1.00 52.44 371 TYR A CA 1
ATOM 3028 C C . TYR A 1 371 ? 21.338 -1.988 -36.866 1.00 52.44 371 TYR A C 1
ATOM 3030 O O . TYR A 1 371 ? 20.886 -3.075 -37.227 1.00 52.44 371 TYR A O 1
ATOM 3038 N N . ARG A 1 372 ? 20.979 -0.849 -37.483 1.00 59.00 372 ARG A N 1
ATOM 3039 C CA . ARG A 1 372 ? 19.886 -0.786 -38.477 1.00 59.00 372 ARG A CA 1
ATOM 3040 C C . ARG A 1 372 ? 20.073 0.297 -39.543 1.00 59.00 372 ARG A C 1
ATOM 3042 O O . ARG A 1 372 ? 19.110 0.977 -39.905 1.00 59.00 372 ARG A O 1
ATOM 3049 N N . PHE A 1 373 ? 21.277 0.429 -40.103 1.00 54.81 373 PHE A N 1
ATOM 3050 C CA . PHE A 1 373 ? 21.521 1.367 -41.204 1.00 54.81 373 PHE A CA 1
ATOM 3051 C C . PHE A 1 373 ? 20.520 1.208 -42.376 1.00 54.81 373 PHE A C 1
ATOM 3053 O O . PHE A 1 373 ? 19.985 2.195 -42.879 1.00 54.81 373 PHE A O 1
ATOM 3060 N N . ASP A 1 374 ? 20.143 -0.027 -42.713 1.00 53.53 374 ASP A N 1
ATOM 3061 C CA . ASP A 1 374 ? 19.206 -0.325 -43.809 1.00 53.53 374 ASP A CA 1
ATOM 3062 C C . ASP A 1 374 ? 17.745 0.084 -43.524 1.00 53.53 374 ASP A C 1
ATOM 3064 O O . ASP A 1 374 ? 16.897 0.061 -44.414 1.00 53.53 374 ASP A O 1
ATOM 3068 N N . SER A 1 375 ? 17.413 0.452 -42.279 1.00 55.66 375 SER A N 1
ATOM 3069 C CA . SER A 1 375 ? 16.061 0.903 -41.896 1.00 55.66 375 SER A CA 1
ATOM 3070 C C . SER A 1 375 ? 15.858 2.414 -42.117 1.00 55.66 375 SER A C 1
ATOM 3072 O O . SER A 1 375 ? 14.741 2.928 -41.992 1.00 55.66 375 SER A O 1
ATOM 3074 N N . PHE A 1 376 ? 16.909 3.154 -42.494 1.00 56.56 376 PHE A N 1
ATOM 3075 C CA . PHE A 1 376 ? 16.777 4.560 -42.871 1.00 56.56 376 PHE A CA 1
ATOM 3076 C C . PHE A 1 376 ? 16.066 4.706 -44.220 1.00 56.56 376 PHE A C 1
ATOM 3078 O O . PHE A 1 376 ? 16.557 4.302 -45.270 1.00 56.56 376 PHE A O 1
ATOM 3085 N N . LYS A 1 377 ? 14.905 5.366 -44.208 1.00 62.06 377 LYS A N 1
ATOM 3086 C CA . LYS A 1 377 ? 14.187 5.758 -45.425 1.00 62.06 377 LYS A CA 1
ATOM 3087 C C . LYS A 1 377 ? 14.788 7.060 -45.975 1.00 62.06 377 LYS A C 1
ATOM 3089 O O . LYS A 1 377 ? 15.265 7.878 -45.186 1.00 62.06 377 LYS A O 1
ATOM 3094 N N . PRO A 1 378 ? 14.685 7.342 -47.289 1.00 55.31 378 PRO A N 1
ATOM 3095 C CA . PRO A 1 378 ? 15.210 8.576 -47.891 1.00 55.31 378 PRO A CA 1
ATOM 3096 C C . PRO A 1 378 ? 14.777 9.868 -47.173 1.00 55.31 378 PRO A C 1
ATOM 3098 O O . PRO A 1 378 ? 15.570 10.791 -47.005 1.00 55.31 378 PRO A O 1
ATOM 3101 N N . ARG A 1 379 ? 13.543 9.899 -46.649 1.00 58.25 379 ARG A N 1
ATOM 3102 C CA . ARG A 1 379 ? 13.015 11.013 -45.839 1.00 58.25 379 ARG A CA 1
ATOM 3103 C C . ARG A 1 379 ? 13.807 11.277 -44.544 1.00 58.25 379 ARG A C 1
ATOM 3105 O O . ARG A 1 379 ? 13.898 12.423 -44.117 1.00 58.25 379 ARG A O 1
ATOM 3112 N N . HIS A 1 380 ? 14.390 10.244 -43.928 1.00 58.44 380 HIS A N 1
ATOM 3113 C CA . HIS A 1 380 ? 15.193 10.376 -42.706 1.00 58.44 380 HIS A CA 1
ATOM 3114 C C . HIS A 1 380 ? 16.545 11.022 -43.025 1.00 58.44 380 HIS A C 1
ATOM 3116 O O . HIS A 1 380 ? 16.997 11.893 -42.289 1.00 58.44 380 HIS A O 1
ATOM 3122 N N . LEU A 1 381 ? 17.160 10.663 -44.158 1.00 56.88 381 LEU A N 1
ATOM 3123 C CA . LEU A 1 381 ? 18.412 11.273 -44.621 1.00 56.88 381 LEU A CA 1
ATOM 3124 C C . LEU A 1 381 ? 18.239 12.771 -44.912 1.00 56.88 381 LEU A C 1
ATOM 3126 O O . LEU A 1 381 ? 19.098 13.578 -44.561 1.00 56.88 381 LEU A O 1
ATOM 3130 N N . GLU A 1 382 ? 17.101 13.161 -45.492 1.00 58.34 382 GLU A N 1
ATOM 3131 C CA . GLU A 1 382 ? 16.763 14.568 -45.722 1.00 58.34 382 GLU A CA 1
ATOM 3132 C C . GLU A 1 382 ? 16.626 15.350 -44.402 1.00 58.34 382 GLU A C 1
ATOM 3134 O O . GLU A 1 382 ? 17.144 16.460 -44.270 1.00 58.34 382 GLU A O 1
ATOM 3139 N N . GLN A 1 383 ? 15.967 14.767 -43.397 1.00 56.97 383 GLN A N 1
ATOM 3140 C CA . GLN A 1 383 ? 15.830 15.378 -42.072 1.00 56.97 383 GLN A CA 1
ATOM 3141 C C . GLN A 1 383 ? 17.172 15.458 -41.329 1.00 56.97 383 GLN A C 1
ATOM 3143 O O . GLN A 1 383 ? 17.481 16.512 -40.775 1.00 56.97 383 GLN A O 1
ATOM 3148 N N . LEU A 1 384 ? 18.007 14.411 -41.377 1.00 56.09 384 LEU A N 1
ATOM 3149 C CA . LEU A 1 384 ? 19.365 14.436 -40.815 1.00 56.09 384 LEU A CA 1
ATOM 3150 C C . LEU A 1 384 ? 20.209 15.539 -41.457 1.00 56.09 384 LEU A C 1
ATOM 3152 O O . LEU A 1 384 ? 20.884 16.280 -40.749 1.00 56.09 384 LEU A O 1
ATOM 3156 N N . SER A 1 385 ? 20.121 15.714 -42.779 1.00 53.72 385 SER A N 1
ATOM 3157 C CA . SER A 1 385 ? 20.814 16.801 -43.476 1.00 53.72 385 SER A CA 1
ATOM 3158 C C . SER A 1 385 ? 20.325 18.189 -43.047 1.00 53.72 385 SER A C 1
ATOM 3160 O O . SER A 1 385 ? 21.120 19.129 -43.016 1.00 53.72 385 SER A O 1
ATOM 3162 N N . LYS A 1 386 ? 19.037 18.344 -42.712 1.00 54.69 386 LYS A N 1
ATOM 3163 C CA . LYS A 1 386 ? 18.491 19.597 -42.160 1.00 54.69 386 LYS A CA 1
ATOM 3164 C C . LYS A 1 386 ? 18.999 19.850 -40.736 1.00 54.69 386 LYS A C 1
ATOM 3166 O O . LYS A 1 386 ? 19.315 20.992 -40.411 1.00 54.69 386 LYS A O 1
ATOM 3171 N N . ILE A 1 387 ? 19.130 18.801 -39.921 1.00 50.38 387 ILE A N 1
ATOM 3172 C CA . ILE A 1 387 ? 19.624 18.867 -38.534 1.00 50.38 387 ILE A CA 1
ATOM 3173 C C . ILE A 1 387 ? 21.135 19.130 -38.467 1.00 50.38 387 ILE A C 1
ATOM 3175 O O . ILE A 1 387 ? 21.579 19.950 -37.665 1.00 50.38 387 ILE A O 1
ATOM 3179 N N . ALA A 1 388 ? 21.914 18.523 -39.365 1.00 50.34 388 ALA A N 1
ATOM 3180 C CA . ALA A 1 388 ? 23.367 18.670 -39.450 1.00 50.34 388 ALA A CA 1
ATOM 3181 C C . ALA A 1 388 ? 23.840 20.114 -39.709 1.00 50.34 388 ALA A C 1
ATOM 3183 O O . ALA A 1 388 ? 25.004 20.428 -39.464 1.00 50.34 388 ALA A O 1
ATOM 3184 N N . ASN A 1 389 ? 22.958 21.009 -40.165 1.00 48.69 389 ASN A N 1
ATOM 3185 C CA . ASN A 1 389 ? 23.269 22.424 -40.386 1.00 48.69 389 ASN A CA 1
ATOM 3186 C C . ASN A 1 389 ? 23.345 23.264 -39.089 1.00 48.69 389 ASN A C 1
ATOM 3188 O O . ASN A 1 389 ? 23.617 24.460 -39.176 1.00 48.69 389 ASN A O 1
ATOM 3192 N N . ILE A 1 390 ? 23.136 22.675 -37.901 1.00 48.31 390 ILE A N 1
ATOM 3193 C CA . ILE A 1 390 ? 23.222 23.358 -36.597 1.00 48.31 390 ILE A CA 1
ATOM 3194 C C . ILE A 1 390 ? 24.475 22.900 -35.832 1.00 48.31 390 ILE A C 1
ATOM 3196 O O . ILE A 1 390 ? 24.610 21.725 -35.495 1.00 48.31 390 ILE A O 1
ATOM 3200 N N . ALA A 1 391 ? 25.365 23.857 -35.543 1.00 41.66 391 ALA A N 1
ATOM 3201 C CA . ALA A 1 391 ? 26.801 23.686 -35.277 1.00 41.66 391 ALA A CA 1
ATOM 3202 C C . ALA A 1 391 ? 27.237 22.641 -34.222 1.00 41.66 391 ALA A C 1
ATOM 3204 O O . ALA A 1 391 ? 28.341 22.113 -34.336 1.00 41.66 391 ALA A O 1
ATOM 3205 N N . GLU A 1 392 ? 26.417 22.321 -33.216 1.00 45.19 392 GLU A N 1
ATOM 3206 C CA . GLU A 1 392 ? 26.769 21.355 -32.154 1.00 45.19 392 GLU A CA 1
ATOM 3207 C C . GLU A 1 392 ? 26.452 19.900 -32.543 1.00 45.19 392 GLU A C 1
ATOM 3209 O O . GLU A 1 392 ? 27.297 19.019 -32.403 1.00 45.19 392 GLU A O 1
ATOM 3214 N N . TRP A 1 393 ? 25.283 19.650 -33.144 1.00 44.28 393 TRP A N 1
ATOM 3215 C CA . TRP A 1 393 ? 24.899 18.332 -33.680 1.00 44.28 393 TRP A CA 1
ATOM 3216 C C . TRP A 1 393 ? 25.571 18.007 -35.010 1.00 44.28 393 TRP A C 1
ATOM 3218 O O . TRP A 1 393 ? 25.602 16.847 -35.434 1.00 44.28 393 TRP A O 1
ATOM 3228 N N . SER A 1 394 ? 26.140 19.025 -35.658 1.00 45.78 394 SER A N 1
ATOM 3229 C CA . SER A 1 394 ? 26.959 18.856 -36.842 1.00 45.78 394 SER A CA 1
ATOM 3230 C C . SER A 1 394 ? 28.065 17.840 -36.601 1.00 45.78 394 SER A C 1
ATOM 3232 O O . SER A 1 394 ? 28.207 16.948 -37.411 1.00 45.78 394 SER A O 1
ATOM 3234 N N . ARG A 1 395 ? 28.812 17.852 -35.491 1.00 49.81 395 ARG A N 1
ATOM 3235 C CA . ARG A 1 395 ? 29.961 16.933 -35.355 1.00 49.81 395 ARG A CA 1
ATOM 3236 C C . ARG A 1 395 ? 29.560 15.452 -35.397 1.00 49.81 395 ARG A C 1
ATOM 3238 O O . ARG A 1 395 ? 30.225 14.664 -36.067 1.00 49.81 395 ARG A O 1
ATOM 3245 N N . LEU A 1 396 ? 28.456 15.086 -34.743 1.00 46.19 396 LEU A N 1
ATOM 3246 C CA . LEU A 1 396 ? 27.944 13.718 -34.760 1.00 46.19 396 LEU A CA 1
ATOM 3247 C C . LEU A 1 396 ? 27.276 13.376 -36.093 1.00 46.19 396 LEU A C 1
ATOM 3249 O O . LEU A 1 396 ? 27.632 12.369 -36.691 1.00 46.19 396 LEU A O 1
ATOM 3253 N N . CYS A 1 397 ? 26.385 14.233 -36.608 1.00 48.84 397 CYS A N 1
ATOM 3254 C CA . CYS A 1 397 ? 25.770 14.014 -37.920 1.00 48.84 397 CYS A CA 1
ATOM 3255 C C . CYS A 1 397 ? 26.831 13.939 -39.025 1.00 48.84 397 CYS A C 1
ATOM 3257 O O . CYS A 1 397 ? 26.668 13.186 -39.972 1.00 48.84 397 CYS A O 1
ATOM 3259 N N . LEU A 1 398 ? 27.938 14.673 -38.897 1.00 50.22 398 LEU A N 1
ATOM 3260 C CA . LEU A 1 398 ? 29.070 14.652 -39.820 1.00 50.22 398 LEU A CA 1
ATOM 3261 C C . LEU A 1 398 ? 29.937 13.400 -39.657 1.00 50.22 398 LEU A C 1
ATOM 3263 O O . LEU A 1 398 ? 30.420 12.884 -40.661 1.00 50.22 398 LEU A O 1
ATOM 3267 N N . ASN A 1 399 ? 30.100 12.867 -38.443 1.00 50.75 399 ASN A N 1
ATOM 3268 C CA . ASN A 1 399 ? 30.743 11.567 -38.225 1.00 50.75 399 ASN A CA 1
ATOM 3269 C C . ASN A 1 399 ? 29.879 10.420 -38.761 1.00 50.75 399 ASN A C 1
ATOM 3271 O O . ASN A 1 399 ? 30.395 9.551 -39.457 1.00 50.75 399 ASN A O 1
ATOM 3275 N N . THR A 1 400 ? 28.568 10.470 -38.528 1.00 47.59 400 THR A N 1
ATOM 3276 C CA . THR A 1 400 ? 27.572 9.592 -39.144 1.00 47.59 400 THR A CA 1
ATOM 3277 C C . THR A 1 400 ? 27.655 9.686 -40.662 1.00 47.59 400 THR A C 1
ATOM 3279 O O . THR A 1 400 ? 27.908 8.686 -41.314 1.00 47.59 400 THR A O 1
ATOM 3282 N N . LEU A 1 401 ? 27.560 10.884 -41.243 1.00 50.94 401 LEU A N 1
ATOM 3283 C CA . LEU A 1 401 ? 27.706 11.101 -42.685 1.00 50.94 401 LEU A CA 1
ATOM 3284 C C . LEU A 1 401 ? 29.071 10.625 -43.206 1.00 50.94 401 LEU A C 1
ATOM 3286 O O . LEU A 1 401 ? 29.138 10.138 -44.328 1.00 50.94 401 LEU A O 1
ATOM 3290 N N . SER A 1 402 ? 30.139 10.698 -42.405 1.00 51.38 402 SER A N 1
ATOM 3291 C CA . SER A 1 402 ? 31.460 10.169 -42.762 1.00 51.38 402 SER A CA 1
ATOM 3292 C C . SER A 1 402 ? 31.528 8.636 -42.724 1.00 51.38 402 SER A C 1
ATOM 3294 O O . SER A 1 402 ? 32.226 8.071 -43.558 1.00 51.38 402 SER A O 1
ATOM 3296 N N . GLN A 1 403 ? 30.849 7.962 -41.790 1.00 50.88 403 GLN A N 1
ATOM 3297 C CA . GLN A 1 403 ? 30.753 6.492 -41.738 1.00 50.88 403 GLN A CA 1
ATOM 3298 C C . GLN A 1 403 ? 29.855 5.963 -42.862 1.00 50.88 403 GLN A C 1
ATOM 3300 O O . GLN A 1 403 ? 30.196 5.000 -43.546 1.00 50.88 403 GLN A O 1
ATOM 3305 N N . LEU A 1 404 ? 28.753 6.668 -43.125 1.00 48.09 404 LEU A N 1
ATOM 3306 C CA . LEU A 1 404 ? 27.893 6.464 -44.287 1.00 48.09 404 LEU A CA 1
ATOM 3307 C C . LEU A 1 404 ? 28.683 6.629 -45.589 1.00 48.09 404 LEU A C 1
ATOM 3309 O O . LEU A 1 404 ? 28.638 5.772 -46.462 1.00 48.09 404 LEU A O 1
ATOM 3313 N N . GLN A 1 405 ? 29.492 7.680 -45.692 1.00 50.25 405 GLN A N 1
ATOM 3314 C CA . GLN A 1 405 ? 30.407 7.898 -46.807 1.00 50.25 405 GLN A CA 1
ATOM 3315 C C . GLN A 1 405 ? 31.400 6.736 -46.992 1.00 50.25 405 GLN A C 1
ATOM 3317 O O . GLN A 1 405 ? 31.714 6.383 -48.129 1.00 50.25 405 GLN A O 1
ATOM 3322 N N . GLU A 1 406 ? 31.907 6.140 -45.913 1.00 51.62 406 GLU A N 1
ATOM 3323 C CA . GLU A 1 406 ? 32.862 5.025 -45.961 1.00 51.62 406 GLU A CA 1
ATOM 3324 C C . GLU A 1 406 ? 32.199 3.729 -46.461 1.00 51.62 406 GLU A C 1
ATOM 3326 O O . GLU A 1 406 ? 32.742 3.061 -47.342 1.00 51.62 406 GLU A O 1
ATOM 3331 N N . ALA A 1 407 ? 30.968 3.449 -46.013 1.00 47.75 407 ALA A N 1
ATOM 3332 C CA . ALA A 1 407 ? 30.135 2.354 -46.520 1.00 47.75 407 ALA A CA 1
ATOM 3333 C C . ALA A 1 407 ? 29.756 2.529 -48.007 1.00 47.75 407 ALA A C 1
ATOM 3335 O O . ALA A 1 407 ? 29.691 1.566 -48.766 1.00 47.75 407 ALA A O 1
ATOM 3336 N N . PHE A 1 408 ? 29.553 3.761 -48.476 1.00 48.53 408 PHE A N 1
ATOM 3337 C CA . PHE A 1 408 ? 29.335 4.032 -49.902 1.00 48.53 408 PHE A CA 1
ATOM 3338 C C . PHE A 1 408 ? 30.623 3.895 -50.728 1.00 48.53 408 PHE A C 1
ATOM 3340 O O . PHE A 1 408 ? 30.597 3.366 -51.841 1.00 48.53 408 PHE A O 1
ATOM 3347 N N . SER A 1 409 ? 31.759 4.332 -50.177 1.00 45.56 409 SER A N 1
ATOM 3348 C CA . SER A 1 409 ? 33.077 4.240 -50.822 1.00 45.56 409 SER A CA 1
ATOM 3349 C C . SER A 1 409 ? 33.541 2.789 -50.994 1.00 45.56 409 SER A C 1
ATOM 3351 O O . SER A 1 409 ? 34.271 2.495 -51.939 1.00 45.56 409 SER A O 1
ATOM 3353 N N . SER A 1 410 ? 33.078 1.873 -50.134 1.00 51.44 410 SER A N 1
ATOM 3354 C CA . SER A 1 410 ? 33.297 0.426 -50.258 1.00 51.44 410 SER A CA 1
ATOM 3355 C C . SER A 1 410 ? 32.380 -0.262 -51.283 1.00 51.44 410 SER A C 1
ATOM 3357 O O . SER A 1 410 ? 32.535 -1.453 -51.540 1.00 51.44 410 SER A O 1
ATOM 3359 N N . GLY A 1 411 ? 31.475 0.484 -51.933 1.00 47.19 411 GLY A N 1
ATOM 3360 C CA . GLY A 1 411 ? 30.701 0.025 -53.089 1.00 47.19 411 GLY A CA 1
ATOM 3361 C C . GLY A 1 411 ? 29.299 -0.509 -52.790 1.00 47.19 411 GLY A C 1
ATOM 3362 O O . GLY A 1 411 ? 28.632 -0.945 -53.727 1.00 47.19 411 GLY A O 1
ATOM 3363 N N . TYR A 1 412 ? 28.814 -0.430 -51.545 1.00 44.53 412 TYR A N 1
ATOM 3364 C CA . TYR A 1 412 ? 27.512 -0.994 -51.145 1.00 44.53 412 TYR A CA 1
ATOM 3365 C C . TYR A 1 412 ? 26.296 -0.426 -51.908 1.00 44.53 412 TYR A C 1
ATOM 3367 O O . TYR A 1 412 ? 25.293 -1.114 -52.055 1.00 44.53 412 TYR A O 1
ATOM 3375 N N . TYR A 1 413 ? 26.384 0.800 -52.437 1.00 51.28 413 TYR A N 1
ATOM 3376 C CA . TYR A 1 413 ? 25.264 1.515 -53.076 1.00 51.28 413 TYR A CA 1
ATOM 3377 C C . TYR A 1 413 ? 25.589 2.033 -54.485 1.00 51.28 413 TYR A C 1
ATOM 3379 O O . TYR A 1 413 ? 24.978 2.985 -54.968 1.00 51.28 413 TYR A O 1
ATOM 3387 N N . LYS A 1 414 ? 26.557 1.415 -55.175 1.00 48.47 414 LYS A N 1
ATOM 3388 C CA . LYS A 1 414 ? 27.105 1.899 -56.460 1.00 48.47 414 LYS A CA 1
ATOM 3389 C C . LYS A 1 414 ? 26.064 2.065 -57.591 1.00 48.47 414 LYS A C 1
ATOM 3391 O O . LYS A 1 414 ? 26.363 2.695 -58.600 1.00 48.47 414 LYS A O 1
ATOM 3396 N N . ASN A 1 415 ? 24.851 1.537 -57.416 1.00 50.59 415 ASN A N 1
ATOM 3397 C CA . ASN A 1 415 ? 23.808 1.487 -58.441 1.00 50.59 415 ASN A CA 1
ATOM 3398 C C . ASN A 1 415 ? 22.599 2.411 -58.186 1.00 50.59 415 ASN A C 1
ATOM 3400 O O . ASN A 1 415 ? 21.677 2.405 -59.003 1.00 50.59 415 ASN A O 1
ATOM 3404 N N . ASP A 1 416 ? 22.575 3.203 -57.105 1.00 56.44 416 ASP A N 1
ATOM 3405 C CA . ASP A 1 416 ? 21.427 4.068 -56.781 1.00 56.44 416 ASP A CA 1
ATOM 3406 C C . ASP A 1 416 ? 21.717 5.558 -57.057 1.00 56.44 416 ASP A C 1
ATOM 3408 O O . ASP A 1 416 ? 22.192 6.310 -56.199 1.00 56.44 416 ASP A O 1
ATOM 3412 N N . LEU A 1 417 ? 21.467 5.977 -58.306 1.00 48.38 417 LEU A N 1
ATOM 3413 C CA . LEU A 1 417 ? 21.767 7.329 -58.796 1.00 48.38 417 LEU A CA 1
ATOM 3414 C C . LEU A 1 417 ? 20.988 8.418 -58.048 1.00 48.38 417 LEU A C 1
ATOM 3416 O O . LEU A 1 417 ? 21.528 9.497 -57.807 1.00 48.38 417 LEU A O 1
ATOM 3420 N N . ASP A 1 418 ? 19.741 8.143 -57.666 1.00 47.03 418 ASP A N 1
ATOM 3421 C CA . ASP A 1 418 ? 18.871 9.132 -57.024 1.00 47.03 418 ASP A CA 1
ATOM 3422 C C . ASP A 1 418 ? 19.419 9.491 -55.628 1.00 47.03 418 ASP A C 1
ATOM 3424 O O . ASP A 1 418 ? 19.466 10.663 -55.243 1.00 47.03 418 ASP A O 1
ATOM 3428 N N . LEU A 1 419 ? 19.938 8.488 -54.911 1.00 49.75 419 LEU A N 1
ATOM 3429 C CA . LEU A 1 419 ? 20.626 8.637 -53.626 1.00 49.75 419 LEU A CA 1
ATOM 3430 C C . LEU A 1 419 ? 21.965 9.376 -53.765 1.00 49.75 419 LEU A C 1
ATOM 3432 O O . LEU A 1 419 ? 22.234 10.294 -52.986 1.00 49.75 419 LEU A O 1
ATOM 3436 N N . LEU A 1 420 ? 22.767 9.042 -54.785 1.00 51.44 420 LEU A N 1
ATOM 3437 C CA . LEU A 1 420 ? 24.027 9.734 -55.099 1.00 51.44 420 LEU A CA 1
ATOM 3438 C C . LEU A 1 420 ? 23.802 11.216 -55.440 1.00 51.44 420 LEU A C 1
ATOM 3440 O O . LEU A 1 420 ? 24.564 12.087 -55.008 1.00 51.44 420 LEU A O 1
ATOM 3444 N N . TRP A 1 421 ? 22.738 11.523 -56.183 1.00 50.28 421 TRP A N 1
ATOM 3445 C CA . TRP A 1 421 ? 22.414 12.881 -56.608 1.00 50.28 421 TRP A CA 1
ATOM 3446 C C . TRP A 1 421 ? 21.902 13.748 -55.448 1.00 50.28 421 TRP A C 1
ATOM 3448 O O . TRP A 1 421 ? 22.431 14.845 -55.237 1.00 50.28 421 TRP A O 1
ATOM 3458 N N . LEU A 1 422 ? 20.968 13.236 -54.634 1.00 48.50 422 LEU A N 1
ATOM 3459 C CA . LEU A 1 422 ? 20.495 13.887 -53.400 1.00 48.50 422 LEU A CA 1
ATOM 3460 C C . LEU A 1 422 ? 21.644 14.178 -52.421 1.00 48.50 422 LEU A C 1
ATOM 3462 O O . LEU A 1 422 ? 21.712 15.262 -51.837 1.00 48.50 422 LEU A O 1
ATOM 3466 N N . TRP A 1 423 ? 22.594 13.250 -52.289 1.00 52.41 423 TRP A N 1
ATOM 3467 C CA . TRP A 1 423 ? 23.796 13.452 -51.479 1.00 52.41 423 TRP A CA 1
ATOM 3468 C C . TRP A 1 423 ? 24.719 14.534 -52.039 1.00 52.41 423 TRP A C 1
ATOM 3470 O O . TRP A 1 423 ? 25.214 15.369 -51.281 1.00 52.41 423 TRP A O 1
ATOM 3480 N N . SER A 1 424 ? 24.922 14.579 -53.359 1.00 49.16 424 SER A N 1
ATOM 3481 C CA . SER A 1 424 ? 25.738 15.622 -53.993 1.00 49.16 424 SER A CA 1
ATOM 3482 C C . SER A 1 424 ? 25.165 17.031 -53.773 1.00 49.16 424 SER A C 1
ATOM 3484 O O . SER A 1 424 ? 25.920 17.986 -53.579 1.00 49.16 424 SER A O 1
ATOM 3486 N N . LEU A 1 425 ? 23.834 17.158 -53.738 1.00 48.75 425 LEU A N 1
ATOM 3487 C CA . LEU A 1 425 ? 23.125 18.402 -53.437 1.00 48.75 425 LEU A CA 1
ATOM 3488 C C . LEU A 1 425 ? 23.293 18.810 -51.971 1.00 48.75 425 LEU A C 1
ATOM 3490 O O . LEU A 1 425 ? 23.653 19.958 -51.703 1.00 48.75 425 LEU A O 1
ATOM 3494 N N . ASN A 1 426 ? 23.120 17.873 -51.035 1.00 46.97 426 ASN A N 1
ATOM 3495 C CA . ASN A 1 426 ? 23.305 18.138 -49.607 1.00 46.97 426 ASN A CA 1
ATOM 3496 C C . ASN A 1 426 ? 24.756 18.512 -49.272 1.00 46.97 426 ASN A C 1
ATOM 3498 O O . ASN A 1 426 ? 24.984 19.494 -48.572 1.00 46.97 426 ASN A O 1
ATOM 3502 N N . LEU A 1 427 ? 25.749 17.822 -49.847 1.00 51.03 427 LEU A N 1
ATOM 3503 C CA . LEU A 1 427 ? 27.169 18.147 -49.659 1.00 51.03 427 LEU A CA 1
ATOM 3504 C C . LEU A 1 427 ? 27.519 19.546 -50.193 1.00 51.03 427 LEU A C 1
ATOM 3506 O O . LEU A 1 427 ? 28.252 20.289 -49.539 1.00 51.03 427 LEU A O 1
ATOM 3510 N N . ARG A 1 428 ? 26.973 19.941 -51.354 1.00 51.09 428 ARG A N 1
ATOM 3511 C CA . ARG A 1 428 ? 27.131 21.305 -51.900 1.00 51.09 428 ARG A CA 1
ATOM 3512 C C . ARG A 1 428 ? 26.492 22.354 -50.992 1.00 51.09 428 ARG A C 1
ATOM 3514 O O . ARG A 1 428 ? 27.074 23.417 -50.786 1.00 51.09 428 ARG A O 1
ATOM 3521 N N . TYR A 1 429 ? 25.320 22.056 -50.439 1.00 45.56 429 TYR A N 1
ATOM 3522 C CA . TYR A 1 429 ? 24.616 22.950 -49.527 1.00 45.56 429 TYR A CA 1
ATOM 3523 C C . TYR A 1 429 ? 25.370 23.128 -48.198 1.00 45.56 429 TYR A C 1
ATOM 3525 O O . TYR A 1 429 ? 25.591 24.259 -47.763 1.00 45.56 429 TYR A O 1
ATOM 3533 N N . SER A 1 430 ? 25.856 22.036 -47.597 1.00 48.22 430 SER A N 1
ATOM 3534 C CA . SER A 1 430 ? 26.681 22.074 -46.384 1.00 48.22 430 SER A CA 1
ATOM 3535 C C . SER A 1 430 ? 27.994 22.831 -46.602 1.00 48.22 430 SER A C 1
ATOM 3537 O O . SER A 1 430 ? 28.358 23.651 -45.763 1.00 48.22 430 SER A O 1
ATOM 3539 N N . LEU A 1 431 ? 28.665 22.644 -47.749 1.00 52.88 431 LEU A N 1
ATOM 3540 C CA . LEU A 1 431 ? 29.866 23.407 -48.116 1.00 52.88 431 LEU A CA 1
ATOM 3541 C C . LEU A 1 431 ? 29.595 24.916 -48.184 1.00 52.88 431 LEU A C 1
ATOM 3543 O O . LEU A 1 431 ? 30.373 25.694 -47.638 1.00 52.88 431 LEU A O 1
ATOM 3547 N N . ASN A 1 432 ? 28.488 25.331 -48.800 1.00 46.94 432 ASN A N 1
ATOM 3548 C CA . ASN A 1 432 ? 28.150 26.751 -48.935 1.00 46.94 432 ASN A CA 1
ATOM 3549 C C . ASN A 1 432 ? 27.823 27.424 -47.594 1.00 46.94 432 ASN A C 1
ATOM 3551 O O . ASN A 1 432 ? 28.148 28.594 -47.409 1.00 46.94 432 ASN A O 1
ATOM 3555 N N . ASN A 1 433 ? 27.221 26.698 -46.650 1.00 44.97 433 ASN A N 1
ATOM 3556 C CA . ASN A 1 433 ? 26.871 27.258 -45.344 1.00 44.97 433 ASN A CA 1
ATOM 3557 C C . ASN A 1 433 ? 28.046 27.247 -44.352 1.00 44.97 433 ASN A C 1
ATOM 3559 O O . ASN A 1 433 ? 28.153 28.146 -43.522 1.00 44.97 433 ASN A O 1
ATOM 3563 N N . TRP A 1 434 ? 28.955 26.271 -44.449 1.00 47.78 434 TRP A N 1
ATOM 3564 C CA . TRP A 1 434 ? 30.087 26.123 -43.523 1.00 47.78 434 TRP A CA 1
ATOM 3565 C C . TRP A 1 434 ? 31.315 26.963 -43.863 1.00 47.78 434 TRP A C 1
ATOM 3567 O O . TRP A 1 434 ? 32.082 27.301 -42.962 1.00 47.78 434 TRP A O 1
ATOM 3577 N N . VAL A 1 435 ? 31.492 27.353 -45.130 1.00 49.94 435 VAL A N 1
ATOM 3578 C CA . VAL A 1 435 ? 32.552 28.294 -45.548 1.00 49.94 435 VAL A CA 1
ATOM 3579 C C . VAL A 1 435 ? 32.448 29.642 -44.812 1.00 49.94 435 VAL A C 1
ATOM 3581 O O . VAL A 1 435 ? 33.445 30.346 -44.687 1.00 49.94 435 VAL A O 1
ATOM 3584 N N . ASN A 1 436 ? 31.285 29.955 -44.231 1.00 43.12 436 ASN A N 1
ATOM 3585 C CA . ASN A 1 436 ? 31.039 31.187 -43.483 1.00 43.12 436 ASN A CA 1
ATOM 3586 C C . ASN A 1 436 ? 31.246 31.065 -41.954 1.00 43.12 436 ASN A C 1
ATOM 3588 O O . ASN A 1 436 ? 30.977 32.029 -41.241 1.00 43.12 436 ASN A O 1
ATOM 3592 N N . SER A 1 437 ? 31.711 29.920 -41.424 1.00 43.22 437 SER A N 1
ATOM 3593 C CA . SER A 1 437 ? 31.902 29.705 -39.974 1.00 43.22 437 SER A CA 1
ATOM 3594 C C . SER A 1 437 ? 33.393 29.668 -39.569 1.00 43.22 437 SER A C 1
ATOM 3596 O O . SER A 1 437 ? 34.114 28.775 -40.023 1.00 43.22 437 SER A O 1
ATOM 3598 N N . PRO A 1 438 ? 33.875 30.542 -38.659 1.00 40.19 438 PRO A N 1
ATOM 3599 C CA . PRO A 1 438 ? 35.303 30.869 -38.502 1.00 40.19 438 PRO A CA 1
ATOM 3600 C C . PRO A 1 438 ? 36.146 29.921 -37.613 1.00 40.19 438 PRO A C 1
ATOM 3602 O O . PRO A 1 438 ? 37.151 30.353 -37.056 1.00 40.19 438 PRO A O 1
ATOM 3605 N N . ASN A 1 439 ? 35.797 28.635 -37.464 1.00 46.53 439 ASN A N 1
ATOM 3606 C CA . ASN A 1 439 ? 36.526 27.716 -36.567 1.00 46.53 439 ASN A CA 1
ATOM 3607 C C . ASN A 1 439 ? 37.511 26.785 -37.299 1.00 46.53 439 ASN A C 1
ATOM 3609 O O . ASN A 1 439 ? 37.177 26.167 -38.306 1.00 46.53 439 ASN A O 1
ATOM 3613 N N . SER A 1 440 ? 38.724 26.621 -36.758 1.00 41.03 440 SER A N 1
ATOM 3614 C CA . SER A 1 440 ? 39.835 25.869 -37.376 1.00 41.03 440 SER A CA 1
ATOM 3615 C C . SER A 1 440 ? 39.593 24.356 -37.511 1.00 41.03 440 SER A C 1
ATOM 3617 O O . SER A 1 440 ? 40.102 23.740 -38.448 1.00 41.03 440 SER A O 1
ATOM 3619 N N . GLN A 1 441 ? 38.747 23.756 -36.662 1.00 46.59 441 GLN A N 1
ATOM 3620 C CA . GLN A 1 441 ? 38.298 22.360 -36.819 1.00 46.59 441 GLN A CA 1
ATOM 3621 C C . GLN A 1 441 ? 37.448 22.143 -38.091 1.00 46.59 441 GLN A C 1
ATOM 3623 O O . GLN A 1 441 ? 37.353 21.017 -38.581 1.00 46.59 441 GLN A O 1
ATOM 3628 N N . ASN A 1 442 ? 36.913 23.212 -38.697 1.00 53.00 442 ASN A N 1
ATOM 3629 C CA . ASN A 1 442 ? 36.102 23.128 -39.914 1.00 53.00 442 ASN A CA 1
ATOM 3630 C C . ASN A 1 442 ? 36.940 22.879 -41.176 1.00 53.00 442 ASN A C 1
ATOM 3632 O O . ASN A 1 442 ? 36.401 22.400 -42.168 1.00 53.00 442 ASN A O 1
ATOM 3636 N N . ILE A 1 443 ? 38.251 23.154 -41.172 1.00 52.69 443 ILE A N 1
ATOM 3637 C CA . ILE A 1 443 ? 39.085 23.084 -42.387 1.00 52.69 443 ILE A CA 1
ATOM 3638 C C . ILE A 1 443 ? 39.332 21.634 -42.823 1.00 52.69 443 ILE A C 1
ATOM 3640 O O . ILE A 1 443 ? 39.158 21.302 -43.997 1.00 52.69 443 ILE A O 1
ATOM 3644 N N . ALA A 1 444 ? 39.689 20.748 -41.887 1.00 54.38 444 ALA A N 1
ATOM 3645 C CA . ALA A 1 444 ? 39.885 19.326 -42.185 1.00 54.38 444 ALA A CA 1
ATOM 3646 C C . ALA A 1 444 ? 38.586 18.680 -42.699 1.00 54.38 444 ALA A C 1
ATOM 3648 O O . ALA A 1 444 ? 38.596 17.916 -43.666 1.00 54.38 444 ALA A O 1
ATOM 3649 N N . PHE A 1 445 ? 37.454 19.064 -42.105 1.00 52.38 445 PHE A N 1
ATOM 3650 C CA . PHE A 1 445 ? 36.129 18.624 -42.521 1.00 52.38 445 PHE A CA 1
ATOM 3651 C C . PHE A 1 445 ? 35.718 19.176 -43.899 1.00 52.38 445 PHE A C 1
ATOM 3653 O O . PHE A 1 445 ? 35.259 18.413 -44.750 1.00 52.38 445 PHE A O 1
ATOM 3660 N N . LEU A 1 446 ? 35.932 20.470 -44.170 1.00 55.97 446 LEU A N 1
ATOM 3661 C CA . LEU A 1 446 ? 35.687 21.085 -45.482 1.00 55.97 446 LEU A CA 1
ATOM 3662 C C . LEU A 1 446 ? 36.492 20.381 -46.580 1.00 55.97 446 LEU A C 1
ATOM 3664 O O . LEU A 1 446 ? 35.971 20.138 -47.668 1.00 55.97 446 LEU A O 1
ATOM 3668 N N . ASN A 1 447 ? 37.738 20.005 -46.289 1.00 59.88 447 ASN A N 1
ATOM 3669 C CA . ASN A 1 447 ? 38.589 19.281 -47.230 1.00 59.88 447 ASN A CA 1
ATOM 3670 C C . ASN A 1 447 ? 38.083 17.855 -47.484 1.00 59.88 447 ASN A C 1
ATOM 3672 O O . ASN A 1 447 ? 37.989 17.452 -48.646 1.00 59.88 447 ASN A O 1
ATOM 3676 N N . LYS A 1 448 ? 37.677 17.125 -46.434 1.00 56.62 448 LYS A N 1
ATOM 3677 C CA . LYS A 1 448 ? 37.089 15.782 -46.576 1.00 56.62 448 LYS A CA 1
ATOM 3678 C C . LYS A 1 448 ? 35.774 15.836 -47.363 1.00 56.62 448 LYS A C 1
ATOM 3680 O O . LYS A 1 448 ? 35.615 15.094 -48.321 1.00 56.62 448 LYS A O 1
ATOM 3685 N N . THR A 1 449 ? 34.901 16.797 -47.061 1.00 52.25 449 THR A N 1
ATOM 3686 C CA . THR A 1 449 ? 33.615 17.026 -47.752 1.00 52.25 449 THR A CA 1
ATOM 3687 C C . THR A 1 449 ? 33.800 17.376 -49.231 1.00 52.25 449 THR A C 1
ATOM 3689 O O . THR A 1 449 ? 33.081 16.860 -50.088 1.00 52.25 449 THR A O 1
ATOM 3692 N N . LYS A 1 450 ? 34.795 18.214 -49.567 1.00 59.97 450 LYS A N 1
ATOM 3693 C CA . LYS A 1 450 ? 35.170 18.509 -50.962 1.00 59.97 450 LYS A CA 1
ATOM 3694 C C . LYS A 1 450 ? 35.663 17.261 -51.697 1.00 59.97 450 LYS A C 1
ATOM 3696 O O . LYS A 1 450 ? 35.279 17.049 -52.848 1.00 59.97 450 LYS A O 1
ATOM 3701 N N . GLN A 1 451 ? 36.477 16.424 -51.048 1.00 62.47 451 GLN A N 1
ATOM 3702 C CA . GLN A 1 451 ? 36.917 15.147 -51.620 1.00 62.47 451 GLN A CA 1
ATOM 3703 C C . GLN A 1 451 ? 35.731 14.209 -51.873 1.00 62.47 451 GLN A C 1
ATOM 3705 O O . GLN A 1 451 ? 35.612 13.677 -52.975 1.00 62.47 451 GLN A O 1
ATOM 3710 N N . THR A 1 452 ? 34.805 14.078 -50.921 1.00 52.28 452 THR A N 1
ATOM 3711 C CA . THR A 1 452 ? 33.585 13.269 -51.075 1.00 52.28 452 THR A CA 1
ATOM 3712 C C . THR A 1 452 ? 32.727 13.749 -52.232 1.00 52.28 452 THR A C 1
ATOM 3714 O O . THR A 1 452 ? 32.335 12.955 -53.081 1.00 52.28 452 THR A O 1
ATOM 3717 N N . LEU A 1 453 ? 32.475 15.059 -52.314 1.00 57.16 453 LEU A N 1
ATOM 3718 C CA . LEU A 1 453 ? 31.695 15.641 -53.401 1.00 57.16 453 LEU A CA 1
ATOM 3719 C C . LEU A 1 453 ? 32.354 15.377 -54.762 1.00 57.16 453 LEU A C 1
ATOM 3721 O O . LEU A 1 453 ? 31.663 15.149 -55.752 1.00 57.16 453 LEU A O 1
ATOM 3725 N N . THR A 1 454 ? 33.687 15.365 -54.810 1.00 63.03 454 THR A N 1
ATOM 3726 C CA . THR A 1 454 ? 34.445 15.021 -56.018 1.00 63.03 454 THR A CA 1
ATOM 3727 C C . THR A 1 454 ? 34.246 13.552 -56.401 1.00 63.03 454 THR A C 1
ATOM 3729 O O . THR A 1 454 ? 34.015 13.265 -57.573 1.00 63.03 454 THR A O 1
ATOM 3732 N N . ILE A 1 455 ? 34.259 12.630 -55.430 1.00 59.28 455 ILE A N 1
ATOM 3733 C CA . ILE A 1 455 ? 33.986 11.200 -55.655 1.00 59.28 455 ILE A CA 1
ATOM 3734 C C . ILE A 1 455 ? 32.545 10.989 -56.138 1.00 59.28 455 ILE A C 1
ATOM 3736 O O . ILE A 1 455 ? 32.346 10.324 -57.151 1.00 59.28 455 ILE A O 1
ATOM 3740 N N . CYS A 1 456 ? 31.554 11.603 -55.484 1.00 51.44 456 CYS A N 1
ATOM 3741 C CA . CYS A 1 456 ? 30.151 11.514 -55.896 1.00 51.44 456 CYS A CA 1
ATOM 3742 C C . CYS A 1 456 ? 29.941 12.084 -57.302 1.00 51.44 456 CYS A C 1
ATOM 3744 O O . CYS A 1 456 ? 29.320 11.434 -58.130 1.00 51.44 456 CYS A O 1
ATOM 3746 N N . ASN A 1 457 ? 30.490 13.265 -57.611 1.00 58.38 457 ASN A N 1
ATOM 3747 C CA . ASN A 1 457 ? 30.389 13.847 -58.953 1.00 58.38 457 ASN A CA 1
ATOM 3748 C C . ASN A 1 457 ? 31.057 12.955 -60.010 1.00 58.38 457 ASN A C 1
ATOM 3750 O O . ASN A 1 457 ? 30.528 12.833 -61.111 1.00 58.38 457 ASN A O 1
ATOM 3754 N N . LYS A 1 458 ? 32.187 12.315 -59.676 1.00 63.47 458 LYS A N 1
ATOM 3755 C CA . LYS A 1 458 ? 32.861 11.360 -60.560 1.00 63.47 458 LYS A CA 1
ATOM 3756 C C . LYS A 1 458 ? 31.985 10.131 -60.813 1.00 63.47 458 LYS A C 1
ATOM 3758 O O . LYS A 1 458 ? 31.757 9.790 -61.965 1.00 63.47 458 LYS A O 1
ATOM 3763 N N . GLN A 1 459 ? 31.423 9.530 -59.767 1.00 57.06 459 GLN A N 1
ATOM 3764 C CA . GLN A 1 459 ? 30.512 8.389 -59.899 1.00 57.06 459 GLN A CA 1
ATOM 3765 C C . GLN A 1 459 ? 29.224 8.757 -60.646 1.00 57.06 459 GLN A C 1
ATOM 3767 O O . GLN A 1 459 ? 28.786 7.994 -61.490 1.00 57.06 459 GLN A O 1
ATOM 3772 N N . ILE A 1 460 ? 28.653 9.945 -60.417 1.00 55.72 460 ILE A N 1
ATOM 3773 C CA . ILE A 1 460 ? 27.499 10.457 -61.176 1.00 55.72 460 ILE A CA 1
ATOM 3774 C C . ILE A 1 460 ? 27.864 10.640 -62.656 1.00 55.72 460 ILE A C 1
ATOM 3776 O O . ILE A 1 460 ? 27.059 10.318 -63.522 1.00 55.72 460 ILE A O 1
ATOM 3780 N N . SER A 1 461 ? 29.077 11.116 -62.957 1.00 55.56 461 SER A N 1
ATOM 3781 C CA . SER A 1 461 ? 29.549 11.282 -64.339 1.00 55.56 461 SER A CA 1
ATOM 3782 C C . SER A 1 461 ? 29.830 9.965 -65.070 1.00 55.56 461 SER A C 1
ATOM 3784 O O . SER A 1 461 ? 29.913 9.966 -66.294 1.00 55.56 461 SER A O 1
ATOM 3786 N N . GLU A 1 462 ? 29.953 8.847 -64.344 1.00 55.84 462 GLU A N 1
ATOM 3787 C CA . GLU A 1 462 ? 30.049 7.504 -64.933 1.00 55.84 462 GLU A CA 1
ATOM 3788 C C . GLU A 1 462 ? 28.690 7.017 -65.473 1.00 55.84 462 GLU A C 1
ATOM 3790 O O . GLU A 1 462 ? 28.649 6.093 -66.285 1.00 55.84 462 GLU A O 1
ATOM 3795 N N . PHE A 1 463 ? 27.579 7.664 -65.098 1.00 50.97 463 PHE A N 1
ATOM 3796 C CA . PHE A 1 463 ? 26.276 7.420 -65.710 1.00 50.97 463 PHE A CA 1
ATOM 3797 C C . PHE A 1 463 ? 26.132 8.239 -66.994 1.00 50.97 463 PHE A C 1
ATOM 3799 O O . PHE A 1 463 ? 26.393 9.442 -67.034 1.00 50.97 463 PHE A O 1
ATOM 3806 N N . SER A 1 464 ? 25.667 7.590 -68.062 1.00 47.00 464 SER A N 1
ATOM 3807 C CA . SER A 1 464 ? 25.347 8.267 -69.320 1.00 47.00 464 SER A CA 1
ATOM 3808 C C . SER A 1 464 ? 24.041 9.040 -69.147 1.00 47.00 464 SER A C 1
ATOM 3810 O O . SER A 1 464 ? 22.948 8.472 -69.200 1.00 47.00 464 SER A O 1
ATOM 3812 N N . ILE A 1 465 ? 24.179 10.337 -68.876 1.00 49.72 465 ILE A N 1
ATOM 3813 C CA . ILE A 1 465 ? 23.072 11.268 -68.672 1.00 49.72 465 ILE A CA 1
ATOM 3814 C C . ILE A 1 465 ? 22.806 12.012 -69.985 1.00 49.72 465 ILE A C 1
ATOM 3816 O O . ILE A 1 465 ? 23.597 12.856 -70.403 1.00 49.72 465 ILE A O 1
ATOM 3820 N N . GLU A 1 466 ? 21.675 11.721 -70.624 1.00 43.72 466 GLU A N 1
ATOM 3821 C CA . GLU A 1 466 ? 21.150 12.502 -71.745 1.00 43.72 466 GLU A CA 1
ATOM 3822 C C . GLU A 1 466 ? 20.064 13.447 -71.221 1.00 43.72 466 GLU A C 1
ATOM 3824 O O . GLU A 1 466 ? 19.044 13.020 -70.671 1.00 43.72 466 GLU A O 1
ATOM 3829 N N . ARG A 1 467 ? 20.256 14.757 -71.402 1.00 41.59 467 ARG A N 1
ATOM 3830 C CA . ARG A 1 467 ? 19.168 15.722 -71.217 1.00 41.59 467 ARG A CA 1
ATOM 3831 C C . ARG A 1 467 ? 18.211 15.611 -72.396 1.00 41.59 467 ARG A C 1
ATOM 3833 O O . ARG A 1 467 ? 18.625 15.771 -73.540 1.00 41.59 467 ARG A O 1
ATOM 3840 N N . LEU A 1 468 ? 16.941 15.350 -72.109 1.00 38.22 468 LEU A N 1
ATOM 3841 C CA . LEU A 1 468 ? 15.885 15.437 -73.107 1.00 38.22 468 LEU A CA 1
ATOM 3842 C C . LEU A 1 468 ? 15.235 16.815 -72.995 1.00 38.22 468 LEU A C 1
ATOM 3844 O O . LEU A 1 468 ? 14.519 17.081 -72.032 1.00 38.22 468 LEU A O 1
ATOM 3848 N N . ASP A 1 469 ? 15.461 17.670 -73.991 1.00 38.81 469 ASP A N 1
ATOM 3849 C CA . ASP A 1 469 ? 14.753 18.947 -74.118 1.00 38.81 469 ASP A CA 1
ATOM 3850 C C . ASP A 1 469 ? 13.305 18.685 -74.558 1.00 38.81 469 ASP A C 1
ATOM 3852 O O . ASP A 1 469 ? 12.964 18.693 -75.743 1.00 38.81 469 ASP A O 1
ATOM 3856 N N . ILE A 1 470 ? 12.436 18.418 -73.582 1.00 41.88 470 ILE A N 1
ATOM 3857 C CA . ILE A 1 470 ? 10.988 18.349 -73.780 1.00 41.88 470 ILE A CA 1
ATOM 3858 C C . ILE A 1 470 ? 10.387 19.655 -73.244 1.00 41.88 470 ILE A C 1
ATOM 3860 O O . ILE A 1 470 ? 10.496 19.940 -72.049 1.00 41.88 470 ILE A O 1
ATOM 3864 N N . PRO A 1 471 ? 9.712 20.469 -74.078 1.00 32.94 471 PRO A N 1
ATOM 3865 C CA . PRO A 1 471 ? 9.132 21.724 -73.619 1.00 32.94 471 PRO A CA 1
ATOM 3866 C C . PRO A 1 471 ? 8.157 21.495 -72.452 1.00 32.94 471 PRO A C 1
ATOM 3868 O O . PRO A 1 471 ? 7.139 20.823 -72.619 1.00 32.94 471 PRO A O 1
ATOM 3871 N N . LYS A 1 472 ? 8.454 22.120 -71.301 1.00 39.72 472 LYS A N 1
ATOM 3872 C CA . LYS A 1 472 ? 7.707 22.110 -70.018 1.00 39.72 472 LYS A CA 1
ATOM 3873 C C . LYS A 1 472 ? 7.927 20.926 -69.067 1.00 39.72 472 LYS A C 1
ATOM 3875 O O . LYS A 1 472 ? 7.318 20.931 -68.002 1.00 39.72 472 LYS A O 1
ATOM 3880 N N . LEU A 1 473 ? 8.792 19.967 -69.387 1.00 39.72 473 LEU A N 1
ATOM 3881 C CA . LEU A 1 473 ? 9.209 18.920 -68.450 1.00 39.72 473 LEU A CA 1
ATOM 3882 C C . LEU A 1 473 ? 10.714 18.734 -68.580 1.00 39.72 473 LEU A C 1
ATOM 3884 O O . LEU A 1 473 ? 11.201 18.131 -69.531 1.00 39.72 473 LEU A O 1
ATOM 3888 N N . ASP A 1 474 ? 11.433 19.284 -67.615 1.00 42.62 474 ASP A N 1
ATOM 3889 C CA . ASP A 1 474 ? 12.877 19.159 -67.515 1.00 42.62 474 ASP A CA 1
ATOM 3890 C C . ASP A 1 474 ? 13.143 17.727 -67.008 1.00 42.62 474 ASP A C 1
ATOM 3892 O O . ASP A 1 474 ? 13.031 17.449 -65.819 1.00 42.62 474 ASP A O 1
ATOM 3896 N N . LEU A 1 475 ? 13.337 16.762 -67.910 1.00 42.12 475 LEU A N 1
ATOM 3897 C CA . LEU A 1 475 ? 13.507 15.341 -67.575 1.00 42.12 475 LEU A CA 1
ATOM 3898 C C . LEU A 1 475 ? 14.935 14.897 -67.898 1.00 42.12 475 LEU A C 1
ATOM 3900 O O . LEU A 1 475 ? 15.427 15.049 -69.017 1.00 42.12 475 LEU A O 1
ATOM 3904 N N . VAL A 1 476 ? 15.596 14.296 -66.912 1.00 44.84 476 VAL A N 1
ATOM 3905 C CA . VAL A 1 476 ? 16.903 13.663 -67.072 1.00 44.84 476 VAL A CA 1
ATOM 3906 C C . VAL A 1 476 ? 16.695 12.203 -67.426 1.00 44.84 476 VAL A C 1
ATOM 3908 O O . VAL A 1 476 ? 16.156 11.438 -66.624 1.00 44.84 476 VAL A O 1
ATOM 3911 N N . ARG A 1 477 ? 17.137 11.809 -68.620 1.00 43.75 477 ARG A N 1
ATOM 3912 C CA . ARG A 1 477 ? 17.240 10.406 -69.010 1.00 43.75 477 ARG A CA 1
ATOM 3913 C C . ARG A 1 477 ? 18.618 9.911 -68.595 1.00 43.75 477 ARG A C 1
ATOM 3915 O O . ARG A 1 477 ? 19.625 10.506 -68.972 1.00 43.75 477 ARG A O 1
ATOM 3922 N N . TYR A 1 478 ? 18.679 8.813 -67.855 1.00 47.44 478 TYR A N 1
ATOM 3923 C CA . TYR A 1 478 ? 19.954 8.169 -67.563 1.00 47.44 478 TYR A CA 1
ATOM 3924 C C . TYR A 1 478 ? 19.879 6.665 -67.773 1.00 47.44 478 TYR A C 1
ATOM 3926 O O . TYR A 1 478 ? 18.838 6.031 -67.570 1.00 47.44 478 TYR A O 1
ATOM 3934 N N . ARG A 1 479 ? 20.998 6.096 -68.218 1.00 41.22 479 ARG A N 1
ATOM 3935 C CA . ARG A 1 479 ? 21.154 4.655 -68.405 1.00 41.22 479 ARG A CA 1
ATOM 3936 C C . ARG A 1 479 ? 21.991 4.096 -67.264 1.00 41.22 479 ARG A C 1
ATOM 3938 O O . ARG A 1 479 ? 23.081 4.596 -66.999 1.00 41.22 479 ARG A O 1
ATOM 3945 N N . THR A 1 480 ? 21.478 3.082 -66.575 1.00 49.53 480 THR A N 1
ATOM 3946 C CA . THR A 1 480 ? 22.274 2.355 -65.579 1.00 49.53 480 THR A CA 1
ATOM 3947 C C . THR A 1 480 ? 23.299 1.460 -66.278 1.00 49.53 480 THR A C 1
ATOM 3949 O O . THR A 1 480 ? 23.149 1.128 -67.456 1.00 49.53 480 THR A O 1
ATOM 3952 N N . ASN A 1 481 ? 24.320 1.016 -65.542 1.00 41.09 481 ASN A N 1
ATOM 3953 C CA . ASN A 1 481 ? 25.334 0.080 -66.048 1.00 41.09 481 ASN A CA 1
ATOM 3954 C C . ASN A 1 481 ? 24.738 -1.264 -66.522 1.00 41.09 481 ASN A C 1
ATOM 3956 O O . ASN A 1 481 ? 25.359 -1.974 -67.304 1.00 41.09 481 ASN A O 1
ATOM 3960 N N . GLU A 1 482 ? 23.509 -1.581 -66.105 1.00 41.62 482 GLU A N 1
ATOM 3961 C CA . GLU A 1 482 ? 22.733 -2.756 -66.527 1.00 41.62 482 GLU A CA 1
ATOM 3962 C C . GLU A 1 482 ? 21.884 -2.497 -67.792 1.00 41.62 482 GLU A C 1
ATOM 3964 O O . GLU A 1 482 ? 21.043 -3.307 -68.171 1.00 41.62 482 GLU A O 1
ATOM 3969 N N . GLY A 1 483 ? 22.055 -1.345 -68.448 1.00 39.69 483 GLY A N 1
ATOM 3970 C CA . GLY A 1 483 ? 21.378 -0.994 -69.700 1.00 39.69 483 GLY A CA 1
ATOM 3971 C C . GLY A 1 483 ? 19.940 -0.484 -69.546 1.00 39.69 483 GLY A C 1
ATOM 3972 O O . GLY A 1 483 ? 19.332 -0.094 -70.548 1.00 39.69 483 GLY A O 1
ATOM 3973 N N . THR A 1 484 ? 19.412 -0.428 -68.317 1.00 43.34 484 THR A N 1
ATOM 3974 C CA . THR A 1 484 ? 18.043 0.023 -68.025 1.00 43.34 484 THR A CA 1
ATOM 3975 C C . THR A 1 484 ? 17.954 1.548 -68.105 1.00 43.34 484 THR A C 1
ATOM 3977 O O . THR A 1 484 ? 18.762 2.258 -67.505 1.00 43.34 484 THR A O 1
ATOM 3980 N N . VAL A 1 485 ? 16.968 2.061 -68.843 1.00 43.19 485 VAL A N 1
ATOM 3981 C CA . VAL A 1 485 ? 16.724 3.503 -69.008 1.00 43.19 485 VAL A CA 1
ATOM 3982 C C . VAL A 1 485 ? 15.750 3.978 -67.929 1.00 43.19 485 VAL A C 1
ATOM 3984 O O . VAL A 1 485 ? 14.653 3.433 -67.804 1.00 43.19 485 VAL A O 1
ATOM 3987 N N . ARG A 1 486 ? 16.141 4.991 -67.151 1.00 47.19 486 ARG A N 1
ATOM 3988 C CA . ARG A 1 486 ? 15.296 5.646 -66.139 1.00 47.19 486 ARG A CA 1
ATOM 3989 C C . ARG A 1 486 ? 15.155 7.142 -66.431 1.00 47.19 486 ARG A C 1
ATOM 3991 O O . ARG A 1 486 ? 15.993 7.730 -67.117 1.00 47.19 486 ARG A O 1
ATOM 3998 N N . TYR A 1 487 ? 14.081 7.736 -65.912 1.00 45.78 487 TYR A N 1
ATOM 3999 C CA . TYR A 1 487 ? 13.757 9.156 -66.058 1.00 45.78 487 TYR A CA 1
ATOM 4000 C C . TYR A 1 487 ? 13.574 9.795 -64.677 1.00 45.78 487 TYR A C 1
ATOM 4002 O O . TYR A 1 487 ? 12.827 9.257 -63.859 1.00 45.78 487 TYR A O 1
ATOM 4010 N N . ALA A 1 488 ? 14.217 10.938 -64.440 1.00 43.88 488 ALA A N 1
ATOM 4011 C CA . ALA A 1 488 ? 14.063 11.746 -63.228 1.00 43.88 488 ALA A CA 1
ATOM 4012 C C . ALA A 1 488 ? 13.704 13.197 -63.591 1.00 43.88 488 ALA A C 1
ATOM 4014 O O . ALA A 1 488 ? 14.264 13.748 -64.536 1.00 43.88 488 ALA A O 1
ATOM 4015 N N . GLU A 1 489 ? 12.776 13.828 -62.867 1.00 43.47 489 GLU A N 1
ATOM 4016 C CA . GLU A 1 489 ? 12.452 15.251 -63.064 1.00 43.47 489 GLU A CA 1
ATOM 4017 C C . GLU A 1 489 ? 13.576 16.147 -62.517 1.00 43.47 489 GLU A C 1
ATOM 4019 O O . GLU A 1 489 ? 13.949 16.093 -61.346 1.00 43.47 489 GLU A O 1
ATOM 4024 N N . HIS A 1 490 ? 14.118 16.992 -63.388 1.00 39.94 490 HIS A N 1
ATOM 4025 C CA . HIS A 1 490 ? 15.115 18.009 -63.110 1.00 39.94 490 HIS A CA 1
ATOM 4026 C C . HIS A 1 490 ? 14.424 19.273 -62.576 1.00 39.94 490 HIS A C 1
ATOM 4028 O O . HIS A 1 490 ? 14.078 20.177 -63.325 1.00 39.94 490 HIS A O 1
ATOM 4034 N N . HIS A 1 491 ? 14.242 19.424 -61.267 1.00 38.78 491 HIS A N 1
ATOM 4035 C CA . HIS A 1 491 ? 13.773 20.716 -60.753 1.00 38.78 491 HIS A CA 1
ATOM 4036 C C . HIS A 1 491 ? 14.907 21.756 -60.782 1.00 38.78 491 HIS A C 1
ATOM 4038 O O . HIS A 1 491 ? 15.748 21.816 -59.885 1.00 38.78 491 HIS A O 1
ATOM 4044 N N . THR A 1 492 ? 14.962 22.596 -61.823 1.00 33.75 492 THR A N 1
ATOM 4045 C CA . THR A 1 492 ? 15.847 23.770 -61.829 1.00 33.75 492 THR A CA 1
ATOM 4046 C C . THR A 1 492 ? 15.377 24.835 -60.839 1.00 33.75 492 THR A C 1
ATOM 4048 O O . THR A 1 492 ? 14.251 25.322 -60.883 1.00 33.75 492 THR A O 1
ATOM 4051 N N . HIS A 1 493 ? 16.318 25.266 -60.004 1.00 31.73 493 HIS A N 1
ATOM 4052 C CA . HIS A 1 493 ? 16.254 26.268 -58.935 1.00 31.73 493 HIS A CA 1
ATOM 4053 C C . HIS A 1 493 ? 15.811 27.702 -59.338 1.00 31.73 493 HIS A C 1
ATOM 4055 O O . HIS A 1 493 ? 15.926 28.626 -58.530 1.00 31.73 493 HIS A O 1
ATOM 4061 N N . LEU A 1 494 ? 15.339 27.927 -60.570 1.00 28.95 494 LEU A N 1
ATOM 4062 C CA . LEU A 1 494 ? 15.089 29.261 -61.136 1.00 28.95 494 LEU A CA 1
ATOM 4063 C C . LEU A 1 494 ? 13.680 29.822 -60.860 1.00 28.95 494 LEU A C 1
ATOM 4065 O O . LEU A 1 494 ? 13.535 31.042 -60.802 1.00 28.95 494 LEU A O 1
ATOM 4069 N N . GLU A 1 495 ? 12.666 28.995 -60.582 1.00 29.98 495 GLU A N 1
ATOM 4070 C CA . GLU A 1 495 ? 11.325 29.496 -60.210 1.00 29.98 495 GLU A CA 1
ATOM 4071 C C . GLU A 1 495 ? 11.183 29.847 -58.718 1.00 29.98 495 GLU A C 1
ATOM 4073 O O . GLU A 1 495 ? 10.365 30.694 -58.350 1.00 29.98 495 GLU A O 1
ATOM 4078 N N . LEU A 1 496 ? 12.044 29.316 -57.845 1.00 29.81 496 LEU A N 1
ATOM 4079 C CA . LEU A 1 496 ? 12.026 29.650 -56.413 1.00 29.81 496 LEU A CA 1
ATOM 4080 C C . LEU A 1 496 ? 12.338 31.130 -56.144 1.00 29.81 496 LEU A C 1
ATOM 4082 O O . LEU A 1 496 ? 11.809 31.699 -55.195 1.00 29.81 496 LEU A O 1
ATOM 4086 N N . LYS A 1 497 ? 13.116 31.796 -57.009 1.00 28.95 497 LYS A N 1
ATOM 4087 C CA . LYS A 1 497 ? 13.418 33.228 -56.844 1.00 28.95 497 LYS A CA 1
ATOM 4088 C C . LYS A 1 497 ? 12.272 34.164 -57.233 1.00 28.95 497 LYS A C 1
ATOM 4090 O O . LYS A 1 497 ? 12.227 35.266 -56.706 1.00 28.95 497 LYS A O 1
ATOM 4095 N N . LYS A 1 498 ? 11.356 33.752 -58.119 1.00 30.59 498 LYS A N 1
ATOM 4096 C CA . LYS A 1 498 ? 10.184 34.571 -58.489 1.00 30.59 498 LYS A CA 1
ATOM 4097 C C . LYS A 1 498 ? 8.966 34.308 -57.607 1.00 30.59 498 LYS A C 1
ATOM 4099 O O . LYS A 1 498 ? 8.158 35.207 -57.416 1.00 30.59 498 LYS A O 1
ATOM 4104 N N . THR A 1 499 ? 8.854 33.111 -57.034 1.00 31.98 499 THR A N 1
ATOM 4105 C CA . THR A 1 499 ? 7.695 32.737 -56.204 1.00 31.98 499 THR A CA 1
ATOM 4106 C C . THR A 1 499 ? 7.832 33.183 -54.740 1.00 31.98 499 THR A C 1
ATOM 4108 O O . THR A 1 499 ? 6.839 33.248 -54.025 1.00 31.98 499 THR A O 1
ATOM 4111 N N . LEU A 1 500 ? 9.043 33.537 -54.288 1.00 31.53 500 LEU A N 1
ATOM 4112 C CA . LEU A 1 500 ? 9.304 34.047 -52.931 1.00 31.53 500 LEU A CA 1
ATOM 4113 C C . LEU A 1 500 ? 9.037 35.553 -52.754 1.00 31.53 500 LEU A C 1
ATOM 4115 O O . LEU A 1 500 ? 9.125 36.047 -51.635 1.00 31.53 500 LEU A O 1
ATOM 4119 N N . THR A 1 501 ? 8.702 36.283 -53.820 1.00 34.31 501 THR A N 1
ATOM 4120 C CA . THR A 1 501 ? 8.399 37.726 -53.755 1.00 34.31 501 THR A CA 1
ATOM 4121 C C . THR A 1 501 ? 6.909 38.058 -53.832 1.00 34.31 501 THR A C 1
ATOM 4123 O O . THR A 1 501 ? 6.564 39.232 -53.783 1.00 34.31 501 THR A O 1
ATOM 4126 N N . ASP A 1 502 ? 6.025 37.061 -53.928 1.00 31.59 502 ASP A N 1
ATOM 4127 C CA . ASP A 1 502 ? 4.582 37.283 -54.060 1.00 31.59 502 ASP A CA 1
ATOM 4128 C C . ASP A 1 502 ? 3.800 36.479 -53.001 1.00 31.59 502 ASP A C 1
ATOM 4130 O O . ASP A 1 502 ? 3.409 35.325 -53.200 1.00 31.59 502 ASP A O 1
ATOM 4134 N N . GLU A 1 503 ? 3.567 37.089 -51.832 1.00 33.78 503 GLU A N 1
ATOM 4135 C CA . GLU A 1 503 ? 2.849 36.486 -50.689 1.00 33.78 503 GLU A CA 1
ATOM 4136 C C . GLU A 1 503 ? 1.383 36.106 -50.998 1.00 33.78 503 GLU A C 1
ATOM 4138 O O . GLU A 1 503 ? 0.727 35.414 -50.214 1.00 33.78 503 GLU A O 1
ATOM 4143 N N . SER A 1 504 ? 0.849 36.506 -52.154 1.00 33.34 504 SER A N 1
ATOM 4144 C CA . SER A 1 504 ? -0.548 36.271 -52.534 1.00 33.34 504 SER A CA 1
ATOM 4145 C C . SER A 1 504 ? -0.835 34.855 -53.067 1.00 33.34 504 SER A C 1
ATOM 4147 O O . SER A 1 504 ? -1.986 34.411 -53.034 1.00 33.34 504 SER A O 1
ATOM 4149 N N . ILE A 1 505 ? 0.184 34.094 -53.490 1.00 33.84 505 ILE A N 1
ATOM 4150 C CA . ILE A 1 505 ? 0.007 32.746 -54.075 1.00 33.84 505 ILE A CA 1
ATOM 4151 C C . ILE A 1 505 ? 0.099 31.634 -53.013 1.00 33.84 505 ILE A C 1
ATOM 4153 O O . ILE A 1 505 ? -0.492 30.560 -53.169 1.00 33.84 505 ILE A O 1
ATOM 4157 N N . TYR A 1 506 ? 0.737 31.906 -51.870 1.00 33.03 506 TYR A N 1
ATOM 4158 C CA . TYR A 1 506 ? 1.014 30.902 -50.832 1.00 33.03 506 TYR A CA 1
ATOM 4159 C C . TYR A 1 506 ? -0.246 30.356 -50.131 1.00 33.03 506 TYR A C 1
ATOM 4161 O O . TYR A 1 506 ? -0.213 29.295 -49.510 1.00 33.03 506 TYR A O 1
ATOM 4169 N N . LYS A 1 507 ? -1.394 31.039 -50.251 1.00 32.88 507 LYS A N 1
ATOM 4170 C CA . LYS A 1 507 ? -2.646 30.620 -49.599 1.00 32.88 507 LYS A CA 1
ATOM 4171 C C . LYS A 1 507 ? -3.530 29.674 -50.420 1.00 32.88 507 LYS A C 1
ATOM 4173 O O . LYS A 1 507 ? -4.475 29.139 -49.844 1.00 32.88 507 LYS A O 1
ATOM 4178 N N . LYS A 1 508 ? -3.268 29.434 -51.715 1.00 31.42 508 LYS A N 1
ATOM 4179 C CA . LYS A 1 508 ? -4.251 28.742 -52.583 1.00 31.42 508 LYS A CA 1
ATOM 4180 C C . LYS A 1 508 ? -3.896 27.329 -53.057 1.00 31.42 508 LYS A C 1
ATOM 4182 O O . LYS A 1 508 ? -4.811 26.602 -53.423 1.00 31.42 508 LYS A O 1
ATOM 4187 N N . ASN A 1 509 ? -2.641 26.890 -52.971 1.00 29.39 509 ASN A N 1
ATOM 4188 C CA . ASN A 1 509 ? -2.237 25.557 -53.443 1.00 29.39 509 ASN A CA 1
ATOM 4189 C C . ASN A 1 509 ? -1.801 24.646 -52.290 1.00 29.39 509 ASN A C 1
ATOM 4191 O O . ASN A 1 509 ? -0.645 24.251 -52.166 1.00 29.39 509 ASN A O 1
ATOM 4195 N N . LYS A 1 510 ? -2.763 24.297 -51.433 1.00 31.55 510 LYS A N 1
ATOM 4196 C CA . LYS A 1 510 ? -2.664 23.124 -50.559 1.00 31.55 510 LYS A CA 1
ATOM 4197 C C . LYS A 1 510 ? -3.125 21.906 -51.371 1.00 31.55 510 LYS A C 1
ATOM 4199 O O . LYS A 1 510 ? -4.197 21.967 -51.959 1.00 31.55 510 LYS A O 1
ATOM 4204 N N . PHE A 1 511 ? -2.345 20.822 -51.326 1.00 32.50 511 PHE A N 1
ATOM 4205 C CA . PHE A 1 511 ? -2.584 19.501 -51.942 1.00 32.50 511 PHE A CA 1
ATOM 4206 C C . PHE A 1 511 ? -2.400 19.396 -53.468 1.00 32.50 511 PHE A C 1
ATOM 4208 O O . PHE A 1 511 ? -3.266 19.827 -54.217 1.00 32.50 511 PHE A O 1
ATOM 4215 N N . ASN A 1 512 ? -1.304 18.744 -53.904 1.00 30.39 512 ASN A N 1
ATOM 4216 C CA . ASN A 1 512 ? -1.224 17.771 -55.030 1.00 30.39 512 ASN A CA 1
ATOM 4217 C C . ASN A 1 512 ? 0.142 17.682 -55.734 1.00 30.39 512 ASN A C 1
ATOM 4219 O O . ASN A 1 512 ? 0.203 17.476 -56.941 1.00 30.39 512 ASN A O 1
ATOM 4223 N N . TRP A 1 513 ? 1.258 17.796 -55.025 1.00 25.12 513 TRP A N 1
ATOM 4224 C CA . TRP A 1 513 ? 2.565 17.613 -55.659 1.00 25.12 513 TRP A CA 1
ATOM 4225 C C . TRP A 1 513 ? 3.362 16.605 -54.860 1.00 25.12 513 TRP A C 1
ATOM 4227 O O . TRP A 1 513 ? 4.086 17.015 -53.979 1.00 25.12 513 TRP A O 1
ATOM 4237 N N . PHE A 1 514 ? 3.117 15.308 -55.080 1.00 26.05 514 PHE A N 1
ATOM 4238 C CA . PHE A 1 514 ? 4.108 14.223 -54.968 1.00 26.05 514 PHE A CA 1
ATOM 4239 C C . PHE A 1 514 ? 3.425 12.873 -55.229 1.00 26.05 514 PHE A C 1
ATOM 4241 O O . PHE A 1 514 ? 2.945 12.201 -54.315 1.00 26.05 514 PHE A O 1
ATOM 4248 N N . LYS A 1 515 ? 3.367 12.465 -56.503 1.00 27.95 515 LYS A N 1
ATOM 4249 C CA . LYS A 1 515 ? 3.269 11.049 -56.889 1.00 27.95 515 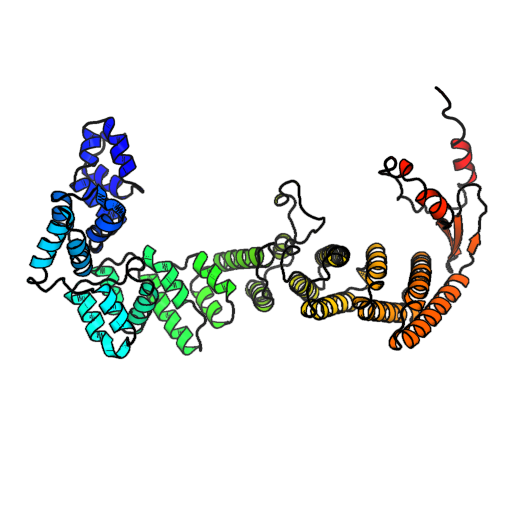LYS A CA 1
ATOM 4250 C C . LYS A 1 515 ? 3.539 10.883 -58.383 1.00 27.95 515 LYS A C 1
ATOM 4252 O O . LYS A 1 515 ? 2.670 11.234 -59.177 1.00 27.95 515 LYS A O 1
ATOM 4257 N N . LYS A 1 516 ? 4.682 10.276 -58.730 1.00 28.62 516 LYS A N 1
ATOM 4258 C CA . LYS A 1 516 ? 4.814 9.105 -59.627 1.00 28.62 516 LYS A CA 1
ATOM 4259 C C . LYS A 1 516 ? 6.235 8.992 -60.191 1.00 28.62 516 LYS A C 1
ATOM 4261 O O . LYS A 1 516 ? 6.634 9.783 -61.030 1.00 28.62 516 LYS A O 1
ATOM 4266 N N . SER A 1 517 ? 6.944 7.939 -59.805 1.00 27.17 517 SER A N 1
ATOM 4267 C CA . SER A 1 517 ? 7.948 7.311 -60.661 1.00 27.17 517 SER A CA 1
ATOM 4268 C C . SER A 1 517 ? 7.223 6.362 -61.623 1.00 27.17 517 SER A C 1
ATOM 4270 O O . SER A 1 517 ? 6.302 5.645 -61.223 1.00 27.17 517 SER A O 1
ATOM 4272 N N . PHE A 1 518 ? 7.591 6.381 -62.904 1.00 32.56 518 PHE A N 1
ATOM 4273 C CA . PHE A 1 518 ? 7.034 5.485 -63.916 1.00 32.56 518 PHE A CA 1
ATOM 4274 C C . PHE A 1 518 ? 8.139 4.615 -64.510 1.00 32.56 518 PHE A C 1
ATOM 4276 O O . PHE A 1 518 ? 9.195 5.114 -64.886 1.00 32.56 518 PHE A O 1
ATOM 4283 N N . VAL A 1 519 ? 7.862 3.319 -64.643 1.00 31.12 519 VAL A N 1
ATOM 4284 C CA . VAL A 1 519 ? 8.644 2.394 -65.470 1.00 31.12 519 VAL A CA 1
ATOM 4285 C C . VAL A 1 519 ? 7.842 2.181 -66.748 1.00 31.12 519 VAL A C 1
ATOM 4287 O O . VAL A 1 519 ? 6.717 1.685 -66.688 1.00 31.12 519 VAL A O 1
ATOM 4290 N N . VAL A 1 520 ? 8.375 2.587 -67.900 1.00 33.59 520 VAL A N 1
ATOM 4291 C CA . VAL A 1 520 ? 7.707 2.410 -69.198 1.00 33.59 520 VAL A CA 1
ATOM 4292 C C . VAL A 1 520 ? 8.699 1.781 -70.173 1.00 33.59 520 VAL A C 1
ATOM 4294 O O . VAL A 1 520 ? 9.802 2.287 -70.341 1.00 33.59 520 VAL A O 1
ATOM 4297 N N . GLN A 1 521 ? 8.307 0.668 -70.799 1.00 31.95 521 GLN A N 1
ATOM 4298 C CA . GLN A 1 521 ? 9.056 0.027 -71.886 1.00 31.95 521 GLN A CA 1
ATOM 4299 C C . GLN A 1 521 ? 8.858 0.800 -73.205 1.00 31.95 521 GLN A C 1
ATOM 4301 O O . GLN A 1 521 ? 7.732 1.190 -73.530 1.00 31.95 521 GLN A O 1
ATOM 4306 N N . ASP A 1 522 ? 9.943 0.979 -73.967 1.00 33.16 522 ASP A N 1
ATOM 4307 C CA . ASP A 1 522 ? 10.108 1.930 -75.087 1.00 33.16 522 ASP A CA 1
ATOM 4308 C C . ASP A 1 522 ? 9.024 1.901 -76.192 1.00 33.16 522 ASP A C 1
ATOM 4310 O O . ASP A 1 522 ? 8.793 2.904 -76.868 1.00 33.16 522 ASP A O 1
ATOM 4314 N N . ASN A 1 523 ? 8.263 0.816 -76.356 1.00 30.33 523 ASN A N 1
ATOM 4315 C CA . ASN A 1 523 ? 7.356 0.654 -77.503 1.00 30.33 523 ASN A CA 1
ATOM 4316 C C . ASN A 1 523 ? 5.949 1.280 -77.352 1.00 30.33 523 ASN A C 1
ATOM 4318 O O . ASN A 1 523 ? 5.101 1.076 -78.219 1.00 30.33 523 ASN A O 1
ATOM 4322 N N . LYS A 1 524 ? 5.656 2.051 -76.290 1.00 35.44 524 LYS A N 1
ATOM 4323 C CA . LYS A 1 524 ? 4.317 2.663 -76.071 1.00 35.44 524 LYS A CA 1
ATOM 4324 C C . LYS A 1 524 ? 4.260 4.195 -76.099 1.00 35.44 524 LYS A C 1
ATOM 4326 O O . LYS A 1 524 ? 3.185 4.758 -75.884 1.00 35.44 524 LYS A O 1
ATOM 4331 N N . ILE A 1 525 ? 5.353 4.879 -76.440 1.00 39.19 525 ILE A N 1
ATOM 4332 C CA . ILE A 1 525 ? 5.426 6.352 -76.396 1.00 39.19 525 ILE A CA 1
ATOM 4333 C C . ILE A 1 525 ? 4.524 7.018 -77.456 1.00 39.19 525 ILE A C 1
ATOM 4335 O O . ILE A 1 525 ? 3.874 8.018 -77.166 1.00 39.19 525 ILE A O 1
ATOM 4339 N N . GLN A 1 526 ? 4.364 6.442 -78.653 1.00 31.75 526 GLN A N 1
ATOM 4340 C CA . GLN A 1 526 ? 3.568 7.085 -79.715 1.00 31.75 526 GLN A CA 1
ATOM 4341 C C . GLN A 1 526 ? 2.040 6.971 -79.543 1.00 31.75 526 GLN A C 1
ATOM 4343 O O . GLN A 1 526 ? 1.304 7.797 -80.082 1.00 31.75 526 GLN A O 1
ATOM 4348 N N . SER A 1 527 ? 1.542 5.993 -78.774 1.00 34.09 527 SER A N 1
ATOM 4349 C CA . SER A 1 527 ? 0.092 5.829 -78.545 1.00 34.09 527 SER A CA 1
ATOM 4350 C C . SER A 1 527 ? -0.444 6.723 -77.422 1.00 34.09 527 SER A C 1
ATOM 4352 O O . SER A 1 527 ? -1.573 7.200 -77.506 1.00 34.09 527 SER A O 1
ATOM 4354 N N . PHE A 1 528 ? 0.384 7.017 -76.412 1.00 36.97 528 PHE A N 1
ATOM 4355 C CA . PHE A 1 528 ? -0.018 7.777 -75.225 1.00 36.97 528 PHE A CA 1
ATOM 4356 C C . PHE A 1 528 ? -0.217 9.275 -75.517 1.00 36.97 528 PHE A C 1
ATOM 4358 O O . PHE A 1 528 ? -1.126 9.901 -74.975 1.00 36.97 528 PHE A O 1
ATOM 4365 N N . PHE A 1 529 ? 0.574 9.853 -76.430 1.00 36.34 529 PHE A N 1
ATOM 4366 C CA . PHE A 1 529 ? 0.476 11.279 -76.771 1.00 36.34 529 PHE A CA 1
ATOM 4367 C C . PHE A 1 529 ? -0.612 11.612 -77.805 1.00 36.34 529 PHE A C 1
ATOM 4369 O O . PHE A 1 529 ? -1.019 12.768 -77.898 1.00 36.34 529 PHE A O 1
ATOM 4376 N N . LYS A 1 530 ? -1.163 10.622 -78.526 1.00 30.25 530 LYS A N 1
ATOM 4377 C CA . LYS A 1 530 ? -2.308 10.837 -79.435 1.00 30.25 530 LYS A CA 1
ATOM 4378 C C . LYS A 1 530 ? -3.657 10.953 -78.710 1.00 30.25 530 LYS A C 1
ATOM 4380 O O . LYS A 1 530 ? -4.583 11.522 -79.275 1.00 30.25 530 LYS A O 1
ATOM 4385 N N . SER A 1 531 ? -3.782 10.469 -77.472 1.00 30.55 531 SER A N 1
ATOM 4386 C CA . SER A 1 531 ? -5.051 10.458 -76.721 1.00 30.55 531 SER A CA 1
ATOM 4387 C C . SER A 1 531 ? -5.278 11.659 -75.791 1.00 30.55 531 SER A C 1
ATOM 4389 O O . SER A 1 531 ? -6.317 11.723 -75.143 1.00 30.55 531 SER A O 1
ATOM 4391 N N . VAL A 1 532 ? -4.335 12.606 -75.699 1.00 29.59 532 VAL A N 1
ATOM 4392 C CA . VAL A 1 532 ? -4.408 13.740 -74.744 1.00 29.59 532 VAL A CA 1
ATOM 4393 C C . VAL A 1 532 ? -4.763 15.077 -75.421 1.00 29.59 532 VAL A C 1
ATOM 4395 O O . VAL A 1 532 ? -4.952 16.095 -74.760 1.00 29.59 532 VAL A O 1
ATOM 4398 N N . SER A 1 533 ? -4.959 15.101 -76.741 1.00 30.11 533 SER A N 1
ATOM 4399 C CA . SER A 1 533 ? -5.574 16.248 -77.418 1.00 30.11 533 SER A CA 1
ATOM 4400 C C . SER A 1 533 ? -7.105 16.129 -77.391 1.00 30.11 533 SER A C 1
ATOM 4402 O O . SER A 1 533 ? -7.644 15.161 -77.915 1.00 30.11 533 SER A O 1
ATOM 4404 N N . ILE A 1 534 ? -7.778 17.165 -76.865 1.00 27.22 534 ILE A N 1
ATOM 4405 C CA . ILE A 1 534 ? -9.236 17.453 -76.878 1.00 27.22 534 ILE A CA 1
ATOM 4406 C C . ILE A 1 534 ? -9.994 17.111 -75.572 1.00 27.22 534 ILE A C 1
ATOM 4408 O O . ILE A 1 534 ? -10.468 15.993 -75.391 1.00 27.22 534 ILE A O 1
ATOM 4412 N N . ARG A 1 535 ? -10.162 18.140 -74.713 1.00 25.39 535 ARG A N 1
ATOM 4413 C CA . ARG A 1 535 ? -11.273 18.483 -73.768 1.00 25.39 535 ARG A CA 1
ATOM 4414 C C . ARG A 1 535 ? -10.662 19.350 -72.643 1.00 25.39 535 ARG A C 1
ATOM 4416 O O . ARG A 1 535 ? -9.767 18.871 -71.970 1.00 25.39 535 ARG A O 1
ATOM 4423 N N . LEU A 1 536 ? -11.008 20.606 -72.345 1.00 23.25 536 LEU A N 1
ATOM 4424 C CA . LEU A 1 536 ? -12.141 21.489 -72.639 1.00 23.25 536 LEU A CA 1
ATOM 4425 C C . LEU A 1 536 ? -11.691 22.965 -72.443 1.00 23.25 536 LEU A C 1
ATOM 4427 O O . LEU A 1 536 ? -11.258 23.333 -71.356 1.00 23.25 536 LEU A O 1
ATOM 4431 N N . PHE A 1 537 ? -11.849 23.813 -73.468 1.00 25.27 537 PHE A N 1
ATOM 4432 C CA . PHE A 1 537 ? -12.372 25.192 -73.329 1.00 25.27 537 PHE A CA 1
ATOM 4433 C C . PHE A 1 537 ? -13.897 25.048 -73.116 1.00 25.27 537 PHE A C 1
ATOM 4435 O O . PHE A 1 537 ? -14.462 24.089 -73.633 1.00 25.27 537 PHE A O 1
ATOM 4442 N N . ARG A 1 538 ? -14.689 25.859 -72.407 1.00 24.12 538 ARG A N 1
ATOM 4443 C CA . ARG A 1 538 ? -14.812 27.302 -72.100 1.00 24.12 538 ARG A CA 1
ATOM 4444 C C . ARG A 1 538 ? -15.713 27.356 -70.830 1.00 24.12 538 ARG A C 1
ATOM 4446 O O . ARG A 1 538 ? -16.455 26.407 -70.608 1.00 24.12 538 ARG A O 1
ATOM 4453 N N . LYS A 1 539 ? -15.767 28.393 -69.990 1.00 23.00 539 LYS A N 1
ATOM 4454 C CA . LYS A 1 539 ? -16.214 29.759 -70.301 1.00 23.00 539 LYS A CA 1
ATOM 4455 C C . LYS A 1 539 ? -16.030 30.649 -69.053 1.00 23.00 539 LYS A C 1
ATOM 4457 O O . LYS A 1 539 ? -16.179 30.161 -67.935 1.00 23.00 539 LYS A O 1
ATOM 4462 N N . THR A 1 540 ? -15.732 31.923 -69.300 1.00 31.42 540 THR A N 1
ATOM 4463 C CA . THR A 1 540 ? -16.254 33.079 -68.546 1.00 31.42 540 THR A CA 1
ATOM 4464 C C . THR A 1 540 ? -17.739 32.956 -68.250 1.00 31.42 540 THR A C 1
ATOM 4466 O O . THR A 1 540 ? -18.452 32.510 -69.187 1.00 31.42 540 THR A O 1
#

Nearest PDB structures (foldseek):
  9dze-assembly1_c  TM=2.462E-01  e=3.242E-02  synthetic construct
  8bbg-assembly1_E  TM=1.963E-01  e=2.916E-01  Homo sapiens
  3jap-assembly1_o  TM=2.280E-01  e=5.104E-01  Saccharomyces cerevisiae
  4ady-assembly2_B  TM=1.804E-01  e=1.705E+00  Saccharomyces cerevisiae
  8xbh-assembly1_R  TM=1.970E-01  e=3.395E+00  Homo sapiens

InterPro domains:
  IPR001810 F-box domain [PS50181] (1-46)
  IPR036047 F-box-like domain superfamily [SSF81383] (1-51)

pLDDT: mean 70.88, std 21.75, range [23.0, 95.56]

Organism: NCBI:txid261099

Mean predicted aligned error: 17.32 Å

Foldseek 3Di:
DLLPDDVVVVLQVLLPDPDCVVLVVVCVPDPSSVCCLDLSSVLSNLCSNQNLQCSVVCCVVPVVVSDDLVNNVVSVVSNHHLFLQLLLVLVVVPDPRSVSSVVVLCVLLVNPDSPDHLLVVLVVLCVVCVVNVVVNVCSCPVRVDQQFCVSPVCSLVSLLVVCLVPVVVVVCCCPPNVPPCVRNQLVNLLVLLADAPDPVSLVVSLVSNVVVVVVPRDCDLVSLLVRLLVDDDPSSVVSCVVPDPLVSSLVSLLVNLLQCQALNHVHDLVSNVCSCVVNVPDPVSNVCSQFPDPVNPDDDDDDPAGGRNLNPPPSLVVLQSCCVVCLPPLVSNLRSLVSLLVSLVVCVVVVPDDDPVVVSNLSSVVSCCVRPVVSDDPVSVVSLLVSLLDPPCVVSSLVSVVVVLVCVVVPVPLFDLVVLVVLLVSLVVSLVSLVPPPDPVVPVSNVVSVVSNVVSVVSNVVWDWDFDPDPPFRWIWTATPVRAIFIDTDPDPPVVVVVVVDPPVVPPDDDDPDDDGDDDDPPCPVVVVVPPPDDDDDDD

Secondary structure (DSSP, 8-state):
-GGGS-HHHHHHHHTT-S-SHHHHHHGGG-HHHHGGGSHHHHHHHHHHHH-TTTHHHHHHHH-GGG--HHHHHHHHHTT----HHHHHHHHHH--HHHHHHHHHHHHHTTT--TTS-HHHHHHHHHHTTTTSHHHHHHHHHHH-----TTT-TTHHHHHHHHHHH-HHHHHHHHHTS---HHHHHHHHHHHHTS--SSHHHHHHHHHHHHHHHHTT----HHHHHHHHHT---HHHHHHHHHHS-HHHHHHHHHHHHHHHTSTT----HHHHHHHHHHTT--HHHHHHHHBPPGGG--SS---S--BGGGGSTTHHHHHHHHHHH-TT-HHHHHHHHHHHHHHHHHHTT-TTS-THHHHHHHHHHHHHHHHHGGG--HHHHHHHHHHTTSTTTHHHHHHHHHHHHHHHHTTTTTT-HHHHHHHHHHHHHHHHHHTT---THHHHHHHHHHHHHHHHHHHHHTSEEEEEEETTEEEEEEE-TTS-EEEEE---TTSHHHHTT-TTSTTT--S----------GGGHHHHTTTSS-------